Protein AF-G0NWW7-F1 (afdb_monomer_lite)

Structure (mmCIF, N/CA/C/O backbone):
data_AF-G0NWW7-F1
#
_entry.id   AF-G0NWW7-F1
#
loop_
_atom_site.group_PDB
_atom_site.id
_atom_site.type_symbol
_atom_site.label_atom_id
_atom_site.label_alt_id
_atom_site.label_comp_id
_atom_site.label_asym_id
_atom_site.label_entity_id
_atom_site.label_seq_id
_atom_site.pdbx_PDB_ins_code
_atom_site.Cartn_x
_atom_site.Cartn_y
_atom_site.Cartn_z
_atom_site.occupancy
_atom_site.B_iso_or_equiv
_atom_site.auth_seq_id
_atom_site.auth_comp_id
_atom_site.auth_asym_id
_atom_site.auth_atom_id
_atom_site.pdbx_PDB_model_num
ATOM 1 N N . MET A 1 1 ? -29.985 7.792 -22.008 1.00 44.50 1 MET A N 1
ATOM 2 C CA . MET A 1 1 ? -28.631 7.252 -21.756 1.00 44.50 1 MET A CA 1
ATOM 3 C C . MET A 1 1 ? -28.344 7.331 -20.268 1.00 44.50 1 MET A C 1
ATOM 5 O O . MET A 1 1 ? -28.366 8.421 -19.714 1.00 44.50 1 MET A O 1
ATOM 9 N N . THR A 1 2 ? -28.139 6.192 -19.613 1.00 47.69 2 THR A N 1
ATOM 10 C CA . THR A 1 2 ? -27.684 6.121 -18.217 1.00 47.69 2 THR A CA 1
ATOM 11 C C . THR A 1 2 ? -26.211 6.511 -18.148 1.00 47.69 2 THR A C 1
ATOM 13 O O . THR A 1 2 ? -25.372 5.864 -18.770 1.00 47.69 2 THR A O 1
ATOM 16 N N . THR A 1 3 ? -25.891 7.584 -17.429 1.00 68.25 3 THR A N 1
ATOM 17 C CA . THR A 1 3 ? -24.511 8.041 -17.237 1.00 68.25 3 THR A CA 1
ATOM 18 C C . THR A 1 3 ? -23.790 7.115 -16.260 1.00 68.25 3 THR A C 1
ATOM 20 O O . THR A 1 3 ? -24.252 6.878 -15.145 1.00 68.25 3 THR A O 1
ATOM 23 N N . ILE A 1 4 ? -22.650 6.564 -16.679 1.00 71.56 4 ILE A N 1
ATOM 24 C CA . ILE A 1 4 ? -21.822 5.698 -15.833 1.00 71.56 4 ILE A CA 1
ATOM 25 C C . ILE A 1 4 ? -20.936 6.594 -14.954 1.00 71.56 4 ILE A C 1
ATOM 27 O O . ILE A 1 4 ? -20.116 7.347 -15.486 1.00 71.56 4 ILE A O 1
ATOM 31 N N . PRO A 1 5 ? -21.051 6.545 -13.613 1.00 81.44 5 PRO A N 1
ATOM 32 C CA . PRO A 1 5 ? -20.257 7.393 -12.734 1.00 81.44 5 PRO A CA 1
ATOM 33 C C . PRO A 1 5 ? -18.848 6.807 -12.555 1.00 81.44 5 PRO A C 1
ATOM 35 O O . PRO A 1 5 ? -18.533 6.254 -11.503 1.00 81.44 5 PRO A O 1
ATOM 38 N N . LEU A 1 6 ? -17.992 6.945 -13.576 1.00 81.75 6 LEU A N 1
ATOM 39 C CA . LEU A 1 6 ? -16.645 6.352 -13.664 1.00 81.75 6 LEU A CA 1
ATOM 40 C C . LEU A 1 6 ? -15.830 6.471 -12.360 1.00 81.75 6 LEU A C 1
ATOM 42 O O . LEU A 1 6 ? -15.242 5.501 -11.893 1.00 81.75 6 LEU A O 1
ATOM 46 N N . PHE A 1 7 ? -15.856 7.641 -11.717 1.00 84.56 7 PHE A N 1
ATOM 47 C CA . PHE A 1 7 ? -15.082 7.909 -10.498 1.00 84.56 7 PHE A CA 1
ATOM 48 C C . PHE A 1 7 ? -15.663 7.326 -9.204 1.00 84.56 7 PHE A C 1
ATOM 50 O O . PHE A 1 7 ? -15.010 7.422 -8.168 1.00 84.56 7 PHE A O 1
ATOM 57 N N . ARG A 1 8 ? -16.882 6.772 -9.227 1.00 87.31 8 ARG A N 1
ATOM 58 C CA . ARG A 1 8 ? -17.467 6.065 -8.074 1.00 87.31 8 ARG A CA 1
ATOM 59 C C . ARG A 1 8 ? -17.024 4.605 -8.007 1.00 87.31 8 ARG A C 1
ATOM 61 O O . ARG A 1 8 ? -17.198 3.975 -6.970 1.00 87.31 8 ARG A O 1
ATOM 68 N N . PHE A 1 9 ? -16.449 4.070 -9.084 1.00 87.12 9 PHE A N 1
ATOM 69 C CA . PHE A 1 9 ? -15.935 2.708 -9.095 1.00 87.12 9 PHE A CA 1
ATOM 70 C C . PHE A 1 9 ? -14.582 2.599 -8.378 1.00 87.12 9 PHE A C 1
ATOM 72 O O . PHE A 1 9 ? -13.801 3.553 -8.396 1.00 87.12 9 PHE A O 1
ATOM 79 N N . PRO A 1 10 ? -14.252 1.435 -7.793 1.00 89.50 10 PRO A N 1
ATOM 80 C CA . PRO A 1 10 ? -12.910 1.151 -7.290 1.00 89.50 10 PRO A CA 1
ATOM 81 C C . PRO A 1 10 ? -11.830 1.290 -8.375 1.00 89.50 10 PRO A C 1
ATOM 83 O O . PRO A 1 10 ? -12.095 1.070 -9.556 1.00 89.50 10 PRO A O 1
ATOM 86 N N . CYS A 1 11 ? -10.589 1.588 -7.977 1.00 83.00 11 CYS A N 1
ATOM 87 C CA . CYS A 1 11 ? -9.470 1.843 -8.900 1.00 83.00 11 CYS A CA 1
ATOM 88 C C . CYS A 1 11 ? -9.231 0.696 -9.906 1.00 83.00 11 CYS A C 1
ATOM 90 O O . CYS A 1 11 ? -9.012 0.954 -11.083 1.00 83.00 11 CYS A O 1
ATOM 92 N N . LEU A 1 12 ? -9.359 -0.563 -9.469 1.00 82.38 12 LEU A N 1
ATOM 93 C CA . LEU A 1 12 ? -9.206 -1.747 -10.332 1.00 82.38 12 LEU A CA 1
ATOM 94 C C . LEU A 1 12 ? -10.314 -1.871 -11.391 1.00 82.38 12 LEU A C 1
ATOM 96 O O . LEU A 1 12 ? -10.080 -2.348 -12.501 1.00 82.38 12 LEU A O 1
ATOM 100 N N . VAL A 1 13 ? -11.528 -1.426 -11.059 1.00 85.44 13 VAL A N 1
ATOM 101 C CA . VAL A 1 13 ? -12.650 -1.405 -12.005 1.00 85.44 13 VAL A CA 1
ATOM 102 C C . VAL A 1 13 ? -12.444 -0.281 -13.016 1.00 85.44 13 VAL A C 1
ATOM 104 O O . VAL A 1 13 ? -12.637 -0.500 -14.205 1.00 85.44 13 VAL A O 1
ATOM 107 N N . GLN A 1 14 ? -11.972 0.890 -12.571 1.00 86.88 14 GLN A N 1
ATOM 108 C CA . GLN A 1 14 ? -11.574 1.972 -13.477 1.00 86.88 14 GLN A CA 1
ATOM 109 C C . GLN A 1 14 ? -10.468 1.510 -14.439 1.00 86.88 14 GLN A C 1
ATOM 111 O O . GLN A 1 14 ? -10.584 1.739 -15.636 1.00 86.88 14 GLN A O 1
ATOM 116 N N . GLU A 1 15 ? -9.446 0.802 -13.945 1.00 85.50 15 GLU A N 1
ATOM 117 C CA . GLU A 1 15 ? -8.382 0.225 -14.780 1.00 85.50 15 GLU A CA 1
ATOM 118 C C . GLU A 1 15 ? -8.938 -0.713 -15.850 1.00 85.50 15 GLU A C 1
ATOM 120 O O . GLU A 1 15 ? -8.573 -0.620 -17.018 1.00 85.50 15 GLU A O 1
ATOM 125 N N . SER A 1 16 ? -9.829 -1.617 -15.444 1.00 84.25 16 SER A N 1
ATOM 126 C CA . SER A 1 16 ? -10.433 -2.593 -16.349 1.00 84.25 16 SER A CA 1
ATOM 127 C C . SER A 1 16 ? -11.276 -1.902 -17.420 1.00 84.25 16 SER A C 1
ATOM 129 O O . SER A 1 16 ? -11.193 -2.272 -18.584 1.00 84.25 16 SER A O 1
ATOM 131 N N . LEU A 1 17 ? -12.020 -0.852 -17.054 1.00 86.12 17 LEU A N 1
ATOM 132 C CA . LEU A 1 17 ? -12.780 -0.036 -18.002 1.00 86.12 17 LEU A CA 1
ATOM 133 C C . LEU A 1 17 ? -11.863 0.675 -19.000 1.00 86.12 17 LEU A C 1
ATOM 135 O O . LEU A 1 17 ? -12.117 0.623 -20.198 1.00 86.12 17 LEU A O 1
ATOM 139 N N . PHE A 1 18 ? -10.773 1.288 -18.531 1.00 86.56 18 PHE A N 1
ATOM 140 C CA . PHE A 1 18 ? -9.815 1.934 -19.425 1.00 86.56 18 PHE A CA 1
ATOM 141 C C . PHE A 1 18 ? -9.095 0.938 -20.340 1.00 86.56 18 PHE A C 1
ATOM 143 O O . PHE A 1 18 ? -8.803 1.293 -21.470 1.00 86.56 18 PHE A O 1
ATOM 150 N N . LYS A 1 19 ? -8.848 -0.305 -19.907 1.00 83.88 19 LYS A N 1
ATOM 151 C CA . LYS A 1 19 ? -8.253 -1.353 -20.761 1.00 83.88 19 LYS A CA 1
ATOM 152 C C . LYS A 1 19 ? -9.177 -1.851 -21.875 1.00 83.88 19 LYS A C 1
ATOM 154 O O . LYS A 1 19 ? -8.679 -2.425 -22.835 1.00 83.88 19 LYS A O 1
ATOM 159 N N . ILE A 1 20 ? -10.492 -1.682 -21.727 1.00 86.19 20 ILE A N 1
ATOM 160 C CA . ILE A 1 20 ? -11.476 -2.048 -22.759 1.00 86.19 20 ILE A CA 1
ATOM 161 C C . ILE A 1 20 ? -11.565 -0.959 -23.836 1.00 86.19 20 ILE A C 1
ATOM 163 O O . ILE A 1 20 ? -11.879 -1.261 -24.984 1.00 86.19 20 ILE A O 1
ATOM 167 N N . LEU A 1 21 ? -11.303 0.297 -23.470 1.00 85.62 21 LEU A N 1
ATOM 168 C CA . LEU A 1 21 ? -11.336 1.421 -24.400 1.00 85.62 21 LEU A CA 1
ATOM 169 C C . LEU A 1 21 ? -10.145 1.396 -25.353 1.00 85.62 21 LEU A C 1
ATOM 171 O O . LEU A 1 21 ? -9.046 0.958 -25.005 1.00 85.62 21 LEU A O 1
ATOM 175 N N . GLU A 1 22 ? -10.349 1.936 -26.549 1.00 86.50 22 GLU A N 1
ATOM 176 C CA . GLU A 1 22 ? -9.253 2.107 -27.482 1.00 86.50 22 GLU A CA 1
ATOM 177 C C . GLU A 1 22 ? -8.374 3.307 -27.097 1.00 86.50 22 GLU A C 1
ATOM 179 O O . GLU A 1 22 ? -8.821 4.276 -26.483 1.00 86.50 22 GLU A O 1
ATOM 184 N N . TYR A 1 23 ? -7.099 3.282 -27.497 1.00 86.06 23 TYR A N 1
ATOM 185 C CA . TYR A 1 23 ? -6.169 4.390 -27.242 1.00 86.06 23 TYR A CA 1
ATOM 186 C C . TYR A 1 23 ? -6.646 5.769 -27.724 1.00 86.06 23 TYR A C 1
ATOM 188 O O . TYR A 1 23 ? -6.428 6.728 -26.982 1.00 86.06 23 TYR A O 1
ATOM 196 N N . PRO A 1 24 ? -7.298 5.913 -28.898 1.00 85.25 24 PRO A N 1
ATOM 197 C CA . PRO A 1 24 ? -7.858 7.195 -29.314 1.00 85.25 24 PRO A CA 1
ATOM 198 C C . PRO A 1 24 ? -8.917 7.702 -28.329 1.00 85.25 24 PRO A C 1
ATOM 200 O O . PRO A 1 24 ? -8.876 8.869 -27.944 1.00 85.25 24 PRO A O 1
ATOM 203 N N . ASP A 1 25 ? -9.791 6.821 -27.833 1.00 87.19 25 ASP A N 1
ATOM 204 C CA . ASP A 1 25 ? -10.829 7.178 -26.860 1.00 87.19 25 ASP A CA 1
ATOM 205 C C . ASP A 1 25 ? -10.216 7.602 -25.525 1.00 87.19 25 ASP A C 1
ATOM 207 O O . ASP A 1 25 ? -10.616 8.602 -24.935 1.00 87.19 25 ASP A O 1
ATOM 211 N N . ILE A 1 26 ? -9.201 6.873 -25.054 1.00 87.38 26 ILE A N 1
ATOM 212 C CA . ILE A 1 26 ? -8.466 7.207 -23.827 1.00 87.38 26 ILE A CA 1
ATOM 213 C C . ILE A 1 26 ? -7.797 8.578 -23.966 1.00 87.38 26 ILE A C 1
ATOM 215 O O . ILE A 1 26 ? -7.870 9.409 -23.054 1.00 87.38 26 ILE A O 1
ATOM 219 N N . PHE A 1 27 ? -7.166 8.833 -25.114 1.00 87.12 27 PHE A N 1
ATOM 220 C CA . PHE A 1 27 ? -6.520 10.106 -25.399 1.00 87.12 27 PHE A CA 1
ATOM 221 C C . PHE A 1 27 ? -7.548 11.244 -25.453 1.00 87.12 27 PHE A C 1
ATOM 223 O O . PHE A 1 27 ? -7.344 12.274 -24.818 1.00 87.12 27 PHE A O 1
ATOM 230 N N . GLN A 1 28 ? -8.702 11.048 -26.090 1.00 85.31 28 GLN A N 1
ATOM 231 C CA . GLN A 1 28 ? -9.781 12.041 -26.113 1.00 85.31 28 GLN A CA 1
ATOM 232 C C . GLN A 1 28 ? -10.379 12.296 -24.720 1.00 85.31 28 GLN A C 1
ATOM 234 O O . GLN A 1 28 ? -10.513 13.448 -24.305 1.00 85.31 28 GLN A O 1
ATOM 239 N N . LEU A 1 29 ? -10.656 11.239 -23.949 1.00 87.00 29 LEU A N 1
ATOM 240 C CA . LEU A 1 29 ? -11.171 11.332 -22.577 1.00 87.00 29 LEU A CA 1
ATOM 241 C C . LEU A 1 29 ? -10.236 12.105 -21.647 1.00 87.00 29 LEU A C 1
ATOM 243 O O . LEU A 1 29 ? -10.693 12.768 -20.710 1.00 87.00 29 LEU A O 1
ATOM 247 N N . SER A 1 30 ? -8.930 12.042 -21.903 1.00 89.69 30 SER A N 1
ATOM 248 C CA . SER A 1 30 ? -7.938 12.777 -21.122 1.00 89.69 30 SER A CA 1
ATOM 249 C C . SER A 1 30 ? -8.072 14.302 -21.246 1.00 89.69 30 SER A C 1
ATOM 251 O O . SER A 1 30 ? -7.668 15.008 -20.325 1.00 89.69 30 SER A O 1
ATOM 253 N N . PHE A 1 31 ? -8.699 14.820 -22.312 1.00 87.19 31 PHE A N 1
ATOM 254 C CA . PHE A 1 31 ? -8.986 16.252 -22.468 1.00 87.19 31 PHE A CA 1
ATOM 255 C C . PHE A 1 31 ? -10.276 16.698 -21.771 1.00 87.19 31 PHE A C 1
ATOM 257 O O . PHE A 1 31 ? -10.487 17.893 -21.579 1.00 87.19 31 PHE A O 1
ATOM 264 N N . CYS A 1 32 ? -11.149 15.769 -21.372 1.00 85.31 32 CYS A N 1
ATOM 265 C CA . CYS A 1 32 ? -12.456 16.123 -20.817 1.00 85.31 32 CYS A CA 1
ATOM 266 C C . CYS A 1 32 ? -12.383 16.680 -19.384 1.00 85.31 32 CYS A C 1
ATOM 268 O O . CYS A 1 32 ? -13.267 17.428 -18.972 1.00 85.31 32 CYS A O 1
ATOM 270 N N . SER A 1 33 ? -11.385 16.279 -18.586 1.00 87.94 33 SER A N 1
ATOM 271 C CA . SER A 1 33 ? -11.210 16.737 -17.200 1.00 87.94 33 SER A CA 1
ATOM 272 C C . SER A 1 33 ? -9.850 16.327 -16.634 1.00 87.94 33 SER A C 1
ATOM 274 O O . SER A 1 33 ? -9.417 15.188 -16.821 1.00 87.94 33 SER A O 1
ATOM 276 N N . GLU A 1 34 ? -9.254 17.185 -15.801 1.00 85.88 34 GLU A N 1
ATOM 277 C CA . GLU A 1 34 ? -8.062 16.857 -14.999 1.00 85.88 34 GLU A CA 1
ATOM 278 C C . GLU A 1 34 ? -8.253 15.621 -14.109 1.00 85.88 34 GLU A C 1
ATOM 280 O O . GLU A 1 34 ? -7.326 14.834 -13.898 1.00 85.88 34 GLU A O 1
ATOM 285 N N . LYS A 1 35 ? -9.477 15.391 -13.619 1.00 87.50 35 LYS A N 1
ATOM 286 C CA . LYS A 1 35 ? -9.797 14.207 -12.814 1.00 87.50 35 LYS A CA 1
ATOM 287 C C . LYS A 1 35 ? -9.750 12.931 -13.659 1.00 87.50 35 LYS A C 1
ATOM 289 O O . LYS A 1 35 ? -9.258 11.910 -13.178 1.00 87.50 35 LYS A O 1
ATOM 294 N N . THR A 1 36 ? -10.220 12.993 -14.909 1.00 88.12 36 THR A N 1
ATOM 295 C CA . THR A 1 36 ? -10.152 11.880 -15.872 1.00 88.12 36 THR A CA 1
ATOM 296 C C . THR A 1 36 ? -8.707 11.600 -16.256 1.00 88.12 36 THR A C 1
ATOM 298 O O . THR A 1 36 ? -8.253 10.466 -16.131 1.00 88.12 36 THR A O 1
ATOM 301 N N . LYS A 1 37 ? -7.954 12.642 -16.618 1.00 89.19 37 LYS A N 1
ATOM 302 C CA . LYS A 1 37 ? -6.524 12.558 -16.926 1.00 89.19 37 LYS A CA 1
ATOM 303 C C . LYS A 1 37 ? -5.726 11.931 -15.781 1.00 89.19 37 LYS A C 1
ATOM 305 O O . LYS A 1 37 ? -4.985 10.975 -15.988 1.00 89.19 37 LYS A O 1
ATOM 310 N N . SER A 1 38 ? -5.952 12.398 -14.552 1.00 88.19 38 SER A N 1
ATOM 311 C CA . SER A 1 38 ? -5.319 11.853 -13.345 1.00 88.19 38 SER A CA 1
ATOM 312 C C . SER A 1 38 ? -5.691 10.394 -13.082 1.00 88.19 38 SER A C 1
ATOM 314 O O . SER A 1 38 ? -4.880 9.651 -12.532 1.00 88.19 38 SER A O 1
ATOM 316 N N . ALA A 1 39 ? -6.905 9.967 -13.441 1.00 87.56 39 ALA A N 1
ATOM 317 C CA . ALA A 1 39 ? -7.304 8.567 -13.347 1.00 87.56 39 ALA A CA 1
ATOM 318 C C . ALA A 1 39 ? -6.557 7.717 -14.385 1.00 87.56 39 ALA A C 1
ATOM 320 O O . ALA A 1 39 ? -5.919 6.746 -13.998 1.00 87.56 39 ALA A O 1
ATOM 321 N N . ILE A 1 40 ? -6.538 8.131 -15.655 1.00 88.12 40 ILE A N 1
ATOM 322 C CA . ILE A 1 40 ? -5.824 7.448 -16.751 1.00 88.12 40 ILE A CA 1
ATOM 323 C C . ILE A 1 40 ? -4.320 7.329 -16.437 1.00 88.12 40 ILE A C 1
ATOM 325 O O . ILE A 1 40 ? -3.745 6.244 -16.535 1.00 88.12 40 ILE A O 1
ATOM 329 N N . LYS A 1 41 ? -3.697 8.412 -15.954 1.00 87.00 41 LYS A N 1
ATOM 330 C CA . LYS A 1 41 ? -2.272 8.479 -15.578 1.00 87.00 41 LYS A CA 1
ATOM 331 C C . LYS A 1 41 ? -1.884 7.510 -14.457 1.00 87.00 41 LYS A C 1
ATOM 333 O O . LYS A 1 41 ? -0.709 7.180 -14.285 1.00 87.00 41 LYS A O 1
ATOM 338 N N . LYS A 1 42 ? -2.831 7.050 -13.628 1.00 83.31 42 LYS A N 1
ATOM 339 C CA . LYS A 1 42 ? -2.503 6.118 -12.537 1.00 83.31 42 LYS A CA 1
ATOM 340 C C . LYS A 1 42 ? -2.004 4.774 -13.060 1.00 83.31 42 LYS A C 1
ATOM 342 O O . LYS A 1 42 ? -1.210 4.152 -12.348 1.00 83.31 42 LYS A O 1
ATOM 347 N N . PHE A 1 43 ? -2.402 4.383 -14.266 1.00 78.69 43 PHE A N 1
ATOM 348 C CA . PHE A 1 43 ? -2.151 3.069 -14.846 1.00 78.69 43 PHE A CA 1
ATOM 349 C C . PHE A 1 43 ? -0.868 3.030 -15.686 1.00 78.69 43 PHE A C 1
ATOM 351 O O . PHE A 1 43 ? -0.403 4.047 -16.197 1.00 78.69 43 PHE A O 1
ATOM 358 N N . ARG A 1 44 ? -0.259 1.841 -15.795 1.00 72.06 44 ARG A N 1
ATOM 359 C CA . ARG A 1 44 ? 0.924 1.607 -16.640 1.00 72.06 44 ARG A CA 1
ATOM 360 C C . ARG A 1 44 ? 0.490 1.054 -17.994 1.00 72.06 44 ARG A C 1
ATOM 362 O O . ARG A 1 44 ? -0.009 -0.068 -18.063 1.00 72.06 44 ARG A O 1
ATOM 369 N N . TRP A 1 45 ? 0.762 1.794 -19.061 1.00 75.44 45 TRP A N 1
ATOM 370 C CA . TRP A 1 45 ? 0.453 1.402 -20.439 1.00 75.44 45 TRP A CA 1
ATOM 371 C C . TRP A 1 45 ? 1.573 0.539 -21.034 1.00 75.44 45 TRP A C 1
ATOM 373 O O . TRP A 1 45 ? 2.292 0.977 -21.919 1.00 75.44 45 TRP A O 1
ATOM 383 N N . LYS A 1 46 ? 1.760 -0.687 -20.519 1.00 65.44 46 LYS A N 1
ATOM 384 C CA . LYS A 1 46 ? 2.887 -1.588 -20.880 1.00 65.44 46 LYS A CA 1
ATOM 385 C C . LYS A 1 46 ? 3.038 -1.887 -22.382 1.00 65.44 46 LYS A C 1
ATOM 387 O O . LYS A 1 46 ? 4.060 -2.404 -22.804 1.00 65.44 46 LYS A O 1
ATOM 392 N N . THR A 1 47 ? 1.999 -1.616 -23.147 1.00 75.19 47 THR A N 1
ATOM 393 C CA . THR A 1 47 ? 1.873 -1.816 -24.588 1.00 75.19 47 THR A CA 1
ATOM 394 C C . THR A 1 47 ? 2.431 -0.657 -25.410 1.00 75.19 47 THR A C 1
ATOM 396 O O . THR A 1 47 ? 2.725 -0.862 -26.577 1.00 75.19 47 THR A O 1
ATOM 399 N N . VAL A 1 48 ? 2.589 0.545 -24.850 1.00 82.06 48 VAL A N 1
ATOM 400 C CA . VAL A 1 48 ? 3.071 1.716 -25.599 1.00 82.06 48 VAL A CA 1
ATOM 401 C C . VAL A 1 48 ? 4.587 1.825 -25.452 1.00 82.06 48 VAL A C 1
ATOM 403 O O . VAL A 1 48 ? 5.091 1.987 -24.343 1.00 82.06 48 VAL A O 1
ATOM 406 N N . ALA A 1 49 ? 5.302 1.743 -26.573 1.00 80.88 49 ALA A N 1
ATOM 407 C CA . ALA A 1 49 ? 6.759 1.844 -26.649 1.00 80.88 49 ALA A CA 1
ATOM 408 C C . ALA A 1 49 ? 7.235 3.277 -26.944 1.00 80.88 49 ALA A C 1
ATOM 410 O O . ALA A 1 49 ? 8.272 3.703 -26.441 1.00 80.88 49 ALA A O 1
ATOM 411 N N . GLY A 1 50 ? 6.472 4.045 -27.725 1.00 84.88 50 GLY A N 1
ATOM 412 C CA . GLY A 1 50 ? 6.841 5.412 -28.089 1.00 84.88 50 GLY A CA 1
ATOM 413 C C . GLY A 1 50 ? 5.666 6.251 -28.570 1.00 84.88 50 GLY A C 1
ATOM 414 O O . GLY A 1 50 ? 4.562 5.743 -28.770 1.00 84.88 50 GLY A O 1
ATOM 415 N N . ILE A 1 51 ? 5.909 7.547 -28.760 1.00 87.38 51 ILE A N 1
ATOM 416 C CA . ILE A 1 51 ? 4.933 8.490 -29.317 1.00 87.38 51 ILE A CA 1
ATOM 417 C C . ILE A 1 51 ? 5.525 9.118 -30.576 1.00 87.38 51 ILE A C 1
ATOM 419 O O . ILE A 1 51 ? 6.583 9.750 -30.532 1.00 87.38 51 ILE A O 1
ATOM 423 N N . LEU A 1 52 ? 4.826 8.929 -31.691 1.00 86.94 52 LEU A N 1
ATOM 424 C CA . LEU A 1 52 ? 5.124 9.531 -32.980 1.00 86.94 52 LEU A CA 1
ATOM 425 C C . LEU A 1 52 ? 4.385 10.859 -33.103 1.00 86.94 52 LEU A C 1
ATOM 427 O O . LEU A 1 52 ? 3.157 10.904 -33.019 1.00 86.94 52 LEU A O 1
ATOM 431 N N . PHE A 1 53 ? 5.144 11.910 -33.374 1.00 85.19 53 PHE A N 1
ATOM 432 C CA . PHE A 1 53 ? 4.627 13.189 -33.819 1.00 85.19 53 PHE A CA 1
ATOM 433 C C . PHE A 1 53 ? 5.019 13.395 -35.274 1.00 85.19 53 PHE A C 1
ATOM 435 O O . PHE A 1 53 ? 6.201 13.517 -35.593 1.00 85.19 53 PHE A O 1
ATOM 442 N N . HIS A 1 54 ? 4.022 13.423 -36.149 1.00 84.19 54 HIS A N 1
ATOM 443 C CA . HIS A 1 54 ? 4.220 13.603 -37.576 1.00 84.19 54 HIS A CA 1
ATOM 444 C C . HIS A 1 54 ? 3.604 14.921 -38.024 1.00 84.19 54 HIS A C 1
ATOM 446 O O . HIS A 1 54 ? 2.399 15.131 -37.908 1.00 84.19 54 HIS A O 1
ATOM 452 N N . PHE A 1 55 ? 4.455 15.798 -38.537 1.00 77.44 55 PHE A N 1
ATOM 453 C CA . PHE A 1 55 ? 4.125 17.138 -38.974 1.00 77.44 55 PHE A CA 1
ATOM 454 C C . PHE A 1 55 ? 4.427 17.284 -40.455 1.00 77.44 55 PHE A C 1
ATOM 456 O O . PHE A 1 55 ? 5.582 17.303 -40.874 1.00 77.44 55 PHE A O 1
ATOM 463 N N . ARG A 1 56 ? 3.367 17.436 -41.239 1.00 72.44 56 ARG A N 1
ATOM 464 C CA . ARG A 1 56 ? 3.444 17.919 -42.614 1.00 72.44 56 ARG A CA 1
ATOM 465 C C . ARG A 1 56 ? 2.850 19.312 -42.706 1.00 72.44 56 ARG A C 1
ATOM 467 O O . ARG A 1 56 ? 2.146 19.749 -41.796 1.00 72.44 56 ARG A O 1
ATOM 474 N N . GLN A 1 57 ? 3.116 19.997 -43.814 1.00 68.00 57 GLN A N 1
ATOM 475 C CA . GLN A 1 57 ? 2.684 21.383 -44.048 1.00 68.00 57 GLN A CA 1
ATOM 476 C C . GLN A 1 57 ? 1.221 21.677 -43.638 1.00 68.00 57 GLN A C 1
ATOM 478 O O . GLN A 1 57 ? 0.973 22.714 -43.020 1.00 68.00 57 GLN A O 1
ATOM 483 N N . ASP A 1 58 ? 0.293 20.742 -43.886 1.00 69.62 58 ASP A N 1
ATOM 484 C CA . ASP A 1 58 ? -1.146 20.903 -43.609 1.00 69.62 58 ASP A CA 1
ATOM 485 C C . ASP A 1 58 ? -1.742 19.886 -42.614 1.00 69.62 58 ASP A C 1
ATOM 487 O O . ASP A 1 58 ? -2.944 19.929 -42.339 1.00 69.62 58 ASP A O 1
ATOM 491 N N . LEU A 1 59 ? -0.939 18.969 -42.064 1.00 72.25 59 LEU A N 1
ATOM 492 C CA . LEU A 1 59 ? -1.416 17.876 -41.208 1.00 72.25 59 LEU A CA 1
ATOM 493 C C . LEU A 1 59 ? -0.471 17.652 -40.027 1.00 72.25 59 LEU A C 1
ATOM 495 O O . LEU A 1 59 ? 0.729 17.461 -40.213 1.00 72.25 59 LEU A O 1
ATOM 499 N N . ALA A 1 60 ? -1.030 17.598 -38.821 1.00 77.19 60 ALA A N 1
ATOM 500 C CA . ALA A 1 60 ? -0.333 17.131 -37.633 1.00 77.19 60 ALA A CA 1
ATOM 501 C C . ALA A 1 60 ? -1.006 15.874 -37.078 1.00 77.19 60 ALA A C 1
ATOM 503 O O . ALA A 1 60 ? -2.184 15.892 -36.720 1.00 77.19 60 ALA A O 1
ATOM 504 N N . THR A 1 61 ? -0.236 14.799 -36.970 1.00 81.44 61 THR A N 1
ATOM 505 C CA . THR A 1 61 ? -0.698 13.491 -36.509 1.00 81.44 61 THR A CA 1
ATOM 506 C C . THR A 1 61 ? 0.073 13.081 -35.261 1.00 81.44 61 THR A C 1
ATOM 508 O O . THR A 1 61 ? 1.300 13.187 -35.207 1.00 81.44 61 THR A O 1
ATOM 511 N N . ILE A 1 62 ? -0.651 12.571 -34.266 1.00 85.75 62 ILE A N 1
ATOM 512 C CA . ILE A 1 62 ? -0.080 11.905 -33.096 1.00 85.75 62 ILE A CA 1
ATOM 513 C C . ILE A 1 62 ? -0.470 10.441 -33.149 1.00 85.75 62 ILE A C 1
ATOM 515 O O . ILE A 1 62 ? -1.656 10.105 -33.220 1.00 85.75 62 ILE A O 1
ATOM 519 N N . ALA A 1 63 ? 0.529 9.571 -33.062 1.00 86.81 63 ALA A N 1
ATOM 520 C CA . ALA A 1 63 ? 0.327 8.137 -32.985 1.00 86.81 63 ALA A CA 1
ATOM 521 C C . ALA A 1 63 ? 1.115 7.525 -31.825 1.00 86.81 63 ALA A C 1
ATOM 523 O O . ALA A 1 63 ? 2.187 7.997 -31.452 1.00 86.81 63 ALA A O 1
ATOM 524 N N . LEU A 1 64 ? 0.573 6.456 -31.253 1.00 88.25 64 LEU A N 1
ATOM 525 C CA . LEU A 1 64 ? 1.272 5.614 -30.289 1.00 88.25 64 LEU A CA 1
ATOM 526 C C . LEU A 1 64 ? 1.953 4.474 -31.039 1.00 88.25 64 LEU A C 1
ATOM 528 O O . LEU A 1 64 ? 1.316 3.843 -31.880 1.00 88.25 64 LEU A O 1
ATOM 532 N N . ILE A 1 65 ? 3.221 4.221 -30.731 1.00 84.38 65 ILE A N 1
ATOM 533 C CA . ILE A 1 65 ? 4.028 3.138 -31.299 1.00 84.38 65 ILE A CA 1
ATOM 534 C C . ILE A 1 65 ? 4.025 1.965 -30.318 1.00 84.38 65 ILE A C 1
ATOM 536 O O . ILE A 1 65 ? 4.236 2.164 -29.118 1.00 84.38 65 ILE A O 1
ATOM 540 N N . PHE A 1 66 ? 3.826 0.753 -30.829 1.00 83.00 66 PHE A N 1
ATOM 541 C CA . PHE A 1 66 ? 3.794 -0.493 -30.066 1.00 83.00 66 PHE A CA 1
ATOM 542 C C . PHE A 1 66 ? 5.049 -1.349 -30.348 1.00 83.00 66 PHE A C 1
ATOM 544 O O . PHE A 1 66 ? 5.661 -1.207 -31.408 1.00 83.00 66 PHE A O 1
ATOM 551 N N . PRO A 1 67 ? 5.460 -2.248 -29.427 1.00 73.56 67 PRO A N 1
ATOM 552 C CA . PRO A 1 67 ? 6.647 -3.096 -29.597 1.00 73.56 67 PRO A CA 1
ATOM 553 C C . PRO A 1 67 ? 6.634 -3.966 -30.859 1.00 73.56 67 PRO A C 1
ATOM 555 O O . PRO A 1 67 ? 7.678 -4.246 -31.431 1.00 73.56 67 PRO A O 1
ATOM 558 N N . ASN A 1 68 ? 5.451 -4.363 -31.327 1.00 69.00 68 ASN A N 1
ATOM 559 C CA . ASN A 1 68 ? 5.264 -5.177 -32.528 1.00 69.00 68 ASN A CA 1
ATOM 560 C C . ASN A 1 68 ? 5.356 -4.377 -33.840 1.00 69.00 68 ASN A C 1
ATOM 562 O O . ASN A 1 68 ? 4.931 -4.879 -34.874 1.00 69.00 68 ASN A O 1
ATOM 566 N N . LYS A 1 69 ? 5.900 -3.153 -33.805 1.00 65.31 69 LYS A N 1
ATOM 567 C CA . LYS A 1 69 ? 6.056 -2.250 -34.958 1.00 65.31 69 LYS A CA 1
ATOM 568 C C . LYS A 1 69 ? 4.744 -1.647 -35.489 1.00 65.31 69 LYS A C 1
ATOM 570 O O . LYS A 1 69 ? 4.789 -0.867 -36.438 1.00 65.31 69 LYS A O 1
ATOM 575 N N . ASP A 1 70 ? 3.608 -1.908 -34.844 1.00 75.56 70 ASP A N 1
ATOM 576 C CA . ASP A 1 70 ? 2.353 -1.227 -35.162 1.00 75.56 70 ASP A CA 1
ATOM 577 C C . ASP A 1 70 ? 2.341 0.200 -34.605 1.00 75.56 70 ASP A C 1
ATOM 579 O O . ASP A 1 70 ? 2.932 0.502 -33.561 1.00 75.56 70 ASP A O 1
ATOM 583 N N . TYR A 1 71 ? 1.602 1.085 -35.272 1.00 81.69 71 TYR A N 1
ATOM 584 C CA . TYR A 1 71 ? 1.253 2.392 -34.731 1.00 81.69 71 TYR A CA 1
ATOM 585 C C . TYR A 1 71 ? -0.257 2.606 -34.773 1.00 81.69 71 TYR A C 1
ATOM 587 O O . TYR A 1 71 ? -0.940 2.193 -35.709 1.00 81.69 71 TYR A O 1
ATOM 595 N N . LYS A 1 72 ? -0.790 3.281 -33.752 1.00 85.31 72 LYS A N 1
ATOM 596 C CA . LYS A 1 72 ? -2.202 3.671 -33.696 1.00 85.31 72 LYS A CA 1
ATOM 597 C C . LYS A 1 72 ? -2.318 5.178 -33.591 1.00 85.31 72 LYS A C 1
ATOM 599 O O . LYS A 1 72 ? -1.844 5.777 -32.627 1.00 85.31 72 LYS A O 1
ATOM 604 N N . ILE A 1 73 ? -2.957 5.778 -34.586 1.00 85.19 73 ILE A N 1
ATOM 605 C CA . ILE A 1 73 ? -3.247 7.208 -34.621 1.00 85.19 73 ILE A CA 1
ATOM 606 C C . ILE A 1 73 ? -4.262 7.524 -33.522 1.00 85.19 73 ILE A C 1
ATOM 608 O O . ILE A 1 73 ? -5.335 6.928 -33.477 1.00 85.19 73 ILE A O 1
ATOM 612 N N . VAL A 1 74 ? -3.914 8.448 -32.627 1.00 85.75 74 VAL A N 1
ATOM 613 C CA . VAL A 1 74 ? -4.790 8.898 -31.531 1.00 85.75 74 VAL A CA 1
ATOM 614 C C . VAL A 1 74 ? -5.378 10.280 -31.783 1.00 85.75 74 VAL A C 1
ATOM 616 O O . VAL A 1 74 ? -6.395 10.629 -31.186 1.00 85.75 74 VAL A O 1
ATOM 619 N N . MET A 1 75 ? -4.754 11.069 -32.660 1.00 81.75 75 MET A N 1
ATOM 620 C CA . MET A 1 75 ? -5.238 12.390 -33.041 1.00 81.75 75 MET A CA 1
ATOM 621 C C . MET A 1 75 ? -4.679 12.804 -34.402 1.00 81.75 75 MET A C 1
ATOM 623 O O . MET A 1 75 ? -3.479 12.673 -34.642 1.00 81.75 75 MET A O 1
ATOM 627 N N . GLU A 1 76 ? -5.539 13.367 -35.248 1.00 80.44 76 GLU A N 1
ATOM 628 C CA . GLU A 1 76 ? -5.166 14.043 -36.492 1.00 80.44 76 GLU A CA 1
ATOM 629 C C . GLU A 1 76 ? -5.762 15.443 -36.521 1.00 80.44 76 GLU A C 1
ATOM 631 O O . GLU A 1 76 ? -6.922 15.657 -36.169 1.00 80.44 76 GLU A O 1
ATOM 636 N N . LEU A 1 77 ? -4.942 16.403 -36.928 1.00 73.38 77 LEU A N 1
ATOM 637 C CA . LEU A 1 77 ? -5.285 17.812 -37.004 1.00 73.38 77 LEU A CA 1
ATOM 638 C C . LEU A 1 77 ? -4.948 18.302 -38.404 1.00 73.38 77 LEU A C 1
ATOM 640 O O . LEU A 1 77 ? -3.778 18.413 -38.763 1.00 73.38 77 LEU A O 1
ATOM 644 N N . MET A 1 78 ? -5.980 18.599 -39.184 1.00 66.06 78 MET A N 1
ATOM 645 C CA . MET A 1 78 ? -5.837 19.148 -40.527 1.00 66.06 78 MET A CA 1
ATOM 646 C C . MET A 1 78 ? -6.013 20.662 -40.528 1.00 66.06 78 MET A C 1
ATOM 648 O O . MET A 1 78 ? -6.908 21.207 -39.877 1.00 66.06 78 MET A O 1
ATOM 652 N N . LYS A 1 79 ? -5.199 21.347 -41.326 1.00 60.88 79 LYS A N 1
ATOM 653 C CA . LYS A 1 79 ? -5.358 22.768 -41.618 1.00 60.88 79 LYS A CA 1
ATOM 654 C C . LYS A 1 79 ? -6.502 22.939 -42.626 1.00 60.88 79 LYS A C 1
ATOM 656 O O . LYS A 1 79 ? -6.351 22.633 -43.802 1.00 60.88 79 LYS A O 1
ATOM 661 N N . SER A 1 80 ? -7.677 23.382 -42.169 1.00 49.78 80 SER A N 1
ATOM 662 C CA . SER A 1 80 ? -8.822 23.637 -43.060 1.00 49.78 80 SER A CA 1
ATOM 663 C C . SER A 1 80 ? -8.741 25.038 -43.689 1.00 49.78 80 SER A C 1
ATOM 665 O O . SER A 1 80 ? -8.582 26.013 -42.950 1.00 49.78 80 SER A O 1
ATOM 667 N N . PRO A 1 81 ? -8.930 25.184 -45.015 1.00 47.03 81 PRO A N 1
ATOM 668 C CA . PRO A 1 81 ? -9.098 26.484 -45.665 1.00 47.03 81 PRO A CA 1
ATOM 669 C C . PRO A 1 81 ? -10.506 27.087 -45.481 1.00 47.03 81 PRO A C 1
ATOM 671 O O . PRO A 1 81 ? -10.719 28.246 -45.833 1.00 47.03 81 PRO A O 1
ATOM 674 N N . ILE A 1 82 ? -11.472 26.337 -44.929 1.00 44.84 82 ILE A N 1
ATOM 675 C CA . ILE A 1 82 ? -12.867 26.773 -44.736 1.00 44.84 82 ILE A CA 1
ATOM 676 C C . ILE A 1 82 ? -13.199 26.800 -43.231 1.00 44.84 82 ILE A C 1
ATOM 678 O O . ILE A 1 82 ? -12.928 25.809 -42.542 1.00 44.84 82 ILE A O 1
ATOM 682 N N . PRO A 1 83 ? -13.814 27.876 -42.696 1.00 41.12 83 PRO A N 1
ATOM 683 C CA . PRO A 1 83 ? -14.264 27.931 -41.309 1.00 41.12 83 PRO A CA 1
ATOM 684 C C . PRO A 1 83 ? -15.549 27.102 -41.154 1.00 41.12 83 PRO A C 1
ATOM 686 O O . PRO A 1 83 ? -16.652 27.639 -41.140 1.00 41.12 83 PRO A O 1
ATOM 689 N N . ILE A 1 84 ? -15.416 25.779 -41.084 1.00 35.97 84 ILE A N 1
ATOM 690 C CA . ILE A 1 84 ? -16.519 24.866 -40.754 1.00 35.97 84 ILE A CA 1
ATOM 691 C C . ILE A 1 84 ? -16.323 24.367 -39.320 1.00 35.97 84 ILE A C 1
ATOM 693 O O . ILE A 1 84 ? -15.207 24.228 -38.832 1.00 35.97 84 ILE A O 1
ATOM 697 N N . THR A 1 85 ? -17.447 24.140 -38.652 1.00 35.06 85 THR A N 1
ATOM 698 C CA . THR A 1 85 ? -17.745 23.902 -37.232 1.00 35.06 85 THR A CA 1
ATOM 699 C C . THR A 1 85 ? -17.055 22.716 -36.528 1.00 35.06 85 THR A C 1
ATOM 701 O O . THR A 1 85 ? -17.594 22.194 -35.556 1.00 35.06 85 THR A O 1
ATOM 704 N N . PHE A 1 86 ? -15.847 22.320 -36.929 1.00 36.72 86 PHE A N 1
ATOM 705 C CA . PHE A 1 86 ? -14.948 21.502 -36.113 1.00 36.72 86 PHE A CA 1
ATOM 706 C C . PHE A 1 86 ? -13.683 22.312 -35.803 1.00 36.72 86 PHE A C 1
ATOM 708 O O . PHE A 1 86 ? -12.842 22.526 -36.664 1.00 36.72 86 PHE A O 1
ATOM 715 N N . LEU A 1 87 ? -13.620 22.813 -34.562 1.00 38.75 87 LEU A N 1
ATOM 716 C CA . LEU A 1 87 ? -12.476 23.454 -33.891 1.00 38.75 87 LEU A CA 1
ATOM 717 C C . LEU A 1 87 ? -11.521 24.275 -34.799 1.00 38.75 87 LEU A C 1
ATOM 719 O O . LEU A 1 87 ? -10.461 23.791 -35.194 1.00 38.75 87 LEU A O 1
ATOM 723 N N . PRO A 1 88 ? -11.822 25.563 -35.058 1.00 40.88 88 PRO A N 1
ATOM 724 C CA . PRO A 1 88 ? -10.883 26.480 -35.693 1.00 40.88 88 PRO A CA 1
ATOM 725 C C . PRO A 1 88 ? -9.859 26.934 -34.638 1.00 40.88 88 PRO A C 1
ATOM 727 O O . PRO A 1 88 ? -10.114 27.885 -33.904 1.00 40.88 88 PRO A O 1
ATOM 730 N N . ILE A 1 89 ? -8.732 26.230 -34.476 1.00 48.16 89 ILE A N 1
ATOM 731 C CA . ILE A 1 89 ? -7.819 26.508 -33.340 1.00 48.16 89 ILE A CA 1
ATOM 732 C C . ILE A 1 89 ? -6.693 27.492 -33.686 1.00 48.16 89 ILE A C 1
ATOM 734 O O . ILE A 1 89 ? -6.199 28.192 -32.802 1.00 48.16 89 ILE A O 1
ATOM 738 N N . PHE A 1 90 ? -6.274 27.616 -34.943 1.00 45.41 90 PHE A N 1
ATOM 739 C CA . PHE A 1 90 ? -5.025 28.328 -35.216 1.00 45.41 90 PHE A CA 1
ATOM 740 C C . PHE A 1 90 ? -5.235 29.799 -35.588 1.00 45.41 90 PHE A C 1
ATOM 742 O O . PHE A 1 90 ? -5.496 30.151 -36.737 1.00 45.41 90 PHE A O 1
ATOM 749 N N . LYS A 1 91 ? -5.023 30.690 -34.608 1.00 47.34 91 LYS A N 1
ATOM 750 C CA . LYS A 1 91 ? -4.505 32.033 -34.906 1.00 47.34 91 LYS A CA 1
ATOM 751 C C . LYS A 1 91 ? -3.092 31.860 -35.474 1.00 47.34 91 LYS A C 1
ATOM 753 O O . LYS A 1 91 ? -2.299 31.082 -34.950 1.00 47.34 91 LYS A O 1
ATOM 758 N N . LYS A 1 92 ? -2.756 32.594 -36.536 1.00 46.28 92 LYS A N 1
ATOM 759 C CA . LYS A 1 92 ? -1.413 32.580 -37.142 1.00 46.28 92 LYS A CA 1
ATOM 760 C C . LYS A 1 92 ? -0.356 32.821 -36.045 1.00 46.28 92 LYS A C 1
ATOM 762 O O . LYS A 1 92 ? -0.382 33.868 -35.405 1.00 46.28 92 LYS A O 1
ATOM 767 N N . GLY A 1 93 ? 0.519 31.841 -35.803 1.00 53.34 93 GLY A N 1
ATOM 768 C CA . GLY A 1 93 ? 1.564 31.887 -34.766 1.00 53.34 93 GLY A CA 1
ATOM 769 C C . GLY A 1 93 ? 1.298 31.090 -33.475 1.00 53.34 93 GLY A C 1
ATOM 770 O O . GLY A 1 93 ? 2.251 30.848 -32.743 1.00 53.34 93 GLY A O 1
ATOM 771 N N . SER A 1 94 ? 0.072 30.614 -33.204 1.00 58.62 94 SER A N 1
ATOM 772 C CA . SER A 1 94 ? -0.240 29.807 -32.000 1.00 58.62 94 SER A CA 1
ATOM 773 C C . SER A 1 94 ? -0.130 28.287 -32.203 1.00 58.62 94 SER A C 1
ATOM 775 O O . SER A 1 94 ? -0.325 27.523 -31.259 1.00 58.62 94 SER A O 1
ATOM 777 N N . GLU A 1 95 ? 0.180 27.842 -33.425 1.00 65.06 95 GLU A N 1
ATOM 778 C CA . GLU A 1 95 ? 0.370 26.428 -33.794 1.00 65.06 95 GLU A CA 1
ATOM 779 C C . GLU A 1 95 ? 1.454 25.773 -32.930 1.00 65.06 95 GLU A C 1
ATOM 781 O O . GLU A 1 95 ? 1.216 24.753 -32.286 1.00 65.06 95 GLU A O 1
ATOM 786 N N . LEU A 1 96 ? 2.612 26.428 -32.832 1.00 66.88 96 LEU A N 1
ATOM 787 C CA . LEU A 1 96 ? 3.759 25.955 -32.062 1.00 66.88 96 LEU A CA 1
ATOM 788 C C . LEU A 1 96 ? 3.413 25.728 -30.583 1.00 66.88 96 LEU A C 1
ATOM 790 O O . LEU A 1 96 ? 3.692 24.669 -30.028 1.00 66.88 96 LEU A O 1
ATOM 794 N N . GLU A 1 97 ? 2.765 26.709 -29.953 1.00 71.94 97 GLU A N 1
ATOM 795 C CA . GLU A 1 97 ? 2.406 26.648 -28.534 1.00 71.94 97 GLU A CA 1
ATOM 796 C C . GLU A 1 97 ? 1.398 25.530 -28.252 1.00 71.94 97 GLU A C 1
ATOM 798 O O . GLU A 1 97 ? 1.520 24.812 -27.256 1.00 71.94 97 GLU A O 1
ATOM 803 N N . PHE A 1 98 ? 0.421 25.353 -29.142 1.00 73.81 98 PHE A N 1
ATOM 804 C CA . PHE A 1 98 ? -0.547 24.270 -29.043 1.00 73.81 98 PHE A CA 1
ATOM 805 C C . PHE A 1 98 ? 0.138 22.902 -29.120 1.00 73.81 98 PHE A C 1
ATOM 807 O O . PHE A 1 98 ? -0.119 22.048 -28.274 1.00 73.81 98 PHE A O 1
ATOM 814 N N . PHE A 1 99 ? 1.057 22.705 -30.067 1.00 72.56 99 PHE A N 1
ATOM 815 C CA . PHE A 1 99 ? 1.768 21.434 -30.210 1.00 72.56 99 PHE A CA 1
ATOM 816 C C . PHE A 1 99 ? 2.691 21.131 -29.040 1.00 72.56 99 PHE A C 1
ATOM 818 O O . PHE A 1 99 ? 2.688 20.008 -28.545 1.00 72.56 99 PHE A O 1
ATOM 825 N N . VAL A 1 100 ? 3.410 22.131 -28.532 1.00 74.94 100 VAL A N 1
ATOM 826 C CA . VAL A 1 100 ? 4.228 21.970 -27.324 1.00 74.94 100 VAL A CA 1
ATOM 827 C C . VAL A 1 100 ? 3.347 21.586 -26.127 1.00 74.94 100 VAL A C 1
ATOM 829 O O . VAL A 1 100 ? 3.697 20.698 -25.350 1.00 74.94 100 VAL A O 1
ATOM 832 N N . ARG A 1 101 ? 2.162 22.194 -25.975 1.00 79.50 101 ARG A N 1
ATOM 833 C CA . ARG A 1 101 ? 1.205 21.807 -24.921 1.00 79.50 101 ARG A CA 1
ATOM 834 C C . ARG A 1 101 ? 0.657 20.398 -25.120 1.00 79.50 101 ARG A C 1
ATOM 836 O O . ARG A 1 101 ? 0.516 19.666 -24.145 1.00 79.50 101 ARG A O 1
ATOM 843 N N . LEU A 1 102 ? 0.374 20.014 -26.359 1.00 79.12 102 LEU A N 1
ATOM 844 C CA . LEU A 1 102 ? -0.136 18.695 -26.708 1.00 79.12 102 LEU A CA 1
ATOM 845 C C . LEU A 1 102 ? 0.909 17.600 -26.459 1.00 79.12 102 LEU A C 1
ATOM 847 O O . LEU A 1 102 ? 0.587 16.553 -25.900 1.00 79.12 102 LEU A O 1
ATOM 851 N N . GLN A 1 103 ? 2.174 17.874 -26.775 1.00 78.56 103 GLN A N 1
ATOM 852 C CA . GLN A 1 103 ? 3.293 17.006 -26.434 1.00 78.56 103 GLN A CA 1
ATOM 853 C C . GLN A 1 103 ? 3.445 16.868 -24.918 1.00 78.56 103 GLN A C 1
ATOM 855 O O . GLN A 1 103 ? 3.507 15.747 -24.420 1.00 78.56 103 GLN A O 1
ATOM 860 N N . ARG A 1 104 ? 3.439 17.977 -24.164 1.00 82.88 104 ARG A N 1
ATOM 861 C CA . ARG A 1 104 ? 3.474 17.935 -22.690 1.00 82.88 104 ARG A CA 1
ATOM 862 C C . ARG A 1 104 ? 2.302 17.155 -22.110 1.00 82.88 104 ARG A C 1
ATOM 864 O O . ARG A 1 104 ? 2.464 16.444 -21.124 1.00 82.88 104 ARG A O 1
ATOM 871 N N . HIS A 1 105 ? 1.126 17.260 -22.721 1.00 86.50 105 HIS A N 1
ATOM 872 C CA . HIS A 1 105 ? -0.037 16.481 -22.319 1.00 86.50 105 HIS A CA 1
ATOM 873 C C . HIS A 1 105 ? 0.171 14.983 -22.554 1.00 86.50 105 HIS A C 1
ATOM 875 O O . HIS A 1 105 ? -0.116 14.194 -21.658 1.00 86.50 105 HIS A O 1
ATOM 881 N N . ALA A 1 106 ? 0.721 14.590 -23.705 1.00 82.75 106 ALA A N 1
ATOM 882 C CA . ALA A 1 106 ? 1.055 13.198 -23.998 1.00 82.75 106 ALA A CA 1
ATOM 883 C C . ALA A 1 106 ? 2.152 12.653 -23.059 1.00 82.75 106 ALA A C 1
ATOM 885 O O . ALA A 1 106 ? 1.995 11.568 -22.502 1.00 82.75 106 ALA A O 1
ATOM 886 N N . LEU A 1 107 ? 3.206 13.440 -22.813 1.00 80.12 107 LEU A N 1
ATOM 887 C CA . LEU A 1 107 ? 4.254 13.169 -21.820 1.00 80.12 107 LEU A CA 1
ATOM 888 C C . LEU A 1 107 ? 3.662 12.910 -20.434 1.00 80.12 107 LEU A C 1
ATOM 890 O O . LEU A 1 107 ? 4.004 11.935 -19.772 1.00 80.12 107 LEU A O 1
ATOM 894 N N . ASP A 1 108 ? 2.752 13.777 -19.999 1.00 86.38 108 ASP A N 1
ATOM 895 C CA . ASP A 1 108 ? 2.128 13.679 -18.687 1.00 86.38 108 ASP A CA 1
ATOM 896 C C . ASP A 1 108 ? 1.175 12.477 -18.584 1.00 86.38 108 ASP A C 1
ATOM 898 O O . ASP A 1 108 ? 1.155 11.778 -17.568 1.00 86.38 108 ASP A O 1
ATOM 902 N N . LEU A 1 109 ? 0.414 12.196 -19.646 1.00 87.38 109 LEU A N 1
ATOM 903 C CA . LEU A 1 109 ? -0.539 11.087 -19.698 1.00 87.38 109 LEU A CA 1
ATOM 904 C C . LEU A 1 109 ? 0.160 9.724 -19.648 1.00 87.38 109 LEU A C 1
ATOM 906 O O . LEU A 1 109 ? -0.280 8.824 -18.928 1.00 87.38 109 LEU A O 1
ATOM 910 N N . PHE A 1 110 ? 1.268 9.594 -20.378 1.00 83.62 110 PHE A N 1
ATOM 911 C CA . PHE A 1 110 ? 2.065 8.373 -20.473 1.00 83.62 110 PHE A CA 1
ATOM 912 C C . PHE A 1 110 ? 3.313 8.415 -19.578 1.00 83.62 110 PHE A C 1
ATOM 914 O O . PHE A 1 110 ? 4.211 7.598 -19.713 1.00 83.62 110 PHE A O 1
ATOM 921 N N . SER A 1 111 ? 3.376 9.291 -18.572 1.00 82.75 111 SER A N 1
ATOM 922 C CA . SER A 1 111 ? 4.595 9.472 -17.765 1.00 82.75 111 SER A CA 1
ATOM 923 C C . SER A 1 111 ? 5.044 8.222 -16.984 1.00 82.75 111 SER A C 1
ATOM 925 O O . SER A 1 111 ? 6.135 8.195 -16.423 1.00 82.75 111 SER A O 1
ATOM 927 N N . LYS A 1 112 ? 4.177 7.208 -16.853 1.00 82.00 112 LYS A N 1
ATOM 928 C CA . LYS A 1 112 ? 4.457 5.947 -16.146 1.00 82.00 112 LYS A CA 1
ATOM 929 C C . LYS A 1 112 ? 4.888 4.800 -17.064 1.00 82.00 112 LYS A C 1
ATOM 931 O O . LYS A 1 112 ? 5.118 3.699 -16.552 1.00 82.00 112 LYS A O 1
ATOM 936 N N . THR A 1 113 ? 4.944 5.000 -18.382 1.00 80.94 113 THR A N 1
ATOM 937 C CA . THR A 1 113 ? 5.472 3.980 -19.296 1.00 80.94 113 THR A CA 1
ATOM 938 C C . THR A 1 113 ? 6.996 3.962 -19.263 1.00 80.94 113 THR A C 1
ATOM 940 O O . THR A 1 113 ? 7.613 5.005 -19.475 1.00 80.94 113 THR A O 1
ATOM 943 N N . PRO A 1 114 ? 7.616 2.804 -18.976 1.00 69.56 114 PRO A N 1
ATOM 944 C CA . PRO A 1 114 ? 9.067 2.684 -18.971 1.00 69.56 114 PRO A CA 1
ATOM 945 C C . PRO A 1 114 ? 9.615 2.814 -20.396 1.00 69.56 114 PRO A C 1
ATOM 947 O O . PRO A 1 114 ? 8.999 2.316 -21.333 1.00 69.56 114 PRO A O 1
ATOM 950 N N . ASN A 1 115 ? 10.784 3.443 -20.542 1.00 73.69 115 ASN A N 1
ATOM 951 C CA . ASN A 1 115 ? 11.516 3.566 -21.810 1.00 73.69 115 ASN A CA 1
ATOM 952 C C . ASN A 1 115 ? 10.732 4.230 -22.961 1.00 73.69 115 ASN A C 1
ATOM 954 O O . ASN A 1 115 ? 11.052 3.999 -24.127 1.00 73.69 115 ASN A O 1
ATOM 958 N N . LEU A 1 116 ? 9.736 5.065 -22.642 1.00 80.69 116 LEU A N 1
ATOM 959 C CA . LEU A 1 116 ? 8.976 5.815 -23.638 1.00 80.69 116 LEU A CA 1
ATOM 960 C C . LEU A 1 116 ? 9.915 6.727 -24.436 1.00 80.69 116 LEU A C 1
ATOM 962 O O . LEU A 1 116 ? 10.601 7.567 -23.855 1.00 80.69 116 LEU A O 1
ATOM 966 N N . PHE A 1 117 ? 9.927 6.580 -25.759 1.00 82.44 117 PHE A N 1
ATOM 967 C CA . PHE A 1 117 ? 10.698 7.449 -26.647 1.00 82.44 117 PHE A CA 1
ATOM 968 C C . PHE A 1 117 ? 9.790 8.334 -27.504 1.00 82.44 117 PHE A C 1
ATOM 970 O O . PHE A 1 117 ? 8.671 7.957 -27.859 1.00 82.44 117 PHE A O 1
ATOM 977 N N . PHE A 1 118 ? 10.311 9.497 -27.889 1.00 85.31 118 PHE A N 1
ATOM 978 C CA . PHE A 1 118 ? 9.667 10.386 -28.849 1.00 85.31 118 PHE A CA 1
ATOM 979 C C . PHE A 1 118 ? 10.292 10.220 -30.224 1.00 85.31 118 PHE A C 1
ATOM 981 O O . PHE A 1 118 ? 11.519 10.261 -30.366 1.00 85.31 118 PHE A O 1
ATOM 988 N N . TYR A 1 119 ? 9.426 10.033 -31.219 1.00 87.12 119 TYR A N 1
ATOM 989 C CA . TYR A 1 119 ? 9.798 10.011 -32.622 1.00 87.12 119 TYR A CA 1
ATOM 990 C C . TYR A 1 119 ? 9.172 11.204 -33.334 1.00 87.12 119 TYR A C 1
ATOM 992 O O . TYR A 1 119 ? 7.952 11.359 -33.354 1.00 87.12 119 TYR A O 1
ATOM 1000 N N . TYR A 1 120 ? 10.024 12.057 -33.888 1.00 87.69 120 TYR A N 1
ATOM 1001 C CA . TYR A 1 120 ? 9.629 13.275 -34.567 1.00 87.69 120 TYR A CA 1
ATOM 1002 C C . TYR A 1 120 ? 9.794 13.141 -36.078 1.00 87.69 120 TYR A C 1
ATOM 1004 O O . TYR A 1 120 ? 10.851 12.729 -36.549 1.00 87.69 120 TYR A O 1
ATOM 1012 N N . VAL A 1 121 ? 8.771 13.510 -36.842 1.00 87.25 121 VAL A N 1
ATOM 1013 C CA . VAL A 1 121 ? 8.826 13.557 -38.306 1.00 87.25 121 VAL A CA 1
ATOM 1014 C C . VAL A 1 121 ? 8.320 14.920 -38.754 1.00 87.25 121 VAL A C 1
ATOM 1016 O O . VAL A 1 121 ? 7.172 15.250 -38.467 1.00 87.25 121 VAL A O 1
ATOM 1019 N N . THR A 1 122 ? 9.155 15.727 -39.411 1.00 85.62 122 THR A N 1
ATOM 1020 C CA . THR A 1 122 ? 8.786 17.097 -39.820 1.00 85.62 122 THR A CA 1
ATOM 1021 C C . THR A 1 122 ? 9.428 17.514 -41.138 1.00 85.62 122 THR A C 1
ATOM 1023 O O . THR A 1 122 ? 10.606 17.255 -41.364 1.00 85.62 122 THR A O 1
ATOM 1026 N N . ASP A 1 123 ? 8.678 18.232 -41.975 1.00 82.12 123 ASP A N 1
ATOM 1027 C CA . ASP A 1 123 ? 9.212 18.884 -43.183 1.00 82.12 123 ASP A CA 1
ATOM 1028 C C . ASP A 1 123 ? 10.158 20.059 -42.863 1.00 82.12 123 ASP A C 1
ATOM 1030 O O . ASP A 1 123 ? 10.900 20.519 -43.724 1.00 82.12 123 ASP A O 1
ATOM 1034 N N . ASP A 1 124 ? 10.124 20.581 -41.634 1.00 79.50 124 ASP A N 1
ATOM 1035 C CA . ASP A 1 124 ? 10.869 21.777 -41.243 1.00 79.50 124 ASP A CA 1
ATOM 1036 C C . ASP A 1 124 ? 11.569 21.569 -39.897 1.00 79.50 124 ASP A C 1
ATOM 1038 O O . ASP A 1 124 ? 10.928 21.518 -38.844 1.00 79.50 124 ASP A O 1
ATOM 1042 N N . CYS A 1 125 ? 12.898 21.461 -39.946 1.00 76.69 125 CYS A N 1
ATOM 1043 C CA . CYS A 1 125 ? 13.779 21.289 -38.789 1.00 76.69 125 CYS A CA 1
ATOM 1044 C C . CYS A 1 125 ? 13.960 22.562 -37.945 1.00 76.69 125 CYS A C 1
ATOM 1046 O O . CYS A 1 125 ? 14.439 22.480 -36.815 1.00 76.69 125 CYS A O 1
ATOM 1048 N N . THR A 1 126 ? 13.573 23.738 -38.457 1.00 76.06 126 THR A N 1
ATOM 1049 C CA . THR A 1 126 ? 13.667 25.006 -37.709 1.00 76.06 126 THR A CA 1
ATOM 1050 C C . THR A 1 126 ? 12.473 25.227 -36.791 1.00 76.06 126 THR A C 1
ATOM 1052 O O . THR A 1 126 ? 12.561 25.951 -35.791 1.00 76.06 126 THR A O 1
ATOM 1055 N N . LYS A 1 127 ? 11.343 24.599 -37.120 1.00 67.75 127 LYS A N 1
ATOM 1056 C CA . LYS A 1 127 ? 10.145 24.624 -36.294 1.00 67.75 127 LYS A CA 1
ATOM 1057 C C . LYS A 1 127 ? 10.332 23.644 -35.135 1.00 67.75 127 LYS A C 1
ATOM 1059 O O . LYS A 1 127 ? 10.908 22.578 -35.300 1.00 67.75 127 LYS A O 1
ATOM 1064 N N . PHE A 1 128 ? 9.810 24.010 -33.963 1.00 65.38 128 PHE A N 1
ATOM 1065 C CA . PHE A 1 128 ? 9.734 23.124 -32.791 1.00 65.38 128 PHE A CA 1
ATOM 1066 C C . PHE A 1 128 ? 11.031 22.885 -31.997 1.00 65.38 128 PHE A C 1
ATOM 1068 O O . PHE A 1 128 ? 11.177 21.862 -31.344 1.00 65.38 128 PHE A O 1
ATOM 1075 N N . LYS A 1 129 ? 11.901 23.902 -31.893 1.00 65.12 129 LYS A N 1
ATOM 1076 C CA . LYS A 1 129 ? 13.080 23.920 -30.987 1.00 65.12 129 LYS A CA 1
ATOM 1077 C C . LYS A 1 129 ? 12.775 23.689 -29.494 1.00 65.12 129 LYS A C 1
ATOM 1079 O O . LYS A 1 129 ? 13.685 23.504 -28.703 1.00 65.12 129 LYS A O 1
ATOM 1084 N N . GLN A 1 130 ? 11.510 23.798 -29.095 1.00 65.75 130 GLN A N 1
ATOM 1085 C CA . GLN A 1 130 ? 11.047 23.782 -27.699 1.00 65.75 130 GLN A CA 1
ATOM 1086 C C . GLN A 1 130 ? 10.523 22.403 -27.262 1.00 65.75 130 GLN A C 1
ATOM 1088 O O . GLN A 1 130 ? 9.919 22.284 -26.197 1.00 65.75 130 GLN A O 1
ATOM 1093 N N . VAL A 1 131 ? 10.673 21.392 -28.120 1.00 68.00 131 VAL A N 1
ATOM 1094 C CA . VAL A 1 131 ? 10.217 20.018 -27.899 1.00 68.00 131 VAL A CA 1
ATOM 1095 C C . VAL A 1 131 ? 11.282 19.296 -27.079 1.00 68.00 131 VAL A C 1
ATOM 1097 O O . VAL A 1 131 ? 12.402 19.097 -27.524 1.00 68.00 131 VAL A O 1
ATOM 1100 N N . GLU A 1 132 ? 10.949 18.911 -25.853 1.00 67.56 132 GLU A N 1
ATOM 1101 C CA . GLU A 1 132 ? 11.894 18.221 -24.966 1.00 67.56 132 GLU A CA 1
ATOM 1102 C C . GLU A 1 132 ? 11.966 16.715 -25.297 1.00 67.56 132 GLU A C 1
ATOM 1104 O O . GLU A 1 132 ? 10.985 16.123 -25.759 1.00 67.56 132 GLU A O 1
ATOM 1109 N N . SER A 1 133 ? 13.127 16.098 -25.045 1.00 73.25 133 SER A N 1
ATOM 1110 C CA . SER A 1 133 ? 13.351 14.639 -25.060 1.00 73.25 133 SER A CA 1
ATOM 1111 C C . SER A 1 133 ? 13.092 13.897 -26.383 1.00 73.25 133 SER A C 1
ATOM 1113 O O . SER A 1 133 ? 12.547 12.788 -26.407 1.00 73.25 133 SER A O 1
ATOM 1115 N N . VAL A 1 134 ? 13.501 14.478 -27.516 1.00 84.94 134 VAL A N 1
ATOM 1116 C CA . VAL A 1 134 ? 13.457 13.799 -28.824 1.00 84.94 134 VAL A CA 1
ATOM 1117 C C . VAL A 1 134 ? 14.608 12.803 -28.941 1.00 84.94 134 VAL A C 1
ATOM 1119 O O . VAL A 1 134 ? 15.763 13.196 -29.064 1.00 84.94 134 VAL A O 1
ATOM 1122 N N . ARG A 1 135 ? 14.287 11.505 -28.962 1.00 88.19 135 ARG A N 1
ATOM 1123 C CA . ARG A 1 135 ? 15.280 10.430 -29.135 1.00 88.19 135 ARG A CA 1
ATOM 1124 C C . ARG A 1 135 ? 15.456 10.015 -30.597 1.00 88.19 135 ARG A C 1
ATOM 1126 O O . ARG A 1 135 ? 16.530 9.536 -30.965 1.00 88.19 135 ARG A O 1
ATOM 1133 N N . ARG A 1 136 ? 14.414 10.181 -31.423 1.00 88.75 136 ARG A N 1
ATOM 1134 C CA . ARG A 1 136 ? 14.410 9.841 -32.857 1.00 88.75 136 ARG A CA 1
ATOM 1135 C C . ARG A 1 136 ? 13.850 10.989 -33.691 1.00 88.75 136 ARG A C 1
ATOM 1137 O O . ARG A 1 136 ? 12.810 11.542 -33.332 1.00 88.75 136 ARG A O 1
ATOM 1144 N N . ALA A 1 137 ? 14.472 11.285 -34.829 1.00 89.88 137 ALA A N 1
ATOM 1145 C CA . ALA A 1 137 ? 13.999 12.296 -35.772 1.00 89.88 137 ALA A CA 1
ATOM 1146 C C . ALA A 1 137 ? 14.098 11.819 -37.230 1.00 89.88 137 ALA A C 1
ATOM 1148 O O . ALA A 1 137 ? 15.039 11.118 -37.598 1.00 89.88 137 ALA A O 1
ATOM 1149 N N . ARG A 1 138 ? 13.136 12.213 -38.068 1.00 89.50 138 ARG A N 1
ATOM 1150 C CA . ARG A 1 138 ? 13.156 12.016 -39.522 1.00 89.50 138 ARG A CA 1
ATOM 1151 C C . ARG A 1 138 ? 12.741 13.291 -40.244 1.00 89.50 138 ARG A C 1
ATOM 1153 O O . ARG A 1 138 ? 11.721 1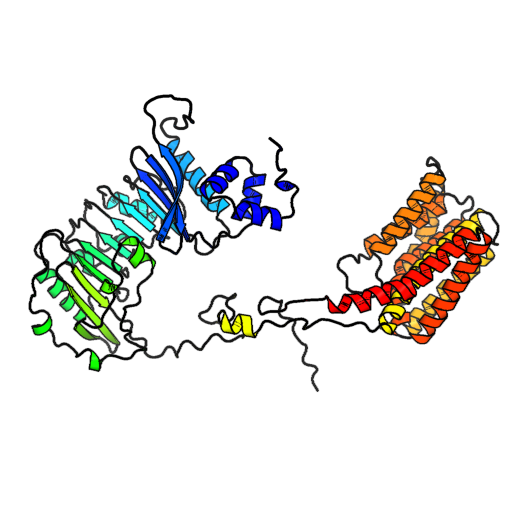3.893 -39.911 1.00 89.50 138 ARG A O 1
ATOM 1160 N N . PHE A 1 139 ? 13.508 13.657 -41.261 1.00 90.62 139 PHE A N 1
ATOM 1161 C CA . PHE A 1 139 ? 13.258 14.832 -42.084 1.00 90.62 139 PHE A CA 1
ATOM 1162 C C . PHE A 1 139 ? 12.978 14.400 -43.535 1.00 90.62 139 PHE A C 1
ATOM 1164 O O . PHE A 1 139 ? 13.918 14.064 -44.258 1.00 90.62 139 PHE A O 1
ATOM 1171 N N . PRO A 1 140 ? 11.696 14.361 -43.957 1.00 87.25 140 PRO A N 1
ATOM 1172 C CA . PRO A 1 140 ? 11.285 14.016 -45.323 1.00 87.25 140 PRO A CA 1
ATOM 1173 C C . PRO A 1 140 ? 11.612 15.069 -46.398 1.00 87.25 140 PRO A C 1
ATOM 1175 O O . PRO A 1 140 ? 11.462 14.783 -47.583 1.00 87.25 140 PRO A O 1
ATOM 1178 N N . SER A 1 141 ? 12.014 16.279 -46.007 1.00 87.06 141 SER A N 1
ATOM 1179 C CA . SER A 1 141 ? 12.286 17.419 -46.898 1.00 87.06 141 SER A CA 1
ATOM 1180 C C . SER A 1 141 ? 13.773 17.797 -46.896 1.00 87.06 141 SER A C 1
ATOM 1182 O O . SER A 1 141 ? 14.525 17.313 -46.052 1.00 87.06 141 SER A O 1
ATOM 1184 N N . ASP A 1 142 ? 14.204 18.659 -47.825 1.00 86.56 142 ASP A N 1
ATOM 1185 C CA . ASP A 1 142 ? 15.589 19.150 -47.884 1.00 86.56 142 ASP A CA 1
ATOM 1186 C C . ASP A 1 142 ? 15.976 19.906 -46.603 1.00 86.56 142 ASP A C 1
ATOM 1188 O O . ASP A 1 142 ? 15.215 20.733 -46.088 1.00 86.56 142 ASP A O 1
ATOM 1192 N N . VAL A 1 143 ? 17.188 19.659 -46.100 1.00 87.81 143 VAL A N 1
ATOM 1193 C CA . VAL A 1 143 ? 17.670 20.242 -44.840 1.00 87.81 143 VAL A CA 1
ATOM 1194 C C . VAL A 1 143 ? 19.015 20.937 -45.039 1.00 87.81 143 VAL A C 1
ATOM 1196 O O . VAL A 1 143 ? 19.904 20.447 -45.733 1.00 87.81 143 VAL A O 1
ATOM 1199 N N . LYS A 1 144 ? 19.186 22.104 -44.410 1.00 88.81 144 LYS A N 1
ATOM 1200 C CA . LYS A 1 144 ? 20.485 22.785 -44.305 1.00 88.81 144 LYS A CA 1
ATOM 1201 C C . LYS A 1 144 ? 21.268 22.255 -43.110 1.00 88.81 144 LYS A C 1
ATOM 1203 O O . LYS A 1 144 ? 20.694 22.131 -42.028 1.00 88.81 144 LYS A O 1
ATOM 1208 N N . VAL A 1 145 ? 22.577 22.047 -43.273 1.00 88.25 145 VAL A N 1
ATOM 1209 C CA . VAL A 1 145 ? 23.470 21.611 -42.178 1.00 88.25 145 VAL A CA 1
ATOM 1210 C C . VAL A 1 145 ? 23.367 22.545 -40.965 1.00 88.25 145 VAL A C 1
ATOM 1212 O O . VAL A 1 145 ? 23.241 22.072 -39.843 1.00 88.25 145 VAL A O 1
ATOM 1215 N N . GLU A 1 146 ? 23.312 23.864 -41.180 1.00 88.38 146 GLU A N 1
ATOM 1216 C CA . GLU A 1 146 ? 23.179 24.867 -40.107 1.00 88.38 146 GLU A CA 1
ATOM 1217 C C . GLU A 1 146 ? 21.927 24.660 -39.239 1.00 88.38 146 GLU A C 1
ATOM 1219 O O . GLU A 1 146 ? 21.983 24.756 -38.013 1.00 88.38 146 GLU A O 1
ATOM 1224 N N . HIS A 1 147 ? 20.789 24.352 -39.868 1.00 89.12 147 HIS A N 1
ATOM 1225 C CA . HIS A 1 147 ? 19.537 24.118 -39.150 1.00 89.12 147 HIS A CA 1
ATOM 1226 C C . HIS A 1 147 ? 19.555 22.777 -38.413 1.00 89.12 147 HIS A C 1
ATOM 1228 O O . HIS A 1 147 ? 18.999 22.666 -37.321 1.00 89.12 147 HIS A O 1
ATOM 1234 N N . LEU A 1 148 ? 20.202 21.766 -38.997 1.00 88.94 148 LEU A N 1
ATOM 1235 C CA . LEU A 1 148 ? 20.350 20.456 -38.378 1.00 88.94 148 LEU A CA 1
ATOM 1236 C C . LEU A 1 148 ? 21.262 20.517 -37.147 1.00 88.94 148 LEU A C 1
ATOM 1238 O O . LEU A 1 148 ? 20.926 19.946 -36.115 1.00 88.94 148 LEU A O 1
ATOM 1242 N N . GLU A 1 149 ? 22.362 21.265 -37.219 1.00 89.44 149 GLU A N 1
ATOM 1243 C CA . GLU A 1 149 ? 23.241 21.541 -36.077 1.00 89.44 149 GLU A CA 1
ATOM 1244 C C . GLU A 1 149 ? 22.496 22.230 -34.938 1.00 89.44 149 GLU A C 1
ATOM 1246 O O . GLU A 1 149 ? 22.584 21.822 -33.778 1.00 89.44 149 GLU A O 1
ATOM 1251 N N . GLU A 1 150 ? 21.710 23.258 -35.263 1.00 88.56 150 GLU A N 1
ATOM 1252 C CA . GLU A 1 150 ? 20.894 23.934 -34.264 1.00 88.56 150 GLU A CA 1
ATOM 1253 C C . GLU A 1 150 ? 19.844 22.988 -33.657 1.00 88.56 150 GLU A C 1
ATOM 1255 O O . GLU A 1 150 ? 19.606 23.018 -32.448 1.00 88.56 150 GLU A O 1
ATOM 1260 N N . PHE A 1 151 ? 19.241 22.115 -34.467 1.00 88.50 151 PHE A N 1
ATOM 1261 C CA . PHE A 1 151 ? 18.305 21.104 -33.987 1.00 88.50 151 PHE A CA 1
ATOM 1262 C C . PHE A 1 151 ? 18.981 20.119 -33.026 1.00 88.50 151 PHE A C 1
ATOM 1264 O O . PHE A 1 151 ? 18.475 19.919 -31.924 1.00 88.50 151 PHE A O 1
ATOM 1271 N N . ILE A 1 152 ? 20.134 19.553 -33.390 1.00 89.25 152 ILE A N 1
ATOM 1272 C CA . ILE A 1 152 ? 20.874 18.592 -32.555 1.00 89.25 152 ILE A CA 1
ATOM 1273 C C . ILE A 1 152 ? 21.313 19.245 -31.243 1.00 89.25 152 ILE A C 1
ATOM 1275 O O . ILE A 1 152 ? 21.129 18.671 -30.171 1.00 89.25 152 ILE A O 1
ATOM 1279 N N . LYS A 1 153 ? 21.804 20.488 -31.296 1.00 88.25 153 LYS A N 1
ATOM 1280 C CA . LYS A 1 153 ? 22.200 21.245 -30.101 1.00 88.25 153 LYS A CA 1
ATOM 1281 C C . LYS A 1 153 ? 21.056 21.404 -29.096 1.00 88.25 153 LYS A C 1
ATOM 1283 O O . LYS A 1 153 ? 21.295 21.376 -27.889 1.00 88.25 153 LYS A O 1
ATOM 1288 N N . ASN A 1 154 ? 19.829 21.568 -29.587 1.00 85.44 154 ASN A N 1
ATOM 1289 C CA . ASN A 1 154 ? 18.637 21.690 -28.750 1.00 85.44 154 ASN A CA 1
ATOM 1290 C C . ASN A 1 154 ? 18.107 20.332 -28.247 1.00 85.44 154 ASN A C 1
ATOM 1292 O O . ASN A 1 154 ? 17.331 20.311 -27.296 1.00 85.44 154 ASN A O 1
ATOM 1296 N N . HIS A 1 155 ? 18.542 19.206 -28.826 1.00 86.62 155 HIS A N 1
ATOM 1297 C CA . HIS A 1 155 ? 18.054 17.861 -28.504 1.00 86.62 155 HIS A CA 1
ATOM 1298 C C . HIS A 1 155 ? 19.214 16.898 -28.205 1.00 86.62 155 HIS A C 1
ATOM 1300 O O . HIS A 1 155 ? 19.517 15.996 -28.982 1.00 86.62 155 HIS A O 1
ATOM 1306 N N . GLN A 1 156 ? 19.840 17.053 -27.036 1.00 84.88 156 GLN A N 1
ATOM 1307 C CA . GLN A 1 156 ? 21.007 16.251 -26.626 1.00 84.88 156 GLN A CA 1
ATOM 1308 C C . GLN A 1 156 ? 20.715 14.748 -26.439 1.00 84.88 156 GLN A C 1
ATOM 1310 O O . GLN A 1 156 ? 21.636 13.940 -26.413 1.00 84.88 156 GLN A O 1
ATOM 1315 N N . GLU A 1 157 ? 19.443 14.360 -26.311 1.00 86.38 157 GLU A N 1
ATOM 1316 C CA . GLU A 1 157 ? 19.013 12.958 -26.193 1.00 86.38 157 GLU A CA 1
ATOM 1317 C C . GLU A 1 157 ? 18.817 12.264 -27.557 1.00 86.38 157 GLU A C 1
ATOM 1319 O O . GLU A 1 157 ? 18.469 11.078 -27.601 1.00 86.38 157 GLU A O 1
ATOM 1324 N N . LEU A 1 158 ? 19.019 12.982 -28.670 1.00 90.00 158 LEU A N 1
ATOM 1325 C CA . LEU A 1 158 ? 18.833 12.458 -30.019 1.00 90.00 158 LEU A CA 1
ATOM 1326 C C . LEU A 1 158 ? 19.868 11.369 -30.318 1.00 90.00 158 LEU A C 1
ATOM 1328 O O . LEU A 1 158 ? 21.069 11.616 -30.344 1.00 90.00 158 LEU A O 1
ATOM 1332 N N . GLN A 1 159 ? 19.386 10.157 -30.583 1.00 90.56 159 GLN A N 1
ATOM 1333 C CA . GLN A 1 159 ? 20.234 9.003 -30.896 1.00 90.56 159 GLN A CA 1
ATOM 1334 C C . GLN A 1 159 ? 20.079 8.544 -32.343 1.00 90.56 159 GLN A C 1
ATOM 1336 O O . GLN A 1 159 ? 21.027 8.009 -32.908 1.00 90.56 159 GLN A O 1
ATOM 1341 N N . TYR A 1 160 ? 18.907 8.751 -32.947 1.00 89.94 160 TYR A N 1
ATOM 1342 C CA . TYR A 1 160 ? 18.625 8.252 -34.288 1.00 89.94 160 TYR A CA 1
ATOM 1343 C C . TYR A 1 160 ? 18.087 9.359 -35.184 1.00 89.94 160 TYR A C 1
ATOM 1345 O O . TYR A 1 160 ? 17.123 10.043 -34.827 1.00 89.94 160 TYR A O 1
ATOM 1353 N N . LEU A 1 161 ? 18.681 9.497 -36.365 1.00 90.88 161 LEU A N 1
ATOM 1354 C CA . LEU A 1 161 ? 18.367 10.559 -37.310 1.00 90.88 161 LEU A CA 1
ATOM 1355 C C . LEU A 1 161 ? 18.256 10.005 -38.734 1.00 90.88 161 LEU A C 1
ATOM 1357 O O . LEU A 1 161 ? 19.188 9.379 -39.232 1.00 90.88 161 LEU A O 1
ATOM 1361 N N . THR A 1 162 ? 17.129 10.269 -39.395 1.00 89.56 162 THR A N 1
ATOM 1362 C CA . THR A 1 162 ? 16.899 9.929 -40.807 1.00 89.56 162 THR A CA 1
ATOM 1363 C C . THR A 1 162 ? 16.723 11.191 -41.646 1.00 89.56 162 THR A C 1
ATOM 1365 O O . THR A 1 162 ? 15.916 12.060 -41.314 1.00 89.56 162 THR A O 1
ATOM 1368 N N . LEU A 1 163 ? 17.448 11.265 -42.756 1.00 90.00 163 LEU A N 1
ATOM 1369 C CA . LEU A 1 163 ? 17.409 12.341 -43.740 1.00 90.00 163 LEU A CA 1
ATOM 1370 C C . LEU A 1 163 ? 16.979 11.745 -45.084 1.00 90.00 163 LEU A C 1
ATOM 1372 O O . LEU A 1 163 ? 17.737 10.996 -45.701 1.00 90.00 163 LEU A O 1
ATOM 1376 N N . ASP A 1 164 ? 15.752 12.039 -45.520 1.00 86.00 164 ASP A N 1
ATOM 1377 C CA . ASP A 1 164 ? 15.187 11.423 -46.731 1.00 86.00 164 ASP A CA 1
ATOM 1378 C C . ASP A 1 164 ? 15.634 12.115 -48.024 1.00 86.00 164 ASP A C 1
ATOM 1380 O O . ASP A 1 164 ? 15.573 11.527 -49.108 1.00 86.00 164 ASP A O 1
ATOM 1384 N N . LYS A 1 165 ? 16.043 13.375 -47.901 1.00 85.56 165 LYS A N 1
ATOM 1385 C CA . LYS A 1 165 ? 16.314 14.296 -49.000 1.00 85.56 165 LYS A CA 1
ATOM 1386 C C . LYS A 1 165 ? 17.665 14.981 -48.845 1.00 85.56 165 LYS A C 1
ATOM 1388 O O . LYS A 1 165 ? 18.447 14.627 -47.960 1.00 85.56 165 LYS A O 1
ATOM 1393 N N . GLN A 1 166 ? 17.965 15.907 -49.751 1.00 81.94 166 GLN A N 1
ATOM 1394 C CA . GLN A 1 166 ? 19.298 16.462 -49.895 1.00 81.94 166 GLN A CA 1
ATOM 1395 C C . GLN A 1 166 ? 19.703 17.283 -48.663 1.00 81.94 166 GLN A C 1
ATOM 1397 O O . GLN A 1 166 ? 18.934 18.090 -48.129 1.00 81.94 166 GLN A O 1
ATOM 1402 N N . VAL A 1 167 ? 20.957 17.107 -48.239 1.00 84.12 167 VAL A N 1
ATOM 1403 C CA . VAL A 1 167 ? 21.572 17.889 -47.163 1.00 84.12 167 VAL A CA 1
ATOM 1404 C C . VAL A 1 167 ? 22.443 18.981 -47.775 1.00 84.12 167 VAL A C 1
ATOM 1406 O O . VAL A 1 167 ? 23.527 18.728 -48.297 1.00 84.12 167 VAL A O 1
ATOM 1409 N N . THR A 1 168 ? 21.959 20.218 -47.728 1.00 82.69 168 THR A N 1
ATOM 1410 C CA . THR A 1 168 ? 22.667 21.382 -48.284 1.00 82.69 168 THR A CA 1
ATOM 1411 C C . THR A 1 168 ? 23.644 21.987 -47.268 1.00 82.69 168 THR A C 1
ATOM 1413 O O . THR A 1 168 ? 23.252 22.372 -46.163 1.00 82.69 168 THR A O 1
ATOM 1416 N N . GLY A 1 169 ? 24.919 22.091 -47.648 1.00 80.31 169 GLY A N 1
ATOM 1417 C CA . GLY A 1 169 ? 26.012 22.583 -46.798 1.00 80.31 169 GLY A CA 1
ATOM 1418 C C . GLY A 1 169 ? 27.098 21.529 -46.563 1.00 80.31 169 GLY A C 1
ATOM 1419 O O . GLY A 1 169 ? 26.916 20.359 -46.889 1.00 80.31 169 GLY A O 1
ATOM 1420 N N . GLU A 1 170 ? 28.235 21.948 -46.009 1.00 81.56 170 GLU A N 1
ATOM 1421 C CA . GLU A 1 170 ? 29.355 21.057 -45.685 1.00 81.56 170 GLU A CA 1
ATOM 1422 C C . GLU A 1 170 ? 29.268 20.583 -44.227 1.00 81.56 170 GLU A C 1
ATOM 1424 O O . GLU A 1 170 ? 29.128 21.394 -43.310 1.00 81.56 170 GLU A O 1
ATOM 1429 N N . ILE A 1 171 ? 29.358 19.267 -44.007 1.00 84.25 171 ILE A N 1
ATOM 1430 C CA . ILE A 1 171 ? 29.457 18.688 -42.662 1.00 84.25 171 ILE A CA 1
ATOM 1431 C C . ILE A 1 171 ? 30.927 18.712 -42.247 1.00 84.25 171 ILE A C 1
ATOM 1433 O O . ILE A 1 171 ? 31.734 17.908 -42.709 1.00 84.25 171 ILE A O 1
ATOM 1437 N N . LEU A 1 172 ? 31.271 19.649 -41.367 1.00 85.75 172 LEU A N 1
ATOM 1438 C CA . LEU A 1 172 ? 32.626 19.775 -40.836 1.00 85.75 172 LEU A CA 1
ATOM 1439 C C . LEU A 1 172 ? 32.979 18.585 -39.924 1.00 85.75 172 LEU A C 1
ATOM 1441 O O . LEU A 1 172 ? 32.097 18.042 -39.258 1.00 85.75 172 LEU A O 1
ATOM 1445 N N . PRO A 1 173 ? 34.266 18.224 -39.773 1.00 84.38 173 PRO A N 1
ATOM 1446 C CA . PRO A 1 173 ? 34.694 17.182 -38.834 1.00 84.38 173 PRO A CA 1
ATOM 1447 C C . PRO A 1 173 ? 34.208 17.405 -37.394 1.00 84.38 173 PRO A C 1
ATOM 1449 O O . PRO A 1 173 ? 33.848 16.459 -36.695 1.00 84.38 173 PRO A O 1
ATOM 1452 N N . THR A 1 174 ? 34.129 18.664 -36.958 1.00 85.44 174 THR A N 1
ATOM 1453 C CA . THR A 1 174 ? 33.675 19.076 -35.618 1.00 85.44 174 THR A CA 1
ATOM 1454 C C . THR A 1 174 ? 32.151 19.128 -35.460 1.00 85.44 174 THR A C 1
ATOM 1456 O O . THR A 1 174 ? 31.668 19.579 -34.427 1.00 85.44 174 THR A O 1
ATOM 1459 N N . SER A 1 175 ? 31.394 18.729 -36.484 1.00 88.38 175 SER A N 1
ATOM 1460 C CA . SER A 1 175 ? 29.930 18.691 -36.478 1.00 88.38 175 SER A CA 1
ATOM 1461 C C . SER A 1 175 ? 29.391 17.719 -35.426 1.00 88.38 175 SER A C 1
ATOM 1463 O O . SER A 1 175 ? 29.940 16.625 -35.265 1.00 88.38 175 SER A O 1
ATOM 1465 N N . ASN A 1 176 ? 28.283 18.088 -34.769 1.00 89.12 176 ASN A N 1
ATOM 1466 C CA . ASN A 1 176 ? 27.573 17.203 -33.836 1.00 89.12 176 ASN A CA 1
ATOM 1467 C C . ASN A 1 176 ? 26.796 16.100 -34.575 1.00 89.12 176 ASN A C 1
ATOM 1469 O O . ASN A 1 176 ? 26.427 15.093 -33.977 1.00 89.12 176 ASN A O 1
ATOM 1473 N N . ILE A 1 177 ? 26.557 16.260 -35.884 1.00 89.50 177 ILE A N 1
ATOM 1474 C CA . ILE A 1 177 ? 25.940 15.230 -36.737 1.00 89.50 177 ILE A CA 1
ATOM 1475 C C . ILE A 1 177 ? 26.792 13.956 -36.721 1.00 89.50 177 ILE A C 1
ATOM 1477 O O . ILE A 1 177 ? 26.254 12.849 -36.719 1.00 89.50 177 ILE A O 1
ATOM 1481 N N . ASN A 1 178 ? 28.117 14.113 -36.640 1.00 89.12 178 ASN A N 1
ATOM 1482 C CA . ASN A 1 178 ? 29.061 13.000 -36.594 1.00 89.12 178 ASN A CA 1
ATOM 1483 C C . ASN A 1 178 ? 28.972 12.191 -35.289 1.00 89.12 178 ASN A C 1
ATOM 1485 O O . ASN A 1 178 ? 29.448 11.062 -35.264 1.00 89.12 178 ASN A O 1
ATOM 1489 N N . ASP A 1 179 ? 28.372 12.734 -34.227 1.00 91.38 179 ASP A N 1
ATOM 1490 C CA . ASP A 1 179 ? 28.235 12.078 -32.918 1.00 91.38 179 ASP A CA 1
ATOM 1491 C C . ASP A 1 179 ? 26.907 11.319 -32.750 1.00 91.38 179 ASP A C 1
ATOM 1493 O O . ASP A 1 179 ? 26.697 10.642 -31.742 1.00 91.38 179 ASP A O 1
ATOM 1497 N N . ILE A 1 180 ? 25.994 11.411 -33.722 1.00 91.69 180 ILE A N 1
ATOM 1498 C CA . ILE A 1 180 ? 24.703 10.718 -33.666 1.00 91.69 180 ILE A CA 1
ATOM 1499 C C . ILE A 1 180 ? 24.923 9.201 -33.704 1.00 91.69 180 ILE A C 1
ATOM 1501 O O . ILE A 1 180 ? 25.562 8.683 -34.619 1.00 91.69 180 ILE A O 1
ATOM 1505 N N . LYS A 1 181 ? 24.338 8.476 -32.737 1.00 91.12 181 LYS A N 1
ATOM 1506 C CA . LYS A 1 181 ? 24.482 7.013 -32.604 1.00 91.12 181 LYS A CA 1
ATOM 1507 C C . LYS A 1 181 ? 24.135 6.281 -33.903 1.00 91.12 181 LYS A C 1
ATOM 1509 O O . LYS A 1 181 ? 24.890 5.409 -34.322 1.00 91.12 181 LYS A O 1
ATOM 1514 N N . SER A 1 182 ? 23.003 6.618 -34.526 1.00 90.69 182 SER A N 1
ATOM 1515 C CA . SER A 1 182 ? 22.566 6.030 -35.793 1.00 90.69 182 SER A CA 1
ATOM 1516 C C . SER A 1 182 ? 22.085 7.089 -36.783 1.00 90.69 182 SER A C 1
ATOM 1518 O O . SER A 1 182 ? 21.105 7.793 -36.523 1.00 90.69 182 SER A O 1
ATOM 1520 N N . LEU A 1 183 ? 22.763 7.185 -37.925 1.00 90.25 183 LEU A N 1
ATOM 1521 C CA . LEU A 1 183 ? 22.480 8.171 -38.964 1.00 90.25 183 LEU A CA 1
ATOM 1522 C C . LEU A 1 183 ? 22.129 7.498 -40.291 1.00 90.25 183 LEU A C 1
ATOM 1524 O O . LEU A 1 183 ? 22.847 6.623 -40.766 1.00 90.25 183 LEU A O 1
ATOM 1528 N N . TRP A 1 184 ? 21.051 7.955 -40.919 1.00 86.88 184 TRP A N 1
ATOM 1529 C CA . TRP A 1 184 ? 20.590 7.437 -42.201 1.00 86.88 184 TRP A CA 1
ATOM 1530 C C . TRP A 1 184 ? 20.362 8.562 -43.201 1.00 86.88 184 TRP A C 1
ATOM 1532 O O . TRP A 1 184 ? 19.622 9.503 -42.914 1.00 86.88 184 TRP A O 1
ATOM 1542 N N . ILE A 1 185 ? 20.961 8.447 -44.386 1.00 87.19 185 ILE A N 1
ATOM 1543 C CA . ILE A 1 185 ? 20.914 9.465 -45.439 1.00 87.19 185 ILE A CA 1
ATOM 1544 C C . ILE A 1 185 ? 20.493 8.810 -46.761 1.00 87.19 185 ILE A C 1
ATOM 1546 O O . ILE A 1 185 ? 21.266 8.065 -47.364 1.00 87.19 185 ILE A O 1
ATOM 1550 N N . LEU A 1 186 ? 19.268 9.096 -47.222 1.00 79.25 186 LEU A N 1
ATOM 1551 C CA . LEU A 1 186 ? 18.714 8.555 -48.476 1.00 79.25 186 LEU A CA 1
ATOM 1552 C C . LEU A 1 186 ? 19.205 9.288 -49.739 1.00 79.25 186 LEU A C 1
ATOM 1554 O O . LEU A 1 186 ? 19.134 8.733 -50.837 1.00 79.25 186 LEU A O 1
ATOM 1558 N N . GLU A 1 187 ? 19.631 10.544 -49.619 1.00 76.00 187 GLU A N 1
ATOM 1559 C CA . GLU A 1 187 ? 20.159 11.354 -50.728 1.00 76.00 187 GLU A CA 1
ATOM 1560 C C . GLU A 1 187 ? 21.423 12.104 -50.268 1.00 76.00 187 GLU A C 1
ATOM 1562 O O . GLU A 1 187 ? 21.386 13.309 -50.006 1.00 76.00 187 GLU A O 1
ATOM 1567 N N . PRO A 1 188 ? 22.559 11.400 -50.109 1.00 67.25 188 PRO A N 1
ATOM 1568 C CA . PRO A 1 188 ? 23.815 12.007 -49.717 1.00 67.25 188 PRO A CA 1
ATOM 1569 C C . PRO A 1 188 ? 24.348 12.861 -50.870 1.00 67.25 188 PRO A C 1
ATOM 1571 O O . PRO A 1 188 ? 24.821 12.354 -51.881 1.00 67.25 188 PRO A O 1
ATOM 1574 N N . SER A 1 189 ? 24.334 14.179 -50.692 1.00 67.50 189 SER A N 1
ATOM 1575 C CA . SER A 1 189 ? 25.121 15.125 -51.498 1.00 67.50 189 SER A CA 1
ATOM 1576 C C . SER A 1 189 ? 26.523 15.359 -50.922 1.00 67.50 189 SER A C 1
ATOM 1578 O O . SER A 1 189 ? 27.144 16.388 -51.177 1.00 67.50 189 SER A O 1
ATOM 1580 N N . LEU A 1 190 ? 26.993 14.433 -50.086 1.00 70.69 190 LEU A N 1
ATOM 1581 C CA . LEU A 1 190 ? 28.194 14.551 -49.264 1.00 70.69 190 LEU A CA 1
ATOM 1582 C C . LEU A 1 190 ? 29.348 13.761 -49.888 1.00 70.69 190 LEU A C 1
ATOM 1584 O O . LEU A 1 190 ? 29.131 12.742 -50.541 1.00 70.69 190 LEU A O 1
ATOM 1588 N N . ASN A 1 191 ? 30.583 14.195 -49.636 1.00 77.38 191 ASN A N 1
ATOM 1589 C CA . ASN A 1 191 ? 31.766 13.401 -49.961 1.00 77.38 191 ASN A CA 1
ATOM 1590 C C . ASN A 1 191 ? 31.832 12.189 -49.012 1.00 77.38 191 ASN A C 1
ATOM 1592 O O . ASN A 1 191 ? 32.118 12.353 -47.825 1.00 77.38 191 ASN A O 1
ATOM 1596 N N . PHE A 1 192 ? 31.534 10.999 -49.544 1.00 76.81 192 PHE A N 1
ATOM 1597 C CA . PHE A 1 192 ? 31.403 9.745 -48.794 1.00 76.81 192 PHE A CA 1
ATOM 1598 C C . PHE A 1 192 ? 32.622 9.451 -47.911 1.00 76.81 192 PHE A C 1
ATOM 1600 O O . PHE A 1 192 ? 32.475 9.271 -46.702 1.00 76.81 192 PHE A O 1
ATOM 1607 N N . ASP A 1 193 ? 33.823 9.457 -48.497 1.00 80.25 193 ASP A N 1
ATOM 1608 C CA . ASP A 1 193 ? 35.051 9.071 -47.795 1.00 80.25 193 ASP A CA 1
ATOM 1609 C C . ASP A 1 193 ? 35.364 10.040 -46.656 1.00 80.25 193 ASP A C 1
ATOM 1611 O O . ASP A 1 193 ? 35.670 9.639 -45.533 1.00 80.25 193 ASP A O 1
ATOM 1615 N N . THR A 1 194 ? 35.240 11.338 -46.945 1.00 83.75 194 THR A N 1
ATOM 1616 C CA . THR A 1 194 ? 35.537 12.400 -45.978 1.00 83.75 194 THR A CA 1
ATOM 1617 C C . THR A 1 194 ? 34.541 12.380 -44.827 1.00 83.75 194 THR A C 1
ATOM 1619 O O . THR A 1 194 ? 34.925 12.557 -43.672 1.00 83.75 194 THR A O 1
ATOM 1622 N N . PHE A 1 195 ? 33.262 12.150 -45.120 1.00 86.50 195 PHE A N 1
ATOM 1623 C CA . PHE A 1 195 ? 32.230 12.071 -44.097 1.00 86.50 195 PHE A CA 1
ATOM 1624 C C . PHE A 1 195 ? 32.444 10.859 -43.183 1.00 86.50 195 PHE A C 1
ATOM 1626 O O . PHE A 1 195 ? 32.523 11.013 -41.964 1.00 86.50 195 PHE A O 1
ATOM 1633 N N . LEU A 1 196 ? 32.601 9.666 -43.764 1.00 87.38 196 LEU A N 1
ATOM 1634 C CA . LEU A 1 196 ? 32.704 8.426 -42.998 1.00 87.38 196 LEU A CA 1
ATOM 1635 C C . LEU A 1 196 ? 33.951 8.402 -42.101 1.00 87.38 196 LEU A C 1
ATOM 1637 O O . LEU A 1 196 ? 33.878 7.918 -40.975 1.00 87.38 196 LEU A O 1
ATOM 1641 N N . LEU A 1 197 ? 35.074 8.976 -42.553 1.00 88.69 197 LEU A N 1
ATOM 1642 C CA . LEU A 1 197 ? 36.296 9.108 -41.743 1.00 88.69 197 LEU A CA 1
ATOM 1643 C C . LEU A 1 197 ? 36.097 9.969 -40.488 1.00 88.69 197 LEU A C 1
ATOM 1645 O O . LEU A 1 197 ? 36.763 9.749 -39.481 1.00 88.69 197 LEU A O 1
ATOM 1649 N N . ASN A 1 198 ? 35.187 10.942 -40.539 1.00 90.19 198 ASN A N 1
ATOM 1650 C CA . ASN A 1 198 ? 34.922 11.856 -39.430 1.00 90.19 198 ASN A CA 1
ATOM 1651 C C . ASN A 1 198 ? 33.736 11.427 -38.550 1.00 90.19 198 ASN A C 1
ATOM 1653 O O . ASN A 1 198 ? 33.500 12.050 -37.511 1.00 90.19 198 ASN A O 1
ATOM 1657 N N . PHE A 1 199 ? 33.001 10.382 -38.939 1.00 91.44 199 PHE A N 1
ATOM 1658 C CA . PHE A 1 199 ? 31.856 9.865 -38.197 1.00 91.44 199 PHE A CA 1
ATOM 1659 C C . PHE A 1 199 ? 32.299 9.158 -36.904 1.00 91.44 199 PHE A C 1
ATOM 1661 O O . PHE A 1 199 ? 33.173 8.290 -36.905 1.00 91.44 199 PHE A O 1
ATOM 1668 N N . ARG A 1 200 ? 31.690 9.539 -35.778 1.00 92.44 200 ARG A N 1
ATOM 1669 C CA . ARG A 1 200 ? 32.017 9.069 -34.419 1.00 92.44 200 ARG A CA 1
ATOM 1670 C C . ARG A 1 200 ? 30.915 8.222 -33.775 1.00 92.44 200 ARG A C 1
ATOM 1672 O O . ARG A 1 200 ? 31.161 7.654 -32.707 1.00 92.44 200 ARG A O 1
ATOM 1679 N N . GLY A 1 201 ? 29.748 8.126 -34.416 1.00 89.50 201 GLY A N 1
ATOM 1680 C CA . GLY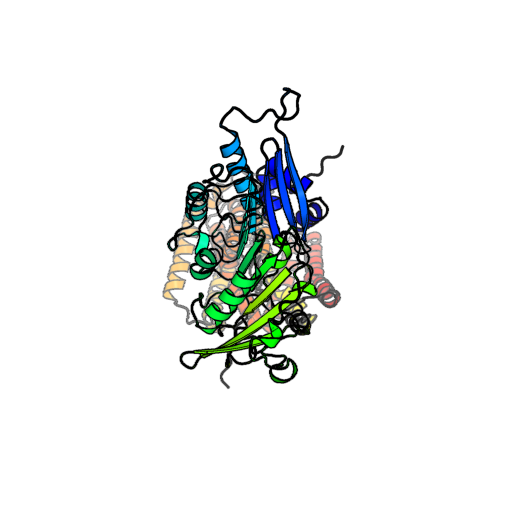 A 1 201 ? 28.628 7.279 -34.006 1.00 89.50 201 GLY A CA 1
ATOM 1681 C C . GLY A 1 201 ? 28.854 5.781 -34.243 1.00 89.50 201 GLY A C 1
ATOM 1682 O O . GLY A 1 201 ? 29.958 5.336 -34.554 1.00 89.50 201 GLY A O 1
ATOM 1683 N N . GLU A 1 202 ? 27.787 4.995 -34.084 1.00 90.69 202 GLU A N 1
ATOM 1684 C CA . GLU A 1 202 ? 27.843 3.529 -34.167 1.00 90.69 202 GLU A CA 1
ATOM 1685 C C . GLU A 1 202 ? 27.395 3.006 -35.530 1.00 90.69 202 GLU A C 1
ATOM 1687 O O . GLU A 1 202 ? 28.054 2.157 -36.125 1.00 90.69 202 GLU A O 1
ATOM 1692 N N . ASN A 1 203 ? 26.270 3.511 -36.033 1.00 89.56 203 ASN A N 1
ATOM 1693 C CA . ASN A 1 203 ? 25.602 2.948 -37.198 1.00 89.56 203 ASN A CA 1
ATOM 1694 C C . ASN A 1 203 ? 25.366 4.027 -38.246 1.00 89.56 203 ASN A C 1
ATOM 1696 O O . ASN A 1 203 ? 24.792 5.076 -37.948 1.00 89.56 203 ASN A O 1
ATOM 1700 N N . VAL A 1 204 ? 25.747 3.755 -39.485 1.00 89.50 204 VAL A N 1
ATOM 1701 C CA . VAL A 1 204 ? 25.539 4.685 -40.590 1.00 89.50 204 VAL A CA 1
ATOM 1702 C C . VAL A 1 204 ? 24.991 3.955 -41.799 1.00 89.50 204 VAL A C 1
ATOM 1704 O O . VAL A 1 204 ? 25.404 2.841 -42.116 1.00 89.50 204 VAL A O 1
ATOM 1707 N N . ALA A 1 205 ? 24.047 4.593 -42.475 1.00 86.75 205 ALA A N 1
ATOM 1708 C CA . ALA A 1 205 ? 23.457 4.057 -43.679 1.00 86.75 205 ALA A CA 1
ATOM 1709 C C . ALA A 1 205 ? 23.315 5.126 -44.754 1.00 86.75 205 ALA A C 1
ATOM 1711 O O . ALA A 1 205 ? 22.747 6.195 -44.518 1.00 86.75 205 ALA A O 1
ATOM 1712 N N . LEU A 1 206 ? 23.853 4.833 -45.931 1.00 85.56 206 LEU A N 1
ATOM 1713 C CA . LEU A 1 206 ? 24.065 5.806 -46.993 1.00 85.56 206 LEU A CA 1
ATOM 1714 C C . LEU A 1 206 ? 23.537 5.252 -48.316 1.00 85.56 206 LEU A C 1
ATOM 1716 O O . LEU A 1 206 ? 23.882 4.147 -48.723 1.00 85.56 206 LEU A O 1
ATOM 1720 N N . PHE A 1 207 ? 22.715 6.037 -49.007 1.00 79.50 207 PHE A N 1
ATOM 1721 C CA . PHE A 1 207 ? 22.172 5.676 -50.319 1.00 79.50 207 PHE A CA 1
ATOM 1722 C C . PHE A 1 207 ? 22.965 6.386 -51.398 1.00 79.50 207 PHE A C 1
ATOM 1724 O O . PHE A 1 207 ? 22.662 7.521 -51.749 1.00 79.50 207 PHE A O 1
ATOM 1731 N N . THR A 1 208 ? 24.026 5.769 -51.891 1.00 68.38 208 THR A N 1
ATOM 1732 C CA . THR A 1 208 ? 24.973 6.478 -52.749 1.00 68.38 208 THR A CA 1
ATOM 1733 C C . THR A 1 208 ? 24.477 6.534 -54.201 1.00 68.38 208 THR A C 1
ATOM 1735 O O . THR A 1 208 ? 23.987 5.536 -54.742 1.00 68.38 208 THR A O 1
ATOM 1738 N N . PRO A 1 209 ? 24.594 7.690 -54.878 1.00 60.50 209 PRO A N 1
ATOM 1739 C CA . PRO A 1 209 ? 24.559 7.730 -56.332 1.00 60.50 209 PRO A CA 1
ATOM 1740 C C . PRO A 1 209 ? 25.900 7.224 -56.901 1.00 60.50 209 PRO A C 1
ATOM 1742 O O . PRO A 1 209 ? 26.951 7.499 -56.337 1.00 60.50 209 PRO A O 1
ATOM 1745 N N . VAL A 1 210 ? 25.812 6.451 -57.990 1.00 59.28 210 VAL A N 1
ATOM 1746 C CA . VAL A 1 210 ? 26.847 5.935 -58.922 1.00 59.28 210 VAL A CA 1
ATOM 1747 C C . VAL A 1 210 ? 28.333 6.101 -58.521 1.00 59.28 210 VAL A C 1
ATOM 1749 O O . VAL A 1 210 ? 28.826 7.216 -58.407 1.00 59.28 210 VAL A O 1
ATOM 1752 N N . GLY A 1 211 ? 29.087 4.990 -58.479 1.00 63.88 211 GLY A N 1
ATOM 1753 C CA . GLY A 1 211 ? 30.556 4.991 -58.305 1.00 63.88 211 GLY A CA 1
ATOM 1754 C C . GLY A 1 211 ? 31.051 4.492 -56.942 1.00 63.88 211 GLY A C 1
ATOM 1755 O O . GLY A 1 211 ? 32.035 4.997 -56.420 1.00 63.88 211 GLY A O 1
ATOM 1756 N N . TYR A 1 212 ? 30.359 3.521 -56.341 1.00 69.75 212 TYR A N 1
ATOM 1757 C CA . TYR A 1 212 ? 30.597 3.049 -54.968 1.00 69.75 212 TYR A CA 1
ATOM 1758 C C . TYR A 1 212 ? 31.774 2.075 -54.798 1.00 69.75 212 TYR A C 1
ATOM 1760 O O . TYR A 1 212 ? 32.214 1.879 -53.671 1.00 69.75 212 TYR A O 1
ATOM 1768 N N . GLU A 1 213 ? 32.310 1.493 -55.872 1.00 72.81 213 GLU A N 1
ATOM 1769 C CA . GLU A 1 213 ? 33.418 0.519 -55.829 1.00 72.81 213 GLU A CA 1
ATOM 1770 C C . GLU A 1 213 ? 34.643 1.054 -55.088 1.00 72.81 213 GLU A C 1
ATOM 1772 O O . GLU A 1 213 ? 35.035 0.525 -54.049 1.00 72.81 213 GLU A O 1
ATOM 1777 N N . SER A 1 214 ? 35.191 2.173 -55.569 1.00 75.56 214 SER A N 1
ATOM 1778 C CA . SER A 1 214 ? 36.365 2.808 -54.970 1.00 75.56 214 SER A CA 1
ATOM 1779 C C . SER A 1 214 ? 36.113 3.266 -53.535 1.00 75.56 214 SER A C 1
ATOM 1781 O O . SER A 1 214 ? 37.035 3.288 -52.728 1.00 75.56 214 SER A O 1
ATOM 1783 N N . HIS A 1 215 ? 34.867 3.612 -53.204 1.00 79.50 215 HIS A N 1
ATOM 1784 C CA . HIS A 1 215 ? 34.473 4.044 -51.866 1.00 79.50 215 HIS A CA 1
ATOM 1785 C C . HIS A 1 215 ? 34.400 2.877 -50.873 1.00 79.50 215 HIS A C 1
ATOM 1787 O O . HIS A 1 215 ? 34.861 3.013 -49.742 1.00 79.50 215 HIS A O 1
ATOM 1793 N N . ILE A 1 216 ? 33.869 1.722 -51.285 1.00 82.94 216 ILE A N 1
ATOM 1794 C CA . ILE A 1 216 ? 33.821 0.509 -50.454 1.00 82.94 216 ILE A CA 1
ATOM 1795 C C . ILE A 1 216 ? 35.233 -0.039 -50.237 1.00 82.94 216 ILE A C 1
ATOM 1797 O O . ILE A 1 216 ? 35.595 -0.365 -49.107 1.00 82.94 216 ILE A O 1
ATOM 1801 N N . GLU A 1 217 ? 36.052 -0.091 -51.288 1.00 82.38 217 GLU A N 1
ATOM 1802 C CA . GLU A 1 217 ? 37.447 -0.530 -51.178 1.00 82.38 217 GLU A CA 1
ATOM 1803 C C . GLU A 1 217 ? 38.249 0.370 -50.234 1.00 82.38 217 GLU A C 1
ATOM 1805 O O . GLU A 1 217 ? 38.843 -0.112 -49.268 1.00 82.38 217 GLU A O 1
ATOM 1810 N N . ASN A 1 218 ? 38.201 1.686 -50.460 1.00 84.75 218 ASN A N 1
ATOM 1811 C CA . ASN A 1 218 ? 38.855 2.668 -49.601 1.00 84.75 218 ASN A CA 1
ATOM 1812 C C . ASN A 1 218 ? 38.325 2.589 -48.162 1.00 84.75 218 ASN A C 1
ATOM 1814 O O . ASN A 1 218 ? 39.083 2.768 -47.209 1.00 84.75 218 ASN A O 1
ATOM 1818 N N . MET A 1 219 ? 37.039 2.280 -47.970 1.00 88.44 219 MET A N 1
ATOM 1819 C CA . MET A 1 219 ? 36.484 2.054 -46.641 1.00 88.44 219 MET A CA 1
ATOM 1820 C C . MET A 1 219 ? 37.124 0.843 -45.960 1.00 88.44 219 MET A C 1
ATOM 1822 O O . MET A 1 219 ? 37.617 0.965 -44.840 1.00 88.44 219 MET A O 1
ATOM 1826 N N . ILE A 1 220 ? 37.162 -0.316 -46.613 1.00 86.69 220 ILE A N 1
ATOM 1827 C CA . ILE A 1 220 ? 37.755 -1.524 -46.024 1.00 86.69 220 ILE A CA 1
ATOM 1828 C C . ILE A 1 220 ? 39.238 -1.286 -45.698 1.00 86.69 220 ILE A C 1
ATOM 1830 O O . ILE A 1 220 ? 39.680 -1.583 -44.586 1.00 86.69 220 ILE A O 1
ATOM 1834 N N . GLU A 1 221 ? 39.991 -0.655 -46.603 1.00 86.94 221 GLU A N 1
ATOM 1835 C CA . GLU A 1 221 ? 41.397 -0.298 -46.380 1.00 86.94 221 GLU A CA 1
ATOM 1836 C C . GLU A 1 221 ? 41.581 0.674 -45.203 1.00 86.94 221 GLU A C 1
ATOM 1838 O O . GLU A 1 221 ? 42.457 0.483 -44.355 1.00 86.94 221 GLU A O 1
ATOM 1843 N N . ASN A 1 222 ? 40.757 1.718 -45.098 1.00 87.75 222 ASN A N 1
ATOM 1844 C CA . ASN A 1 222 ? 40.825 2.662 -43.981 1.00 87.75 222 ASN A CA 1
ATOM 1845 C C . ASN A 1 222 ? 40.432 2.009 -42.649 1.00 87.75 222 ASN A C 1
ATOM 1847 O O . ASN A 1 222 ? 41.017 2.340 -41.612 1.00 87.75 222 ASN A O 1
ATOM 1851 N N . TRP A 1 223 ? 39.496 1.054 -42.664 1.00 89.06 223 TRP A N 1
ATOM 1852 C CA . TRP A 1 223 ? 39.134 0.284 -41.478 1.00 89.06 223 TRP A CA 1
ATOM 1853 C C . TRP A 1 223 ? 40.278 -0.621 -41.026 1.00 89.06 223 TRP A C 1
ATOM 1855 O O . TRP A 1 223 ? 40.631 -0.578 -39.844 1.00 89.06 223 TRP A O 1
ATOM 1865 N N . LEU A 1 224 ? 40.905 -1.359 -41.950 1.00 85.62 224 LEU A N 1
ATOM 1866 C CA . LEU A 1 224 ? 42.089 -2.186 -41.684 1.00 85.62 224 LEU A CA 1
ATOM 1867 C C . LEU A 1 224 ? 43.248 -1.355 -41.118 1.00 85.62 224 LEU A C 1
ATOM 1869 O O . LEU A 1 224 ? 43.943 -1.808 -40.217 1.00 85.62 224 LEU A O 1
ATOM 1873 N N . ASN A 1 225 ? 43.393 -0.107 -41.562 1.00 85.69 225 ASN A N 1
ATOM 1874 C CA . ASN A 1 225 ? 44.399 0.831 -41.060 1.00 85.69 225 ASN A CA 1
ATOM 1875 C C . ASN A 1 225 ? 44.009 1.552 -39.753 1.00 85.69 225 ASN A C 1
ATOM 1877 O O . ASN A 1 225 ? 44.729 2.448 -39.317 1.00 85.69 225 ASN A O 1
ATOM 1881 N N . GLY A 1 226 ? 42.872 1.220 -39.133 1.00 84.25 226 GLY A N 1
ATOM 1882 C CA . GLY A 1 226 ? 42.480 1.804 -37.847 1.00 84.25 226 GLY A CA 1
ATOM 1883 C C . GLY A 1 226 ? 42.022 3.264 -37.906 1.00 84.25 226 GLY A C 1
ATOM 1884 O O . GLY A 1 226 ? 42.059 3.941 -36.885 1.00 84.25 226 GLY A O 1
ATOM 1885 N N . ARG A 1 227 ? 41.605 3.772 -39.075 1.00 86.75 227 ARG A N 1
ATOM 1886 C CA . ARG A 1 227 ? 41.298 5.205 -39.260 1.00 86.75 227 ARG A CA 1
ATOM 1887 C C . ARG A 1 227 ? 39.882 5.625 -38.854 1.00 86.75 227 ARG A C 1
ATOM 1889 O O . ARG A 1 227 ? 39.620 6.820 -38.779 1.00 86.75 227 ARG A O 1
ATOM 1896 N N . TYR A 1 228 ? 38.981 4.675 -38.609 1.00 88.00 228 TYR A N 1
ATOM 1897 C CA . TYR A 1 228 ? 37.616 4.951 -38.146 1.00 88.00 228 TYR A CA 1
ATOM 1898 C C . TYR A 1 228 ? 37.494 4.929 -36.622 1.00 88.00 228 TYR A C 1
ATOM 1900 O O . TYR A 1 228 ? 38.308 4.321 -35.927 1.00 88.00 228 TYR A O 1
ATOM 1908 N N . SER A 1 229 ? 36.424 5.547 -36.115 1.00 84.06 229 SER A N 1
ATOM 1909 C CA . SER A 1 229 ? 36.043 5.514 -34.699 1.00 84.06 229 SER A CA 1
ATOM 1910 C C . SER A 1 229 ? 35.934 4.081 -34.151 1.00 84.06 229 SER A C 1
ATOM 1912 O O . SER A 1 229 ? 35.380 3.199 -34.808 1.00 84.06 229 SER A O 1
ATOM 1914 N N . GLU A 1 230 ? 36.384 3.857 -32.908 1.00 84.38 230 GLU A N 1
ATOM 1915 C CA . GLU A 1 230 ? 36.211 2.575 -32.193 1.00 84.38 230 GLU A CA 1
ATOM 1916 C C . GLU A 1 230 ? 34.724 2.233 -31.940 1.00 84.38 230 GLU A C 1
ATOM 1918 O O . GLU A 1 230 ? 34.374 1.069 -31.705 1.00 84.38 230 GLU A O 1
ATOM 1923 N N . ASN A 1 231 ? 33.843 3.239 -32.012 1.00 87.88 231 ASN A N 1
ATOM 1924 C CA . ASN A 1 231 ? 32.400 3.076 -31.843 1.00 87.88 231 ASN A CA 1
ATOM 1925 C C . ASN A 1 231 ? 31.707 2.498 -33.076 1.00 87.88 231 ASN A C 1
ATOM 1927 O O . ASN A 1 231 ? 30.589 2.019 -32.933 1.00 87.88 231 ASN A O 1
ATOM 1931 N N . LEU A 1 232 ? 32.328 2.532 -34.261 1.00 89.31 232 LEU A N 1
ATOM 1932 C CA . LEU A 1 232 ? 31.693 2.078 -35.496 1.00 89.31 232 LEU A CA 1
ATOM 1933 C C . LEU A 1 232 ? 31.294 0.594 -35.378 1.00 89.31 232 LEU A C 1
ATOM 1935 O O . LEU A 1 232 ? 32.089 -0.247 -34.948 1.00 89.31 232 LEU A O 1
ATOM 1939 N N . ARG A 1 233 ? 30.044 0.288 -35.732 1.00 88.88 233 ARG A N 1
ATOM 1940 C CA . ARG A 1 233 ? 29.423 -1.041 -35.649 1.00 88.88 233 ARG A CA 1
ATOM 1941 C C . ARG A 1 233 ? 28.854 -1.490 -36.981 1.00 88.88 233 ARG A C 1
ATOM 1943 O O . ARG A 1 233 ? 29.175 -2.590 -37.409 1.00 88.88 233 ARG A O 1
ATOM 1950 N N . VAL A 1 234 ? 28.034 -0.663 -37.630 1.00 88.81 234 VAL A N 1
ATOM 1951 C CA . VAL A 1 234 ? 27.372 -1.035 -38.888 1.00 88.81 234 VAL A CA 1
ATOM 1952 C C . VAL A 1 234 ? 27.517 0.069 -39.925 1.00 88.81 234 VAL A C 1
ATOM 1954 O O . VAL A 1 234 ? 27.185 1.225 -39.659 1.00 88.81 234 VAL A O 1
ATOM 1957 N N . VAL A 1 235 ? 27.962 -0.305 -41.123 1.00 89.69 235 VAL A N 1
ATOM 1958 C CA . VAL A 1 235 ? 27.910 0.542 -42.318 1.00 89.69 235 VAL A CA 1
ATOM 1959 C C . VAL A 1 235 ? 27.030 -0.149 -43.349 1.00 89.69 235 VAL A C 1
ATOM 1961 O O . VAL A 1 235 ? 27.337 -1.253 -43.791 1.00 89.69 235 VAL A O 1
ATOM 1964 N N . PHE A 1 236 ? 25.932 0.497 -43.723 1.00 86.81 236 PHE A N 1
ATOM 1965 C CA . PHE A 1 236 ? 25.013 0.018 -44.750 1.00 86.81 236 PHE A CA 1
ATOM 1966 C C . PHE A 1 236 ? 25.057 0.953 -45.957 1.00 86.81 236 PHE A C 1
ATOM 1968 O O . PHE A 1 236 ? 24.925 2.169 -45.821 1.00 86.81 236 PHE A O 1
ATOM 1975 N N . ILE A 1 237 ? 25.248 0.403 -47.147 1.00 85.31 237 ILE A N 1
ATOM 1976 C CA . ILE A 1 237 ? 25.346 1.170 -48.385 1.00 85.31 237 ILE A CA 1
ATOM 1977 C C . ILE A 1 237 ? 24.352 0.580 -49.369 1.00 85.31 237 ILE A C 1
ATOM 1979 O O . ILE A 1 237 ? 24.448 -0.591 -49.705 1.00 85.31 237 ILE A O 1
ATOM 1983 N N . ALA A 1 238 ? 23.413 1.383 -49.853 1.00 79.81 238 ALA A N 1
ATOM 1984 C CA . ALA A 1 238 ? 22.441 0.956 -50.856 1.00 79.81 238 ALA A CA 1
ATOM 1985 C C . ALA A 1 238 ? 22.533 1.823 -52.112 1.00 79.81 238 ALA A C 1
ATOM 1987 O O . ALA A 1 238 ? 22.927 2.988 -52.053 1.00 79.81 238 ALA A O 1
ATOM 1988 N N . SER A 1 239 ? 22.144 1.254 -53.251 1.00 74.31 239 SER A N 1
ATOM 1989 C CA . SER A 1 239 ? 22.120 1.941 -54.544 1.00 74.31 239 SER A CA 1
ATOM 1990 C C . SER A 1 239 ? 20.682 2.101 -55.022 1.00 74.31 239 SER A C 1
ATOM 1992 O O . SER A 1 239 ? 19.867 1.195 -54.876 1.00 74.31 239 SER A O 1
ATOM 1994 N N . LYS A 1 240 ? 20.358 3.266 -55.598 1.00 64.81 240 LYS A N 1
ATOM 1995 C CA . LYS A 1 240 ? 19.018 3.553 -56.141 1.00 64.81 240 LYS A CA 1
ATOM 1996 C C . LYS A 1 240 ? 18.815 3.089 -57.585 1.00 64.81 240 LYS A C 1
ATOM 1998 O O . LYS A 1 240 ? 17.671 3.009 -58.018 1.00 64.81 240 LYS A O 1
ATOM 2003 N N . GLU A 1 241 ? 19.886 2.847 -58.344 1.00 59.44 241 GLU A N 1
ATOM 2004 C CA . GLU A 1 241 ? 19.801 2.816 -59.815 1.00 59.44 241 GLU A CA 1
ATOM 2005 C C . GLU A 1 241 ? 20.380 1.564 -60.489 1.00 59.44 241 GLU A C 1
ATOM 2007 O O . GLU A 1 241 ? 20.149 1.387 -61.685 1.00 59.44 241 GLU A O 1
ATOM 2012 N N . ARG A 1 242 ? 21.117 0.690 -59.787 1.00 58.47 242 ARG A N 1
ATOM 2013 C CA . ARG A 1 242 ? 21.675 -0.540 -60.380 1.00 58.47 242 ARG A CA 1
ATOM 2014 C C . ARG A 1 242 ? 21.773 -1.682 -59.381 1.00 58.47 242 ARG A C 1
ATOM 2016 O O . ARG A 1 242 ? 21.958 -1.437 -58.190 1.00 58.47 242 ARG A O 1
ATOM 2023 N N . ASP A 1 243 ? 21.755 -2.896 -59.924 1.00 59.91 243 ASP A N 1
ATOM 2024 C CA . ASP A 1 243 ? 22.293 -4.063 -59.240 1.00 59.91 243 ASP A CA 1
ATOM 2025 C C . ASP A 1 243 ? 23.763 -3.786 -58.917 1.00 59.91 243 ASP A C 1
ATOM 2027 O O . ASP A 1 243 ? 24.506 -3.358 -59.805 1.00 59.91 243 ASP A O 1
ATOM 2031 N N . PHE A 1 244 ? 24.177 -3.962 -57.666 1.00 60.72 244 PHE A N 1
ATOM 2032 C CA . PHE A 1 244 ? 25.581 -3.984 -57.299 1.00 60.72 244 PHE A CA 1
ATOM 2033 C C . PHE A 1 244 ? 26.233 -5.117 -58.119 1.00 60.72 244 PHE A C 1
ATOM 2035 O O . PHE A 1 244 ? 25.726 -6.229 -58.057 1.00 60.72 244 PHE A O 1
ATOM 2042 N N . PRO A 1 245 ? 27.280 -4.887 -58.930 1.00 58.84 245 PRO A N 1
ATOM 2043 C CA . PRO A 1 245 ? 28.078 -5.930 -59.585 1.00 58.84 245 PRO A CA 1
ATOM 2044 C C . PRO A 1 245 ? 29.045 -6.628 -58.621 1.00 58.84 245 PRO A C 1
ATOM 2046 O O . PRO A 1 245 ? 29.548 -6.001 -57.695 1.00 58.84 245 PRO A O 1
ATOM 2049 N N . ASP A 1 246 ? 29.348 -7.905 -58.858 1.00 58.75 246 ASP A N 1
ATOM 2050 C CA . ASP A 1 246 ? 30.410 -8.608 -58.129 1.00 58.75 246 ASP A CA 1
ATOM 2051 C C . ASP A 1 246 ? 31.774 -8.033 -58.545 1.00 58.75 246 ASP A C 1
ATOM 2053 O O . ASP A 1 246 ? 32.144 -8.065 -59.721 1.00 58.75 246 ASP A O 1
ATOM 2057 N N . PHE A 1 247 ? 32.501 -7.461 -57.585 1.00 64.31 247 PHE A N 1
ATOM 2058 C CA . PHE A 1 247 ? 33.768 -6.760 -57.821 1.00 64.31 247 PHE A CA 1
ATOM 2059 C C . PHE A 1 247 ? 35.007 -7.574 -57.463 1.00 64.31 247 PHE A C 1
ATOM 2061 O O . PHE A 1 247 ? 36.106 -7.021 -57.448 1.00 64.31 247 PHE A O 1
ATOM 2068 N N . GLY A 1 248 ? 34.862 -8.857 -57.116 1.00 64.25 248 GLY A N 1
ATOM 2069 C CA . GLY A 1 248 ? 36.007 -9.653 -56.669 1.00 64.25 248 GLY A CA 1
ATOM 2070 C C . GLY A 1 248 ? 36.646 -9.096 -55.391 1.00 64.25 248 GLY A C 1
ATOM 2071 O O . GLY A 1 248 ? 37.833 -9.296 -55.147 1.00 64.25 248 GLY A O 1
ATOM 2072 N N . LEU A 1 249 ? 35.870 -8.399 -54.545 1.00 67.38 249 LEU A N 1
ATOM 2073 C CA . LEU A 1 249 ? 36.316 -7.966 -53.212 1.00 67.38 249 LEU A CA 1
ATOM 2074 C C . LEU A 1 249 ? 36.831 -9.163 -52.402 1.00 67.38 249 LEU A C 1
ATOM 2076 O O . LEU A 1 249 ? 37.809 -9.027 -51.671 1.00 67.38 249 LEU A O 1
ATOM 2080 N N . VAL A 1 250 ? 36.195 -10.326 -52.594 1.00 62.28 250 VAL A N 1
ATOM 2081 C CA . VAL A 1 250 ? 36.562 -11.624 -52.006 1.00 62.28 250 VAL A CA 1
ATOM 2082 C C . VAL A 1 250 ? 37.919 -12.145 -52.512 1.00 62.28 250 VAL A C 1
ATOM 2084 O O . VAL A 1 250 ? 38.606 -12.867 -51.802 1.00 62.28 250 VAL A O 1
ATOM 2087 N N . ASP A 1 251 ? 38.362 -11.737 -53.699 1.00 64.69 251 ASP A N 1
ATOM 2088 C CA . ASP A 1 251 ? 39.670 -12.130 -54.236 1.00 64.69 251 ASP A CA 1
ATOM 2089 C C . ASP A 1 251 ? 40.788 -11.147 -53.836 1.00 64.69 251 ASP A C 1
ATOM 2091 O O . ASP A 1 251 ? 41.972 -11.477 -53.912 1.00 64.69 251 ASP A O 1
ATOM 2095 N N . LYS A 1 252 ? 40.428 -9.921 -53.422 1.00 70.12 252 LYS A N 1
ATOM 2096 C CA . LYS A 1 252 ? 41.374 -8.818 -53.172 1.00 70.12 252 LYS A CA 1
ATOM 2097 C C . LYS A 1 252 ? 41.940 -8.784 -51.749 1.00 70.12 252 LYS A C 1
ATOM 2099 O O . LYS A 1 252 ? 43.075 -8.344 -51.565 1.00 70.12 252 LYS A O 1
ATOM 2104 N N . PHE A 1 253 ? 41.175 -9.206 -50.745 1.00 69.62 253 PHE A N 1
ATOM 2105 C CA . PHE A 1 253 ? 41.625 -9.241 -49.348 1.00 69.62 253 PHE A CA 1
ATOM 2106 C C . PHE A 1 253 ? 41.890 -10.688 -48.891 1.00 69.62 253 PHE A C 1
ATOM 2108 O O . PHE A 1 253 ? 41.329 -11.631 -49.434 1.00 69.62 253 PHE A O 1
ATOM 2115 N N . GLU A 1 254 ? 42.766 -10.895 -47.904 1.00 62.31 254 GLU A N 1
ATOM 2116 C CA . GLU A 1 254 ? 42.957 -12.225 -47.306 1.00 62.31 254 GLU A CA 1
ATOM 2117 C C . GLU A 1 254 ? 41.796 -12.525 -46.349 1.00 62.31 254 GLU A C 1
ATOM 2119 O O . GLU A 1 254 ? 41.709 -11.958 -45.255 1.00 62.31 254 GLU A O 1
ATOM 2124 N N . PHE A 1 255 ? 40.882 -13.398 -46.773 1.00 66.88 255 PHE A N 1
ATOM 2125 C CA . PHE A 1 255 ? 39.711 -13.775 -45.985 1.00 66.88 255 PHE A CA 1
ATOM 2126 C C . PHE A 1 255 ? 39.977 -14.979 -45.101 1.00 66.88 255 PHE A C 1
ATOM 2128 O O . PHE A 1 255 ? 40.720 -15.897 -45.444 1.00 66.88 255 PHE A O 1
ATOM 2135 N N . MET A 1 256 ? 39.294 -14.995 -43.965 1.00 58.47 256 MET A N 1
ATOM 2136 C CA . MET A 1 256 ? 39.191 -16.183 -43.134 1.00 58.47 256 MET A CA 1
ATOM 2137 C C . MET A 1 256 ? 37.921 -16.951 -43.513 1.00 58.47 256 MET A C 1
ATOM 2139 O O . MET A 1 256 ? 36.858 -16.354 -43.694 1.00 58.47 256 MET A O 1
ATOM 2143 N N . GLU A 1 257 ? 38.014 -18.278 -43.607 1.00 58.88 257 GLU A N 1
ATOM 2144 C CA . GLU A 1 257 ? 36.843 -19.131 -43.827 1.00 58.88 257 GLU A CA 1
ATOM 2145 C C . GLU A 1 257 ? 35.887 -19.041 -42.634 1.00 58.88 257 GLU A C 1
ATOM 2147 O O . GLU A 1 257 ? 36.329 -19.083 -41.485 1.00 58.88 257 GLU A O 1
ATOM 2152 N N . TYR A 1 258 ? 34.578 -18.986 -42.896 1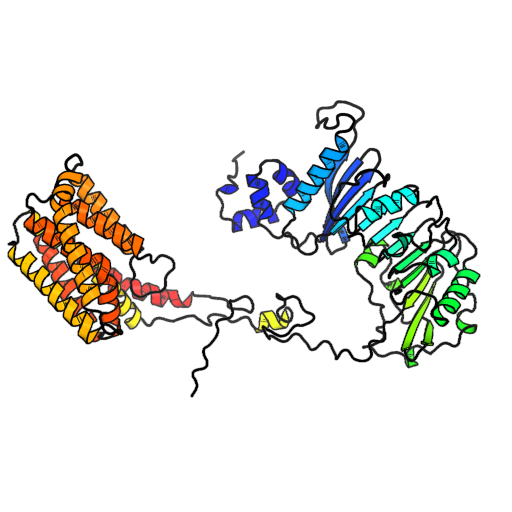.00 55.69 258 TYR A N 1
ATOM 2153 C CA . TYR A 1 258 ? 33.536 -18.885 -41.865 1.00 55.69 258 TYR A CA 1
ATOM 2154 C C . TYR A 1 258 ? 33.740 -19.880 -40.708 1.00 55.69 258 TYR A C 1
ATOM 2156 O O . TYR A 1 258 ? 33.780 -19.496 -39.540 1.00 55.69 258 TYR A O 1
ATOM 2164 N N . PHE A 1 259 ? 33.992 -21.153 -41.037 1.00 54.62 259 PHE A N 1
ATOM 2165 C CA . PHE A 1 259 ? 34.210 -22.229 -40.064 1.00 54.62 259 PHE A CA 1
ATOM 2166 C C . PHE A 1 259 ? 35.434 -22.028 -39.155 1.00 54.62 259 PHE A C 1
ATOM 2168 O O . PHE A 1 259 ? 35.513 -22.652 -38.102 1.00 54.62 259 PHE A O 1
ATOM 2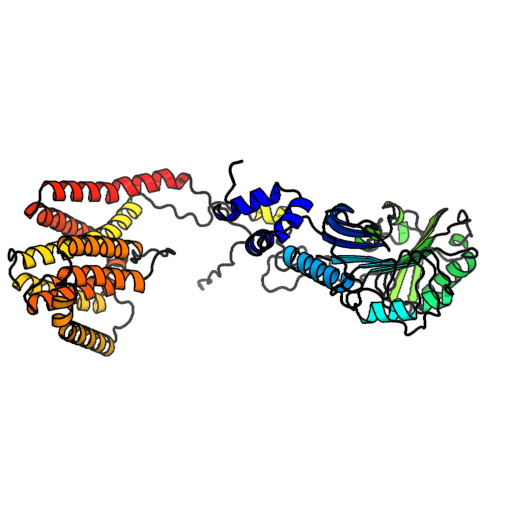175 N N . SER A 1 260 ? 36.394 -21.182 -39.544 1.00 58.38 260 SER A N 1
ATOM 2176 C CA . SER A 1 260 ? 37.640 -20.957 -38.797 1.00 58.38 260 SER A CA 1
ATOM 2177 C C . SER A 1 260 ? 37.529 -19.897 -37.694 1.00 58.38 260 SER A C 1
ATOM 2179 O O . SER A 1 260 ? 38.420 -19.796 -36.851 1.00 58.38 260 SER A O 1
ATOM 2181 N N . ILE A 1 261 ? 36.443 -19.118 -37.686 1.00 60.28 261 ILE A N 1
ATOM 2182 C CA . ILE A 1 261 ? 36.216 -18.002 -36.751 1.00 60.28 261 ILE A CA 1
ATOM 2183 C C . ILE A 1 261 ? 34.967 -18.235 -35.898 1.00 60.28 261 ILE A C 1
ATOM 2185 O O . ILE A 1 261 ? 34.773 -17.542 -34.905 1.00 60.28 261 ILE A O 1
ATOM 2189 N N . TRP A 1 262 ? 34.121 -19.193 -36.285 1.00 56.88 262 TRP A N 1
ATOM 2190 C CA . TRP A 1 262 ? 32.818 -19.383 -35.671 1.00 56.88 262 TRP A CA 1
ATOM 2191 C C . TRP A 1 262 ? 32.926 -19.962 -34.256 1.00 56.88 262 TRP A C 1
ATOM 2193 O O . TRP A 1 262 ? 33.127 -21.160 -34.058 1.00 56.88 262 TRP A O 1
ATOM 2203 N N . ASP A 1 263 ? 32.771 -19.075 -33.281 1.00 62.28 263 ASP A N 1
ATOM 2204 C CA . ASP A 1 263 ? 32.426 -19.378 -31.896 1.00 62.28 263 ASP A CA 1
ATOM 2205 C C . ASP A 1 263 ? 31.000 -18.848 -31.668 1.00 62.28 263 ASP A C 1
ATOM 2207 O O . ASP A 1 263 ? 30.755 -17.659 -31.900 1.00 62.28 263 ASP A O 1
ATOM 2211 N N . GLU A 1 264 ? 30.049 -19.712 -31.278 1.00 58.44 264 GLU A N 1
ATOM 2212 C CA . GLU A 1 264 ? 28.647 -19.317 -31.032 1.00 58.44 264 GLU A CA 1
ATOM 2213 C C . GLU A 1 264 ? 28.545 -18.192 -29.986 1.00 58.44 264 GLU A C 1
ATOM 2215 O O . GLU A 1 264 ? 27.598 -17.404 -30.037 1.00 58.44 264 GLU A O 1
ATOM 2220 N N . ASP A 1 265 ? 29.538 -18.079 -29.093 1.00 55.47 265 ASP A N 1
ATOM 2221 C CA . ASP A 1 265 ? 29.600 -17.050 -28.057 1.00 55.47 265 ASP A CA 1
ATOM 2222 C C . ASP A 1 265 ? 30.260 -15.731 -28.532 1.00 55.47 265 ASP A C 1
ATOM 2224 O O . ASP A 1 265 ? 29.962 -14.674 -27.970 1.00 55.47 265 ASP A O 1
ATOM 2228 N N . GLU A 1 266 ? 31.125 -15.742 -29.560 1.00 57.97 266 GLU A N 1
ATOM 2229 C CA . GLU A 1 266 ? 31.829 -14.532 -30.051 1.00 57.97 266 GLU A CA 1
ATOM 2230 C C . GLU A 1 266 ? 31.310 -14.000 -31.403 1.00 57.97 266 GLU A C 1
ATOM 2232 O O . GLU A 1 266 ? 31.408 -12.801 -31.673 1.00 57.97 266 GLU A O 1
ATOM 2237 N N . THR A 1 267 ? 30.748 -14.862 -32.256 1.00 66.00 267 THR A N 1
ATOM 2238 C CA . THR A 1 267 ? 30.313 -14.540 -33.632 1.00 66.00 267 THR A CA 1
ATOM 2239 C C . THR A 1 267 ? 29.010 -15.264 -33.994 1.00 66.00 267 THR A C 1
ATOM 2241 O O . THR A 1 267 ? 29.003 -16.176 -34.826 1.00 66.00 267 THR A O 1
ATOM 2244 N N . PRO A 1 268 ? 27.874 -14.899 -33.372 1.00 71.62 268 PRO A N 1
ATOM 2245 C CA . PRO A 1 268 ? 26.588 -15.516 -33.676 1.00 71.62 268 PRO A CA 1
ATOM 2246 C C . PRO A 1 268 ? 26.242 -15.426 -35.174 1.00 71.62 268 PRO A C 1
ATOM 2248 O O . PRO A 1 268 ? 26.664 -14.499 -35.865 1.00 71.62 268 PRO A O 1
ATOM 2251 N N . PRO A 1 269 ? 25.433 -16.362 -35.705 1.00 73.25 269 PRO A N 1
ATOM 2252 C CA . PRO A 1 269 ? 25.080 -16.387 -37.126 1.00 73.25 269 PRO A CA 1
ATOM 2253 C C . PRO A 1 269 ? 24.253 -15.169 -37.560 1.00 73.25 269 PRO A C 1
ATOM 2255 O O . PRO A 1 269 ? 24.204 -14.860 -38.744 1.00 73.25 269 PRO A O 1
ATOM 2258 N N . ILE A 1 270 ? 23.609 -14.487 -36.611 1.00 80.00 270 ILE A N 1
ATOM 2259 C CA . ILE A 1 270 ? 22.853 -13.255 -36.828 1.00 80.00 270 ILE A CA 1
ATOM 2260 C C . ILE A 1 270 ? 23.568 -12.146 -36.062 1.00 80.00 270 ILE A C 1
ATOM 2262 O O . ILE A 1 270 ? 23.775 -12.273 -34.853 1.00 80.00 270 ILE A O 1
ATOM 2266 N N . TYR A 1 271 ? 23.920 -11.058 -36.744 1.00 80.25 271 TYR A N 1
ATOM 2267 C CA . TYR A 1 271 ? 24.520 -9.897 -36.098 1.00 80.25 271 TYR A CA 1
ATOM 2268 C C . TYR A 1 271 ? 23.489 -9.192 -35.206 1.00 80.25 271 TYR A C 1
ATOM 2270 O O . TYR A 1 271 ? 22.452 -8.720 -35.682 1.00 80.25 271 TYR A O 1
ATOM 2278 N N . GLU A 1 272 ? 23.768 -9.103 -33.902 1.00 74.00 272 GLU A N 1
ATOM 2279 C CA . GLU A 1 272 ? 22.877 -8.441 -32.950 1.00 74.00 272 GLU A CA 1
ATOM 2280 C C . GLU A 1 272 ? 22.893 -6.925 -33.186 1.00 74.00 272 GLU A C 1
ATOM 2282 O O . GLU A 1 272 ? 23.869 -6.225 -32.910 1.00 74.00 272 GLU A O 1
ATOM 2287 N N . CYS A 1 273 ? 21.791 -6.410 -33.725 1.00 69.44 273 CYS A N 1
ATOM 2288 C CA . CYS A 1 273 ? 21.599 -4.990 -33.967 1.00 69.44 273 CYS A CA 1
ATOM 2289 C C . CYS A 1 273 ? 20.425 -4.459 -33.143 1.00 69.44 273 CYS A C 1
ATOM 2291 O O . CYS A 1 273 ? 19.458 -5.169 -32.875 1.00 69.44 273 CYS A O 1
ATOM 2293 N N . ASP A 1 274 ? 20.504 -3.186 -32.765 1.00 70.44 274 ASP A N 1
ATOM 2294 C CA . ASP A 1 274 ? 19.465 -2.488 -32.014 1.00 70.44 274 ASP A CA 1
ATOM 2295 C C . ASP A 1 274 ? 18.107 -2.594 -32.741 1.00 70.44 274 ASP A C 1
ATOM 2297 O O . ASP A 1 274 ? 17.996 -2.225 -33.912 1.00 70.44 274 ASP A O 1
ATOM 2301 N N . GLU A 1 275 ? 17.049 -3.064 -32.068 1.00 66.06 275 GLU A N 1
ATOM 2302 C CA . GLU A 1 275 ? 15.701 -3.200 -32.656 1.00 66.06 275 GLU A CA 1
ATOM 2303 C C . GLU A 1 275 ? 15.202 -1.885 -33.284 1.00 66.06 275 GLU A C 1
ATOM 2305 O O . GLU A 1 275 ? 14.410 -1.878 -34.231 1.00 66.06 275 GLU A O 1
ATOM 2310 N N . VAL A 1 276 ? 15.694 -0.750 -32.776 1.00 66.75 276 VAL A N 1
ATOM 2311 C CA . VAL A 1 276 ? 15.409 0.578 -33.321 1.00 66.75 276 VAL A CA 1
ATOM 2312 C C . VAL A 1 276 ? 15.941 0.748 -34.740 1.00 66.75 276 VAL A C 1
ATOM 2314 O O . VAL A 1 276 ? 15.238 1.313 -35.576 1.00 66.75 276 VAL A O 1
ATOM 2317 N N . MET A 1 277 ? 17.140 0.238 -35.016 1.00 65.56 277 MET A N 1
ATOM 2318 C CA . MET A 1 277 ? 17.752 0.245 -36.342 1.00 65.56 277 MET A CA 1
ATOM 2319 C C . MET A 1 277 ? 16.906 -0.597 -37.306 1.00 65.56 277 MET A C 1
ATOM 2321 O O . MET A 1 277 ? 16.488 -0.107 -38.349 1.00 65.56 277 MET A O 1
ATOM 2325 N N . GLN A 1 278 ? 16.506 -1.808 -36.917 1.00 64.62 278 GLN A N 1
ATOM 2326 C CA . GLN A 1 278 ? 15.627 -2.638 -37.753 1.00 64.62 278 GLN A CA 1
ATOM 2327 C C . GLN A 1 278 ? 14.283 -1.954 -38.075 1.00 64.62 278 GLN A C 1
ATOM 2329 O O . GLN A 1 278 ? 13.786 -2.033 -39.197 1.00 64.62 278 GLN A O 1
ATOM 2334 N N . PHE A 1 279 ? 13.680 -1.271 -37.094 1.00 60.62 279 PHE A N 1
ATOM 2335 C CA . PHE A 1 279 ? 12.399 -0.576 -37.264 1.00 60.62 279 PHE A CA 1
ATOM 2336 C C . PHE A 1 279 ? 12.505 0.688 -38.123 1.00 60.62 279 PHE A C 1
ATOM 2338 O O . PHE A 1 279 ? 11.664 0.919 -38.988 1.00 60.62 279 PHE A O 1
ATOM 2345 N N . GLN A 1 280 ? 13.520 1.520 -37.887 1.00 58.91 280 GLN A N 1
ATOM 2346 C CA . GLN A 1 280 ? 13.666 2.810 -38.563 1.00 58.91 280 GLN A CA 1
ATOM 2347 C C . GLN A 1 280 ? 13.933 2.660 -40.065 1.00 58.91 280 GLN A C 1
ATOM 2349 O O . GLN A 1 280 ? 13.653 3.583 -40.831 1.00 58.91 280 GLN A O 1
ATOM 2354 N N . PHE A 1 281 ? 14.431 1.494 -40.478 1.00 56.56 281 PHE A N 1
ATOM 2355 C CA . PHE A 1 281 ? 14.963 1.270 -41.817 1.00 56.56 281 PHE A CA 1
ATOM 2356 C C . PHE A 1 281 ? 14.179 0.247 -42.643 1.00 56.56 281 PHE A C 1
ATOM 2358 O O . PHE A 1 281 ? 14.505 0.059 -43.808 1.00 56.56 281 PHE A O 1
ATOM 2365 N N . SER A 1 282 ? 13.132 -0.376 -42.075 1.00 59.72 282 SER A N 1
ATOM 2366 C CA . SER A 1 282 ? 12.344 -1.440 -42.736 1.00 59.72 282 SER A CA 1
ATOM 2367 C C . SER A 1 282 ? 13.219 -2.527 -43.376 1.00 59.72 282 SER A C 1
ATOM 2369 O O . SER A 1 282 ? 12.835 -3.113 -44.383 1.00 59.72 282 SER A O 1
ATOM 2371 N N . LEU A 1 283 ? 14.405 -2.761 -42.807 1.00 68.19 283 LEU A N 1
ATOM 2372 C CA . LEU A 1 283 ? 15.328 -3.781 -43.283 1.00 68.19 283 LEU A CA 1
ATOM 2373 C C . LEU A 1 283 ? 14.751 -5.144 -42.919 1.00 68.19 283 LEU A C 1
ATOM 2375 O O . LEU A 1 283 ? 14.297 -5.354 -41.786 1.00 68.19 283 LEU A O 1
ATOM 2379 N N . GLU A 1 284 ? 14.749 -6.048 -43.889 1.00 68.06 284 GLU A N 1
ATOM 2380 C CA . GLU A 1 284 ? 14.341 -7.422 -43.660 1.00 68.06 284 GLU A CA 1
ATOM 2381 C C . GLU A 1 284 ? 15.329 -8.102 -42.680 1.00 68.06 284 GLU A C 1
ATOM 2383 O O . GLU A 1 284 ? 16.500 -7.714 -42.590 1.00 68.06 284 GLU A O 1
ATOM 2388 N N . PRO A 1 285 ? 14.867 -9.049 -41.839 1.00 69.38 285 PRO A N 1
ATOM 2389 C CA . PRO A 1 285 ? 15.728 -9.693 -40.842 1.00 69.38 285 PRO A CA 1
ATOM 2390 C C . PRO A 1 285 ? 16.929 -10.439 -41.441 1.00 69.38 285 PRO A C 1
ATOM 2392 O O . PRO A 1 285 ? 17.945 -10.604 -40.769 1.00 69.38 285 PRO A O 1
ATOM 2395 N N . ASP A 1 286 ? 16.806 -10.875 -42.692 1.00 74.62 286 ASP A N 1
ATOM 2396 C CA . ASP A 1 286 ? 17.835 -11.546 -43.487 1.00 74.62 286 ASP A CA 1
ATOM 2397 C C . ASP A 1 286 ? 19.067 -10.668 -43.739 1.00 74.62 286 ASP A C 1
ATOM 2399 O O . ASP A 1 286 ? 20.171 -11.196 -43.867 1.00 74.62 286 ASP A O 1
ATOM 2403 N N . VAL A 1 287 ? 18.918 -9.337 -43.735 1.00 76.62 287 VAL A N 1
ATOM 2404 C CA . VAL A 1 287 ? 20.023 -8.384 -43.891 1.00 76.62 287 VAL A CA 1
ATOM 2405 C C . VAL A 1 287 ? 21.091 -8.632 -42.827 1.00 76.62 287 VAL A C 1
ATOM 2407 O O . VAL A 1 287 ? 22.270 -8.511 -43.139 1.00 76.62 287 VAL A O 1
ATOM 2410 N N . PHE A 1 288 ? 20.703 -9.054 -41.620 1.00 78.88 288 PHE A N 1
ATOM 2411 C CA . PHE A 1 288 ? 21.598 -9.300 -40.483 1.00 78.88 288 PHE A CA 1
ATOM 2412 C C . PHE A 1 288 ? 22.133 -10.737 -40.391 1.00 78.88 288 PHE A C 1
ATOM 2414 O O . PHE A 1 288 ? 22.874 -11.035 -39.454 1.00 78.88 288 PHE A O 1
ATOM 2421 N N . ASP A 1 289 ? 21.773 -11.627 -41.320 1.00 80.94 289 ASP A N 1
ATOM 2422 C CA . ASP A 1 289 ? 22.354 -12.970 -41.396 1.00 80.94 289 ASP A CA 1
ATOM 2423 C C . ASP A 1 289 ? 23.792 -12.887 -41.936 1.00 80.94 289 ASP A C 1
ATOM 2425 O O . ASP A 1 289 ? 24.050 -12.337 -43.009 1.00 80.94 289 ASP A O 1
ATOM 2429 N N . CYS A 1 290 ? 24.743 -13.407 -41.161 1.00 80.00 290 CYS A N 1
ATOM 2430 C CA . CYS A 1 290 ? 26.171 -13.377 -41.464 1.00 80.00 290 CYS A CA 1
ATOM 2431 C C . CYS A 1 290 ? 26.729 -14.738 -41.903 1.00 80.00 290 CYS A C 1
ATOM 2433 O O . CYS A 1 290 ? 27.944 -14.865 -42.045 1.00 80.00 290 CYS A O 1
ATOM 2435 N N . ARG A 1 291 ? 25.889 -15.759 -42.128 1.00 77.88 291 ARG A N 1
ATOM 2436 C CA . ARG A 1 291 ? 26.341 -17.103 -42.550 1.00 77.88 291 ARG A CA 1
ATOM 2437 C C . ARG A 1 291 ? 27.051 -17.116 -43.900 1.00 77.88 291 ARG A C 1
ATOM 2439 O O . ARG A 1 291 ? 27.935 -17.937 -44.114 1.00 77.88 291 ARG A O 1
ATOM 2446 N N . GLU A 1 292 ? 26.672 -16.204 -44.787 1.00 75.56 292 GLU A N 1
ATOM 2447 C CA . GLU A 1 292 ? 27.258 -16.045 -46.124 1.00 75.56 292 GLU A CA 1
ATOM 2448 C C . GLU A 1 292 ? 28.170 -14.807 -46.214 1.00 75.56 292 GLU A C 1
ATOM 2450 O O . GLU A 1 292 ? 28.559 -14.386 -47.300 1.00 75.56 292 GLU A O 1
ATOM 2455 N N . ALA A 1 293 ? 28.518 -14.195 -45.074 1.00 79.69 293 ALA A N 1
ATOM 2456 C CA . ALA A 1 293 ? 29.389 -13.025 -45.040 1.00 79.69 293 ALA A CA 1
ATOM 2457 C C . ALA A 1 293 ? 30.876 -13.413 -45.135 1.00 79.69 293 ALA A C 1
ATOM 2459 O O . ALA A 1 293 ? 31.309 -14.448 -44.628 1.00 79.69 293 ALA A O 1
ATOM 2460 N N . ALA A 1 294 ? 31.678 -12.535 -45.733 1.00 81.56 294 ALA A N 1
ATOM 2461 C CA . ALA A 1 294 ? 33.132 -12.634 -45.744 1.00 81.56 294 ALA A CA 1
ATOM 2462 C C . ALA A 1 294 ? 33.719 -11.968 -44.489 1.00 81.56 294 ALA A C 1
ATOM 2464 O O . ALA A 1 294 ? 33.236 -10.916 -44.068 1.00 81.56 294 ALA A O 1
ATOM 2465 N N . PHE A 1 295 ? 34.766 -12.553 -43.896 1.00 82.62 295 PHE A N 1
ATOM 2466 C CA . PHE A 1 295 ? 35.347 -12.090 -42.630 1.00 82.62 295 PHE A CA 1
ATOM 2467 C C . PHE A 1 295 ? 36.784 -11.599 -42.795 1.00 82.62 295 PHE A C 1
ATOM 2469 O O . PHE A 1 295 ? 37.622 -12.275 -43.394 1.00 82.62 295 PHE A O 1
ATOM 2476 N N . ILE A 1 296 ? 37.079 -10.450 -42.185 1.00 84.44 296 ILE A N 1
ATOM 2477 C CA . ILE A 1 296 ? 38.403 -9.819 -42.167 1.00 84.44 296 ILE A CA 1
ATOM 2478 C C . ILE A 1 296 ? 38.822 -9.490 -40.732 1.00 84.44 296 ILE A C 1
ATOM 2480 O O . ILE A 1 296 ? 38.003 -9.110 -39.891 1.00 84.44 296 ILE A O 1
ATOM 2484 N N . ARG A 1 297 ? 40.118 -9.625 -40.436 1.00 81.31 297 ARG A N 1
ATOM 2485 C CA . ARG A 1 297 ? 40.691 -9.318 -39.120 1.00 81.31 297 ARG A CA 1
ATOM 2486 C C . ARG A 1 297 ? 41.689 -8.186 -39.235 1.00 81.31 297 ARG A C 1
ATOM 2488 O O . ARG A 1 297 ? 42.512 -8.142 -40.141 1.00 81.31 297 ARG A O 1
ATOM 2495 N N . ARG A 1 298 ? 41.626 -7.298 -38.255 1.00 80.69 298 ARG A N 1
ATOM 2496 C CA . ARG A 1 298 ? 42.576 -6.219 -38.047 1.00 80.69 298 ARG A CA 1
ATOM 2497 C C . ARG A 1 298 ? 43.350 -6.471 -36.763 1.00 80.69 298 ARG A C 1
ATOM 2499 O O . ARG A 1 298 ? 42.739 -6.597 -35.702 1.00 80.69 298 ARG A O 1
ATOM 2506 N N . GLU A 1 299 ? 44.674 -6.480 -36.850 1.00 74.31 299 GLU A N 1
ATOM 2507 C CA . GLU A 1 299 ? 45.570 -6.510 -35.693 1.00 74.31 299 GLU A CA 1
ATOM 2508 C C . GLU A 1 299 ? 46.342 -5.190 -35.617 1.00 74.31 299 GLU A C 1
ATOM 2510 O O . GLU A 1 299 ? 47.203 -4.908 -36.444 1.00 74.31 299 GLU A O 1
ATOM 2515 N N . LEU A 1 300 ? 45.997 -4.355 -34.636 1.00 72.50 300 LEU A N 1
ATOM 2516 C CA . LEU A 1 300 ? 46.603 -3.040 -34.414 1.00 72.50 300 LEU A CA 1
ATOM 2517 C C . LEU A 1 300 ? 46.827 -2.853 -32.911 1.00 72.50 300 LEU A C 1
ATOM 2519 O O . LEU A 1 300 ? 45.919 -3.087 -32.115 1.00 72.50 300 LEU A O 1
ATOM 2523 N N . ASP A 1 301 ? 48.046 -2.479 -32.518 1.00 58.66 301 ASP A N 1
ATOM 2524 C CA . ASP A 1 301 ? 48.430 -2.178 -31.128 1.00 58.66 301 ASP A CA 1
ATOM 2525 C C . ASP A 1 301 ? 48.037 -3.258 -30.095 1.00 58.66 301 ASP A C 1
ATOM 2527 O O . ASP A 1 301 ? 47.634 -2.967 -28.968 1.00 58.66 301 ASP A O 1
ATOM 2531 N N . GLY A 1 302 ? 48.120 -4.538 -30.480 1.00 60.06 302 GLY A N 1
ATOM 2532 C CA . GLY A 1 302 ? 47.775 -5.675 -29.614 1.00 60.06 302 GLY A CA 1
ATOM 2533 C C . GLY A 1 302 ? 46.270 -5.909 -29.407 1.00 60.06 302 GLY A C 1
ATOM 2534 O O . GLY A 1 302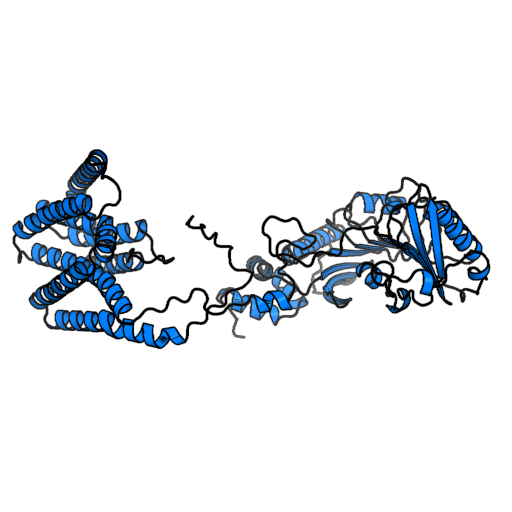 ? 45.902 -6.807 -28.646 1.00 60.06 302 GLY A O 1
ATOM 2535 N N . LYS A 1 303 ? 45.398 -5.149 -30.086 1.00 65.44 303 LYS A N 1
ATOM 2536 C CA . LYS A 1 303 ? 43.950 -5.391 -30.159 1.00 65.44 303 LYS A CA 1
ATOM 2537 C C . LYS A 1 303 ? 43.605 -6.076 -31.489 1.00 65.44 303 LYS A C 1
ATOM 2539 O O . LYS A 1 303 ? 43.903 -5.549 -32.560 1.00 65.44 303 LYS A O 1
ATOM 2544 N N . SER A 1 304 ? 42.940 -7.229 -31.418 1.00 70.44 304 SER A N 1
ATOM 2545 C CA . SER A 1 304 ? 42.324 -7.887 -32.575 1.00 70.44 304 SER A CA 1
ATOM 2546 C C . SER A 1 304 ? 40.878 -7.409 -32.726 1.00 70.44 304 SER A C 1
ATOM 2548 O O . SER A 1 304 ? 40.084 -7.575 -31.799 1.00 70.44 304 SER A O 1
ATOM 2550 N N . ALA A 1 305 ? 40.531 -6.829 -33.873 1.00 78.25 305 ALA A N 1
ATOM 2551 C CA . ALA A 1 305 ? 39.155 -6.497 -34.238 1.00 78.25 305 ALA A CA 1
ATOM 2552 C C . ALA A 1 305 ? 38.722 -7.356 -35.428 1.00 78.25 305 ALA A C 1
ATOM 2554 O O . ALA A 1 305 ? 39.487 -7.541 -36.376 1.00 78.25 305 ALA A O 1
ATOM 2555 N N . LEU A 1 306 ? 37.502 -7.879 -35.370 1.00 85.50 306 LEU A N 1
ATOM 2556 C CA . LEU A 1 306 ? 36.914 -8.692 -36.425 1.00 85.50 306 LEU A CA 1
ATOM 2557 C C . LEU A 1 306 ? 35.821 -7.879 -37.117 1.00 85.50 306 LEU A C 1
ATOM 2559 O O . LEU A 1 306 ? 35.031 -7.209 -36.456 1.00 85.50 306 LEU A O 1
ATOM 2563 N N . ALA A 1 307 ? 35.764 -7.945 -38.440 1.00 87.06 307 ALA A N 1
ATOM 2564 C CA . ALA A 1 307 ? 34.642 -7.433 -39.207 1.00 87.06 307 ALA A CA 1
ATOM 2565 C C . ALA A 1 307 ? 34.144 -8.492 -40.183 1.00 87.06 307 ALA A C 1
ATOM 2567 O O . ALA A 1 307 ? 34.917 -9.328 -40.653 1.00 87.06 307 ALA A O 1
ATOM 2568 N N . SER A 1 308 ? 32.855 -8.439 -40.489 1.00 87.00 308 SER A N 1
ATOM 2569 C CA . SER A 1 308 ? 32.264 -9.213 -41.571 1.00 87.00 308 SER A CA 1
ATOM 2570 C C . SER A 1 308 ? 31.534 -8.297 -42.524 1.00 87.00 308 SER A C 1
ATOM 2572 O O . SER A 1 308 ? 30.986 -7.276 -42.117 1.00 87.00 308 SER A O 1
ATOM 2574 N N . PHE A 1 309 ? 31.483 -8.661 -43.792 1.00 86.19 309 PHE A N 1
ATOM 2575 C CA . PHE A 1 309 ? 30.696 -7.919 -44.756 1.00 86.19 309 PHE A CA 1
ATOM 2576 C C . PHE A 1 309 ? 30.040 -8.834 -45.765 1.00 86.19 309 PHE A C 1
ATOM 2578 O O . PHE A 1 309 ? 30.488 -9.951 -46.015 1.00 86.19 309 PHE A O 1
ATOM 2585 N N . ARG A 1 310 ? 28.962 -8.328 -46.346 1.00 82.12 310 ARG A N 1
ATOM 2586 C CA . ARG A 1 310 ? 28.224 -9.001 -47.398 1.00 82.12 310 ARG A CA 1
ATOM 2587 C C . ARG A 1 310 ? 27.845 -7.991 -48.459 1.00 82.12 310 ARG A C 1
ATOM 2589 O O . ARG A 1 310 ? 27.544 -6.833 -48.167 1.00 82.12 310 ARG A O 1
ATOM 2596 N N . TYR A 1 311 ? 27.873 -8.463 -49.686 1.00 76.94 311 TYR A N 1
ATOM 2597 C CA . TYR A 1 311 ? 27.393 -7.747 -50.843 1.00 76.94 311 TYR A CA 1
ATOM 2598 C C . TYR A 1 311 ? 26.197 -8.531 -51.391 1.00 76.94 311 TYR A C 1
ATOM 2600 O O . TYR A 1 311 ? 26.228 -9.756 -51.453 1.00 76.94 311 TYR A O 1
ATOM 2608 N N . GLU A 1 312 ? 25.145 -7.806 -51.734 1.00 75.56 312 GLU A N 1
ATOM 2609 C CA . GLU A 1 312 ? 23.909 -8.304 -52.324 1.00 75.56 312 GLU A CA 1
ATOM 2610 C C . GLU A 1 312 ? 23.565 -7.403 -53.515 1.00 75.56 312 GLU A C 1
ATOM 2612 O O . GLU A 1 312 ? 24.030 -6.258 -53.566 1.00 75.56 312 GLU A O 1
ATOM 2617 N N . PRO A 1 313 ? 22.704 -7.837 -54.452 1.00 72.94 313 PRO A N 1
ATOM 2618 C CA . PRO A 1 313 ? 22.375 -7.051 -55.638 1.00 72.94 313 PRO A CA 1
ATOM 2619 C C . PRO A 1 313 ? 21.895 -5.625 -55.353 1.00 72.94 313 PRO A C 1
ATOM 2621 O O . PRO A 1 313 ? 22.008 -4.772 -56.216 1.00 72.94 313 PRO A O 1
ATOM 2624 N N . HIS A 1 314 ? 21.377 -5.302 -54.167 1.00 74.81 314 HIS A N 1
ATOM 2625 C CA . HIS A 1 314 ? 20.844 -3.962 -53.881 1.00 74.81 314 HIS A CA 1
ATOM 2626 C C . HIS A 1 314 ? 21.482 -3.261 -52.682 1.00 74.81 314 HIS A C 1
ATOM 2628 O O . HIS A 1 314 ? 21.114 -2.119 -52.381 1.00 74.81 314 HIS A O 1
ATOM 2634 N N . TYR A 1 315 ? 22.444 -3.897 -52.012 1.00 81.12 315 TYR A N 1
ATOM 2635 C CA . TYR A 1 315 ? 23.148 -3.283 -50.896 1.00 81.12 315 TYR A CA 1
ATOM 2636 C C . TYR A 1 315 ? 24.487 -3.954 -50.591 1.00 81.12 315 TYR A C 1
ATOM 2638 O O . TYR A 1 315 ? 24.730 -5.121 -50.878 1.00 81.12 315 TYR A O 1
ATOM 2646 N N . PHE A 1 316 ? 25.334 -3.203 -49.910 1.00 85.06 316 PHE A N 1
ATOM 2647 C CA . PHE A 1 316 ? 26.518 -3.677 -49.225 1.00 85.06 316 PHE A CA 1
ATOM 2648 C C . PHE A 1 316 ? 26.354 -3.405 -47.730 1.00 85.06 316 PHE A C 1
ATOM 2650 O O . PHE A 1 316 ? 25.903 -2.329 -47.328 1.00 85.06 316 PHE A O 1
ATOM 2657 N N . VAL A 1 317 ? 26.733 -4.367 -46.896 1.00 86.75 317 VAL A N 1
ATOM 2658 C CA . VAL A 1 317 ? 26.690 -4.215 -45.444 1.00 86.75 317 VAL A CA 1
ATOM 2659 C C . VAL A 1 317 ? 27.992 -4.671 -44.807 1.00 86.75 317 VAL A C 1
ATOM 2661 O O . VAL A 1 317 ? 28.541 -5.709 -45.166 1.00 86.75 317 VAL A O 1
ATOM 2664 N N . PHE A 1 318 ? 28.481 -3.881 -43.856 1.00 88.75 318 PHE A N 1
ATOM 2665 C CA . PHE A 1 318 ? 29.715 -4.109 -43.119 1.00 88.75 318 PHE A CA 1
ATOM 2666 C C . PHE A 1 318 ? 29.442 -4.045 -41.617 1.00 88.75 318 PHE A C 1
ATOM 2668 O O . PHE A 1 318 ? 28.879 -3.068 -41.119 1.00 88.75 318 PHE A O 1
ATOM 2675 N N . TYR A 1 319 ? 29.871 -5.079 -40.906 1.00 88.56 319 TYR A N 1
ATOM 2676 C CA . TYR A 1 319 ? 29.658 -5.314 -39.486 1.00 88.56 319 TYR A CA 1
ATOM 2677 C C . TYR A 1 319 ? 30.992 -5.351 -38.754 1.00 88.56 319 TYR A C 1
ATOM 2679 O O . TYR A 1 319 ? 31.907 -6.057 -39.168 1.00 88.56 319 TYR A O 1
ATOM 2687 N N . VAL A 1 320 ? 31.095 -4.638 -37.638 1.00 88.25 320 VAL A N 1
ATOM 2688 C CA . VAL A 1 320 ? 32.268 -4.656 -36.760 1.00 88.25 320 VAL A CA 1
ATOM 2689 C C . VAL A 1 320 ? 31.919 -5.415 -35.488 1.00 88.25 320 VAL A C 1
ATOM 2691 O O . VAL A 1 320 ? 31.153 -4.937 -34.653 1.00 88.25 320 VAL A O 1
ATOM 2694 N N . TRP A 1 321 ? 32.523 -6.587 -35.321 1.00 82.81 321 TRP A N 1
ATOM 2695 C CA . TRP A 1 321 ? 32.333 -7.441 -34.157 1.00 82.81 321 TRP A CA 1
ATOM 2696 C C . TRP A 1 321 ? 33.178 -6.944 -32.988 1.00 82.81 321 TRP A C 1
ATOM 2698 O O . TRP A 1 321 ? 34.371 -6.648 -33.113 1.00 82.81 321 TRP A O 1
ATOM 2708 N N . VAL A 1 322 ? 32.563 -6.887 -31.812 1.00 69.75 322 VAL A N 1
ATOM 2709 C CA . VAL A 1 322 ? 33.275 -6.601 -30.568 1.00 69.75 322 VAL A CA 1
ATOM 2710 C C . VAL A 1 322 ? 33.801 -7.927 -30.023 1.00 69.75 322 VAL A C 1
ATOM 2712 O O . VAL A 1 322 ? 33.056 -8.655 -29.379 1.00 69.75 322 VAL A O 1
ATOM 2715 N N . CYS A 1 323 ? 35.078 -8.249 -30.260 1.00 52.41 323 CYS A N 1
ATOM 2716 C CA . CYS A 1 323 ? 35.725 -9.390 -29.600 1.00 52.41 323 CYS A CA 1
ATOM 2717 C C . CYS A 1 323 ? 35.814 -9.123 -28.090 1.00 52.41 323 CYS A C 1
ATOM 2719 O O . CYS A 1 323 ? 36.716 -8.429 -27.607 1.00 52.41 323 CYS A O 1
ATOM 2721 N N . VAL A 1 324 ? 34.872 -9.669 -27.326 1.00 44.16 324 VAL A N 1
ATOM 2722 C CA . VAL A 1 324 ? 34.886 -9.617 -25.866 1.00 44.16 324 VAL A CA 1
ATOM 2723 C C . VAL A 1 324 ? 35.849 -10.691 -25.363 1.00 44.16 324 VAL A C 1
ATOM 2725 O O . VAL A 1 324 ? 35.438 -11.777 -24.971 1.00 44.16 324 VAL A O 1
ATOM 2728 N N . ARG A 1 325 ? 37.154 -10.392 -25.299 1.00 34.88 325 ARG A N 1
ATOM 2729 C CA . ARG A 1 325 ? 38.045 -11.183 -24.435 1.00 34.88 325 ARG A CA 1
ATOM 2730 C C . ARG A 1 325 ? 37.546 -11.054 -22.994 1.00 34.88 325 ARG A C 1
ATOM 2732 O O . ARG A 1 325 ? 37.774 -10.036 -22.349 1.00 34.88 325 ARG A O 1
ATOM 2739 N N . GLN A 1 326 ? 36.854 -12.093 -22.526 1.00 33.25 326 GLN A N 1
ATOM 2740 C CA . GLN A 1 326 ? 36.450 -12.349 -21.143 1.00 33.25 326 GLN A CA 1
ATOM 2741 C C . GLN A 1 326 ? 35.973 -11.114 -20.355 1.00 33.25 326 GLN A C 1
ATOM 2743 O O . GLN A 1 326 ? 36.617 -10.658 -19.412 1.00 33.25 326 GLN A O 1
ATOM 2748 N N . MET A 1 327 ? 34.739 -10.682 -20.608 1.00 30.12 327 MET A N 1
ATOM 2749 C CA . MET A 1 327 ? 33.830 -10.579 -19.471 1.00 30.12 327 MET A CA 1
ATOM 2750 C C . MET A 1 327 ? 33.137 -11.926 -19.401 1.00 30.12 327 MET A C 1
ATOM 2752 O O . MET A 1 327 ? 32.390 -12.281 -20.301 1.00 30.12 327 MET A O 1
ATOM 2756 N N . THR A 1 328 ? 33.501 -12.699 -18.378 1.00 31.53 328 THR A N 1
ATOM 2757 C CA . THR A 1 328 ? 32.839 -13.927 -17.925 1.00 31.53 328 THR A CA 1
ATOM 2758 C C . THR A 1 328 ? 31.408 -14.035 -18.445 1.00 31.53 328 THR A C 1
ATOM 2760 O O . THR A 1 328 ? 30.661 -13.072 -18.248 1.00 31.53 328 THR A O 1
ATOM 2763 N N . SER A 1 329 ? 31.052 -15.191 -19.030 1.00 34.25 329 SER A N 1
ATOM 2764 C CA . SER A 1 329 ? 29.676 -15.671 -19.266 1.00 34.25 329 SER A CA 1
ATOM 2765 C C . SER A 1 329 ? 28.674 -14.877 -18.432 1.00 34.25 329 SER A C 1
ATOM 2767 O O . SER A 1 329 ? 28.944 -14.784 -17.224 1.00 34.25 329 SER A O 1
ATOM 2769 N N . PRO A 1 330 ? 27.567 -14.326 -18.971 1.00 45.53 330 PRO A N 1
ATOM 2770 C CA . PRO A 1 330 ? 26.625 -13.575 -18.155 1.00 45.53 330 PRO A CA 1
ATOM 2771 C C . PRO A 1 330 ? 26.223 -14.495 -17.014 1.00 45.53 330 PRO A C 1
ATOM 2773 O O . PRO A 1 330 ? 25.498 -15.467 -17.210 1.00 45.53 330 PRO A O 1
ATOM 2776 N N . THR A 1 331 ? 26.810 -14.273 -15.835 1.00 57.09 331 THR A N 1
ATOM 2777 C CA . THR A 1 331 ? 26.584 -15.151 -14.700 1.00 57.09 331 THR A CA 1
ATOM 2778 C C . THR A 1 331 ? 25.094 -15.045 -14.483 1.00 57.09 331 THR A C 1
ATOM 2780 O O . THR A 1 331 ? 24.616 -13.935 -14.227 1.00 57.09 331 THR A O 1
ATOM 2783 N N . GLY A 1 332 ? 24.373 -16.145 -14.730 1.00 68.19 332 GLY A N 1
ATOM 2784 C CA . GLY A 1 332 ? 22.918 -16.146 -14.719 1.00 68.19 332 GLY A CA 1
ATOM 2785 C C . GLY A 1 332 ? 22.446 -15.424 -13.470 1.00 68.19 332 GLY A C 1
ATOM 2786 O O . GLY A 1 332 ? 23.070 -15.573 -12.416 1.00 68.19 332 GLY A O 1
ATOM 2787 N N . TRP A 1 333 ? 21.426 -14.578 -13.614 1.00 77.56 333 TRP A N 1
ATOM 2788 C CA . TRP A 1 333 ? 20.978 -13.695 -12.541 1.00 77.56 333 TRP A CA 1
ATOM 2789 C C . TRP A 1 333 ? 20.953 -14.409 -11.189 1.00 77.56 333 TRP A C 1
ATOM 2791 O O . TRP A 1 333 ? 20.396 -15.499 -11.044 1.00 77.56 333 TRP A O 1
ATOM 2801 N N . GLN A 1 334 ? 21.584 -13.787 -10.199 1.00 74.75 334 GLN A N 1
ATOM 2802 C CA . GLN A 1 334 ? 21.694 -14.311 -8.850 1.00 74.75 334 GLN A CA 1
ATOM 2803 C C . GLN A 1 334 ? 20.847 -13.458 -7.912 1.00 74.75 334 GLN A C 1
ATOM 2805 O O . GLN A 1 334 ? 20.929 -12.229 -7.910 1.00 74.75 334 GLN A O 1
ATOM 2810 N N . LYS A 1 335 ? 20.066 -14.106 -7.048 1.00 75.50 335 LYS A N 1
ATOM 2811 C CA . LYS A 1 335 ? 19.223 -13.426 -6.060 1.00 75.50 335 LYS A CA 1
ATOM 2812 C C . LYS A 1 335 ? 20.053 -12.903 -4.879 1.00 75.50 335 LYS A C 1
ATOM 2814 O O . LYS A 1 335 ? 20.043 -13.480 -3.795 1.00 75.50 335 LYS A O 1
ATOM 2819 N N . ILE A 1 336 ? 20.807 -11.825 -5.099 1.00 77.88 336 ILE A N 1
ATOM 2820 C CA . ILE A 1 336 ? 21.705 -11.205 -4.114 1.00 77.88 336 ILE A CA 1
ATOM 2821 C C . ILE A 1 336 ? 21.422 -9.700 -4.061 1.00 77.88 336 ILE A C 1
ATOM 2823 O O . ILE A 1 336 ? 21.664 -8.992 -5.032 1.00 77.88 336 ILE A O 1
ATOM 2827 N N . LEU A 1 337 ? 20.949 -9.211 -2.909 1.00 67.94 337 LEU A N 1
ATOM 2828 C CA . LEU A 1 337 ? 20.451 -7.836 -2.732 1.00 67.94 337 LEU A CA 1
ATOM 2829 C C . LEU A 1 337 ? 21.504 -6.740 -2.990 1.00 67.94 337 LEU A C 1
ATOM 2831 O O . LEU A 1 337 ? 21.152 -5.647 -3.411 1.00 67.94 337 LEU A O 1
ATOM 2835 N N . TYR A 1 338 ? 22.786 -7.020 -2.741 1.00 73.88 338 TYR A N 1
ATOM 2836 C CA . TYR A 1 338 ? 23.865 -6.020 -2.797 1.00 73.88 338 TYR A CA 1
ATOM 2837 C C . TYR A 1 338 ? 24.920 -6.299 -3.876 1.00 73.88 338 TYR A C 1
ATOM 2839 O O . TYR A 1 338 ? 25.995 -5.702 -3.859 1.00 73.88 338 TYR A O 1
ATOM 2847 N N . LYS A 1 339 ? 24.644 -7.214 -4.813 1.00 77.81 339 LYS A N 1
ATOM 2848 C CA . LYS A 1 339 ? 25.543 -7.482 -5.940 1.00 77.81 339 LYS A CA 1
ATOM 2849 C C . LYS A 1 339 ? 25.058 -6.695 -7.151 1.00 77.81 339 LYS A C 1
ATOM 2851 O O . LYS A 1 339 ? 23.962 -6.946 -7.643 1.00 77.81 339 LYS A O 1
ATOM 2856 N N . LYS A 1 340 ? 25.888 -5.777 -7.651 1.00 74.31 340 LYS A N 1
ATOM 2857 C CA . LYS A 1 340 ? 25.636 -5.097 -8.926 1.00 74.31 340 LYS A CA 1
ATOM 2858 C C . LYS A 1 340 ? 25.702 -6.137 -10.049 1.00 74.31 340 LYS A C 1
ATOM 2860 O O . LYS A 1 340 ? 26.701 -6.843 -10.171 1.00 74.31 340 LYS A O 1
ATOM 2865 N N . GLN A 1 341 ? 24.626 -6.270 -10.813 1.00 77.75 341 GLN A N 1
ATOM 2866 C CA . GLN A 1 341 ? 24.463 -7.273 -11.867 1.00 77.75 341 GLN A CA 1
ATOM 2867 C C . GLN A 1 341 ? 23.936 -6.594 -13.140 1.00 77.75 341 GLN A C 1
ATOM 2869 O O . GLN A 1 341 ? 23.323 -5.532 -13.031 1.00 77.75 341 GLN A O 1
ATOM 2874 N N . PRO A 1 342 ? 24.140 -7.173 -14.337 1.00 80.44 342 PRO A N 1
ATOM 2875 C CA . PRO A 1 342 ? 23.673 -6.607 -15.607 1.00 80.44 342 PRO A CA 1
ATOM 2876 C C . PRO A 1 342 ? 22.159 -6.812 -15.819 1.00 80.44 342 PRO A C 1
ATOM 2878 O O . PRO A 1 342 ? 21.699 -7.024 -16.934 1.00 80.44 342 PRO A O 1
ATOM 2881 N N . PHE A 1 343 ? 21.374 -6.787 -14.742 1.00 77.50 343 PHE A N 1
ATOM 2882 C CA . PHE A 1 343 ? 19.928 -6.960 -14.765 1.00 77.50 343 PHE A CA 1
ATOM 2883 C C . PHE A 1 343 ? 19.275 -5.804 -13.998 1.00 77.50 343 PHE A C 1
ATOM 2885 O O . PHE A 1 343 ? 19.836 -5.375 -12.988 1.00 77.50 343 PHE A O 1
ATOM 2892 N N . PRO A 1 344 ? 18.105 -5.304 -14.435 1.00 77.69 344 PRO A N 1
ATOM 2893 C CA . PRO A 1 344 ? 17.351 -4.297 -13.691 1.00 77.69 344 PRO A CA 1
ATOM 2894 C C . PRO A 1 344 ? 17.094 -4.716 -12.238 1.00 77.69 344 PRO A C 1
ATOM 2896 O O . PRO A 1 344 ? 16.888 -5.897 -11.965 1.00 77.69 344 PRO A O 1
ATOM 2899 N N . ASP A 1 345 ? 17.008 -3.755 -11.315 1.00 73.19 345 ASP A N 1
ATOM 2900 C CA . ASP A 1 345 ? 16.800 -4.032 -9.880 1.00 73.19 345 ASP A CA 1
ATOM 2901 C C . ASP A 1 345 ? 15.515 -4.830 -9.582 1.00 73.19 345 ASP A C 1
ATOM 2903 O O . ASP A 1 345 ? 15.407 -5.503 -8.560 1.00 73.19 345 ASP A O 1
ATOM 2907 N N . ASN A 1 346 ? 14.526 -4.770 -10.476 1.00 72.50 346 ASN A N 1
ATOM 2908 C CA . ASN A 1 346 ? 13.265 -5.505 -10.381 1.00 72.50 346 ASN A CA 1
ATOM 2909 C C . ASN A 1 346 ? 13.247 -6.825 -11.175 1.00 72.50 346 ASN A C 1
ATOM 2911 O O . ASN A 1 346 ? 12.191 -7.453 -11.276 1.00 72.50 346 ASN A O 1
ATOM 2915 N N . TYR A 1 347 ? 14.367 -7.232 -11.770 1.00 78.06 347 TYR A N 1
ATOM 2916 C CA . TYR A 1 347 ? 14.479 -8.498 -12.482 1.00 78.06 347 TYR A CA 1
ATOM 2917 C C . TYR A 1 347 ? 14.592 -9.662 -11.493 1.00 78.06 347 TYR A C 1
ATOM 2919 O O . TYR A 1 347 ? 15.384 -9.627 -10.554 1.00 78.06 347 TYR A O 1
ATOM 2927 N N . SER A 1 348 ? 13.796 -10.708 -11.717 1.00 75.12 348 SER A N 1
ATOM 2928 C CA . SER A 1 348 ? 13.657 -11.865 -10.824 1.00 75.12 348 SER A CA 1
ATOM 2929 C C . SER A 1 348 ? 14.069 -13.185 -11.489 1.00 75.12 348 SER A C 1
ATOM 2931 O O . SER A 1 348 ? 13.429 -14.213 -11.268 1.00 75.12 348 SER A O 1
ATOM 2933 N N . GLY A 1 349 ? 15.083 -13.156 -12.360 1.00 74.62 349 GLY A N 1
ATOM 2934 C CA . GLY A 1 349 ? 15.611 -14.359 -13.017 1.00 74.62 349 GLY A CA 1
ATOM 2935 C C . GLY A 1 349 ? 14.746 -14.931 -14.149 1.00 74.62 349 GLY A C 1
ATOM 2936 O O . GLY A 1 349 ? 14.925 -16.092 -14.506 1.00 74.62 349 GLY A O 1
ATOM 2937 N N . GLY A 1 350 ? 13.817 -14.140 -14.700 1.00 81.62 350 GLY A N 1
ATOM 2938 C CA . GLY A 1 350 ? 12.896 -14.547 -15.772 1.00 81.62 350 GLY A CA 1
ATOM 2939 C C . GLY A 1 350 ? 11.656 -15.311 -15.284 1.00 81.62 350 GLY A C 1
ATOM 2940 O O . GLY A 1 350 ? 11.499 -15.576 -14.090 1.00 81.62 350 GLY A O 1
ATOM 2941 N N . ASP A 1 351 ? 10.764 -15.676 -16.210 1.00 78.38 351 ASP A N 1
ATOM 2942 C CA . ASP A 1 351 ? 9.453 -16.270 -15.892 1.00 78.38 351 ASP A CA 1
ATOM 2943 C C . ASP A 1 351 ? 9.564 -17.633 -15.199 1.00 78.38 351 ASP A C 1
ATOM 2945 O O . ASP A 1 351 ? 8.859 -17.903 -14.226 1.00 78.38 351 ASP A O 1
ATOM 2949 N N . ALA A 1 352 ? 10.489 -18.487 -15.647 1.00 75.62 352 ALA A N 1
ATOM 2950 C CA . ALA A 1 352 ? 10.687 -19.812 -15.062 1.00 75.62 352 ALA A CA 1
ATOM 2951 C C . ALA A 1 352 ? 11.142 -19.733 -13.592 1.00 75.62 352 ALA A C 1
ATOM 2953 O O . ALA A 1 352 ? 10.606 -20.444 -12.739 1.00 75.62 352 ALA A O 1
ATOM 2954 N N . GLN A 1 353 ? 12.089 -18.842 -13.275 1.00 74.75 353 GLN A N 1
ATOM 2955 C CA . GLN A 1 353 ? 12.568 -18.640 -11.905 1.00 74.75 353 GLN A CA 1
ATOM 2956 C C . GLN A 1 353 ? 11.512 -17.932 -11.044 1.00 74.75 353 GLN A C 1
ATOM 2958 O O . GLN A 1 353 ? 11.282 -18.332 -9.903 1.00 74.75 353 GLN A O 1
ATOM 2963 N N . PHE A 1 354 ? 10.814 -16.940 -11.600 1.00 81.19 354 PHE A N 1
ATOM 2964 C CA . PHE A 1 354 ? 9.721 -16.238 -10.931 1.00 81.19 354 PHE A CA 1
ATOM 2965 C C . PHE A 1 354 ? 8.599 -17.192 -10.506 1.00 81.19 354 PHE A C 1
ATOM 2967 O O . PHE A 1 354 ? 8.193 -17.197 -9.344 1.00 81.19 354 PHE A O 1
ATOM 2974 N N . LEU A 1 355 ? 8.126 -18.037 -11.430 1.00 82.31 355 LEU A N 1
ATOM 2975 C CA . LEU A 1 355 ? 7.070 -19.013 -11.161 1.00 82.31 355 LEU A CA 1
ATOM 2976 C C . LEU A 1 355 ? 7.537 -20.107 -10.196 1.00 82.31 355 LEU A C 1
ATOM 2978 O O . LEU A 1 355 ? 6.759 -20.545 -9.352 1.00 82.31 355 LEU A O 1
ATOM 2982 N N . LYS A 1 356 ? 8.810 -20.513 -10.270 1.00 80.12 356 LYS A N 1
ATOM 2983 C CA . LYS A 1 356 ? 9.416 -21.461 -9.322 1.00 80.12 356 LYS A CA 1
ATOM 2984 C C . LYS A 1 356 ? 9.461 -20.912 -7.893 1.00 80.12 356 LYS A C 1
ATOM 2986 O O . LYS A 1 356 ? 9.378 -21.680 -6.937 1.00 80.12 356 LYS A O 1
ATOM 2991 N N . GLU A 1 357 ? 9.590 -19.598 -7.737 1.00 76.19 357 GLU A N 1
ATOM 2992 C CA . GLU A 1 357 ? 9.603 -18.923 -6.437 1.00 76.19 357 GLU A CA 1
ATOM 2993 C C . GLU A 1 357 ? 8.208 -18.562 -5.911 1.00 76.19 357 GLU A C 1
ATOM 2995 O O . GLU A 1 357 ? 8.097 -18.102 -4.769 1.00 76.19 357 GLU A O 1
ATOM 3000 N N . LEU A 1 358 ? 7.144 -18.809 -6.686 1.00 80.94 358 LEU A N 1
ATOM 3001 C CA . LEU A 1 358 ? 5.778 -18.689 -6.194 1.00 80.94 358 LEU A CA 1
ATOM 3002 C C . LEU A 1 358 ? 5.541 -19.701 -5.085 1.00 80.94 358 LEU A C 1
ATOM 3004 O O . LEU A 1 358 ? 5.608 -20.915 -5.273 1.00 80.94 358 LEU A O 1
ATOM 3008 N N . LYS A 1 359 ? 5.177 -19.187 -3.920 1.00 78.50 359 LYS A N 1
ATOM 3009 C CA . LYS A 1 359 ? 4.805 -20.010 -2.784 1.00 78.50 359 LYS A CA 1
ATOM 3010 C C . LYS A 1 359 ? 3.400 -19.643 -2.364 1.00 78.50 359 LYS A C 1
ATOM 3012 O O . LYS A 1 359 ? 3.087 -18.482 -2.126 1.00 78.50 359 LYS A O 1
ATOM 3017 N N . LYS A 1 360 ? 2.533 -20.637 -2.238 1.00 77.00 360 LYS A N 1
ATOM 3018 C CA . LYS A 1 360 ? 1.214 -20.425 -1.646 1.00 77.00 360 LYS A CA 1
ATOM 3019 C C . LYS A 1 360 ? 1.305 -20.644 -0.146 1.00 77.00 360 LYS A C 1
ATOM 3021 O O . LYS A 1 360 ? 1.980 -21.562 0.306 1.00 77.00 360 LYS A O 1
ATOM 3026 N N . ASN A 1 361 ? 0.609 -19.808 0.609 1.00 72.94 361 ASN A N 1
ATOM 3027 C CA . ASN A 1 361 ? 0.341 -20.009 2.026 1.00 72.94 361 ASN A CA 1
ATOM 3028 C C . ASN A 1 361 ? 1.579 -20.064 2.952 1.00 72.94 361 ASN A C 1
ATOM 3030 O O . ASN A 1 361 ? 1.492 -20.624 4.039 1.00 72.94 361 ASN A O 1
ATOM 3034 N N . VAL A 1 362 ? 2.708 -19.444 2.571 1.00 65.75 362 VAL A N 1
ATOM 3035 C CA . VAL A 1 362 ? 3.973 -19.438 3.353 1.00 65.75 362 VAL A CA 1
ATOM 3036 C C . VAL A 1 362 ? 3.784 -18.946 4.786 1.00 65.75 362 VAL A C 1
ATOM 3038 O O . VAL A 1 362 ? 4.381 -19.493 5.707 1.00 65.75 362 VAL A O 1
ATOM 3041 N N . SER A 1 363 ? 2.933 -17.935 4.967 1.00 65.31 363 SER A N 1
ATOM 3042 C CA . SER A 1 363 ? 2.668 -17.299 6.262 1.00 65.31 363 SER A CA 1
ATOM 3043 C C . SER A 1 363 ? 1.234 -17.536 6.744 1.00 65.31 363 SER A C 1
ATOM 3045 O O . SER A 1 363 ? 0.682 -16.727 7.497 1.00 65.31 363 SER A O 1
ATOM 3047 N N . VAL A 1 364 ? 0.573 -18.603 6.279 1.00 65.62 364 VAL A N 1
ATOM 3048 C CA . VAL A 1 364 ? -0.778 -18.925 6.751 1.00 65.62 364 VAL A CA 1
ATOM 3049 C C . VAL A 1 364 ? -0.684 -19.523 8.147 1.00 65.62 364 VAL A C 1
ATOM 3051 O O . VAL A 1 364 ? -0.393 -20.697 8.339 1.00 65.62 364 VAL A O 1
ATOM 3054 N N . VAL A 1 365 ? -0.954 -18.678 9.138 1.00 70.00 365 VAL A N 1
ATOM 3055 C CA . VAL A 1 365 ? -1.208 -19.116 10.508 1.00 70.00 365 VAL A CA 1
ATOM 3056 C C . VAL A 1 365 ? -2.591 -19.759 10.543 1.00 70.00 365 VAL A C 1
ATOM 3058 O O . VAL A 1 365 ? -3.601 -19.086 10.318 1.00 70.00 365 VAL A O 1
ATOM 3061 N N . HIS A 1 366 ? -2.621 -21.063 10.797 1.00 78.69 366 HIS A N 1
ATOM 3062 C CA . HIS A 1 366 ? -3.841 -21.772 11.152 1.00 78.69 366 HIS A CA 1
ATOM 3063 C C . HIS A 1 366 ? -4.073 -21.618 12.649 1.00 78.69 366 HIS A C 1
ATOM 3065 O O . HIS A 1 366 ? -3.176 -21.879 13.449 1.00 78.69 366 HIS A O 1
ATOM 3071 N N . TYR A 1 367 ? -5.273 -21.184 13.015 1.00 83.25 367 TYR A N 1
ATOM 3072 C CA . TYR A 1 367 ? -5.676 -21.124 14.412 1.00 83.25 367 TYR A CA 1
ATOM 3073 C C . TYR A 1 367 ? -6.504 -22.357 14.710 1.00 83.25 367 TYR A C 1
ATOM 3075 O O . TYR A 1 367 ? -7.533 -22.584 14.070 1.00 83.25 367 TYR A O 1
ATOM 3083 N N . ASP A 1 368 ? -6.070 -23.138 15.690 1.00 90.69 368 ASP A N 1
ATOM 3084 C CA . ASP A 1 368 ? -6.903 -24.174 16.266 1.00 90.69 368 ASP A CA 1
ATOM 3085 C C . ASP A 1 368 ? -8.105 -23.541 16.979 1.00 90.69 368 ASP A C 1
ATOM 3087 O O . ASP A 1 368 ? -8.064 -22.404 17.460 1.00 90.69 368 ASP A O 1
ATOM 3091 N N . TYR A 1 369 ? -9.195 -24.302 17.061 1.00 93.62 369 TYR A N 1
ATOM 3092 C CA . TYR A 1 369 ? -10.431 -23.825 17.673 1.00 93.62 369 TYR A CA 1
ATOM 3093 C C . TYR A 1 369 ? -10.213 -23.334 19.111 1.00 93.62 369 TYR A C 1
ATOM 3095 O O . TYR A 1 369 ? -10.775 -22.314 19.496 1.00 93.62 369 TYR A O 1
ATOM 3103 N N . ARG A 1 370 ? -9.354 -24.000 19.899 1.00 93.81 370 ARG A N 1
ATOM 3104 C CA . ARG A 1 370 ? -9.111 -23.616 21.298 1.00 93.81 370 ARG A CA 1
ATOM 3105 C C . ARG A 1 370 ? -8.379 -22.282 21.398 1.00 93.81 370 ARG A C 1
ATOM 3107 O O . ARG A 1 370 ? -8.806 -21.436 22.179 1.00 93.81 370 ARG A O 1
ATOM 3114 N N . SER A 1 371 ? -7.339 -22.058 20.595 1.00 91.50 371 SER A N 1
ATOM 3115 C CA . SER A 1 371 ? -6.665 -20.753 20.567 1.00 91.50 371 SER A CA 1
ATOM 3116 C C . SER A 1 371 ? -7.573 -19.638 20.049 1.00 91.50 371 SER A C 1
ATOM 3118 O O . SER A 1 371 ? -7.511 -18.522 20.558 1.00 91.50 371 SER A O 1
ATOM 3120 N N . ALA A 1 372 ? -8.454 -19.925 19.085 1.00 92.69 372 ALA A N 1
ATOM 3121 C CA . ALA A 1 372 ? -9.437 -18.951 18.610 1.00 92.69 372 ALA A CA 1
ATOM 3122 C C . ALA A 1 372 ? -10.458 -18.582 19.706 1.00 92.69 372 ALA A C 1
ATOM 3124 O O . ALA A 1 372 ? -10.706 -17.399 19.932 1.00 92.69 372 ALA A O 1
ATOM 3125 N N . VAL A 1 373 ? -10.976 -19.571 20.444 1.00 95.81 373 VAL A N 1
ATOM 3126 C CA . VAL A 1 373 ? -11.833 -19.354 21.625 1.00 95.81 373 VAL A CA 1
ATOM 3127 C C . VAL A 1 373 ? -11.097 -18.523 22.682 1.00 95.81 373 VAL A C 1
ATOM 3129 O O . VAL A 1 373 ? -11.656 -17.561 23.201 1.00 95.81 373 VAL A O 1
ATOM 3132 N N . PHE A 1 374 ? -9.828 -18.832 22.965 1.00 94.75 374 PHE A N 1
ATOM 3133 C CA . PHE A 1 374 ? -9.006 -18.066 23.908 1.00 94.75 374 PHE A CA 1
ATOM 3134 C C . PHE A 1 374 ? -8.805 -16.606 23.463 1.00 94.75 374 PHE A C 1
ATOM 3136 O O . PHE A 1 374 ? -8.899 -15.689 24.279 1.00 94.75 374 PHE A O 1
ATOM 3143 N N . GLY A 1 375 ? -8.613 -16.362 22.163 1.00 92.50 375 GLY A N 1
ATOM 3144 C CA . GLY A 1 375 ? -8.591 -15.011 21.596 1.00 92.50 375 GLY A CA 1
ATOM 3145 C C . GLY A 1 375 ? -9.921 -14.268 21.779 1.00 92.50 375 GLY A C 1
ATOM 3146 O O . GLY A 1 375 ? -9.930 -13.098 22.163 1.00 92.50 375 GLY A O 1
ATOM 3147 N N . CYS A 1 376 ? -11.051 -14.956 21.587 1.00 95.06 376 CYS A N 1
ATOM 3148 C CA . CYS A 1 376 ? -12.379 -14.401 21.851 1.00 95.06 376 CYS A CA 1
ATOM 3149 C C . CYS A 1 376 ? -12.603 -14.076 23.334 1.00 95.06 376 CYS A C 1
ATOM 3151 O O . CYS A 1 376 ? -13.242 -13.067 23.621 1.00 95.06 376 CYS A O 1
ATOM 3153 N N . MET A 1 377 ? -12.035 -14.847 24.271 1.00 96.25 377 MET A N 1
ATOM 3154 C CA . MET A 1 377 ? -12.059 -14.501 25.702 1.00 96.25 377 MET A CA 1
ATOM 3155 C C . MET A 1 377 ? -11.352 -13.168 25.968 1.00 96.25 377 MET A C 1
ATOM 3157 O O . MET A 1 377 ? -11.868 -12.350 26.724 1.00 96.25 377 MET A O 1
ATOM 3161 N N . ASN A 1 378 ? -10.207 -12.907 25.325 1.00 94.31 378 ASN A N 1
ATOM 3162 C CA . ASN A 1 378 ? -9.494 -11.632 25.474 1.00 94.31 378 ASN A CA 1
ATOM 3163 C C . ASN A 1 378 ? -10.347 -10.448 24.977 1.00 94.31 378 ASN A C 1
ATOM 3165 O O . ASN A 1 378 ? -10.448 -9.418 25.644 1.00 94.31 378 ASN A O 1
ATOM 3169 N N . PHE A 1 379 ? -11.012 -10.615 23.829 1.00 94.50 379 PHE A N 1
ATOM 3170 C CA . PHE A 1 379 ? -11.945 -9.624 23.286 1.00 94.50 379 PHE A CA 1
ATOM 3171 C C . PHE A 1 379 ? -13.151 -9.389 24.209 1.00 94.50 379 PHE A C 1
ATOM 3173 O O . PHE A 1 379 ? -13.421 -8.248 24.589 1.00 94.50 379 PHE A O 1
ATOM 3180 N N . LEU A 1 380 ? -13.846 -10.460 24.607 1.00 96.31 380 LEU A N 1
ATOM 3181 C CA . LEU A 1 380 ? -15.030 -10.381 25.464 1.00 96.31 380 LEU A CA 1
ATOM 3182 C C . LEU A 1 380 ? -14.699 -9.830 26.853 1.00 96.31 380 LEU A C 1
ATOM 3184 O O . LEU A 1 380 ? -15.484 -9.061 27.384 1.00 96.31 380 LEU A O 1
ATOM 3188 N N . THR A 1 381 ? -13.505 -10.096 27.391 1.00 96.25 381 THR A N 1
ATOM 3189 C CA . THR A 1 381 ? -13.051 -9.479 28.650 1.00 96.25 381 THR A CA 1
ATOM 3190 C C . THR A 1 381 ? -13.070 -7.951 28.566 1.00 96.25 381 THR A C 1
ATOM 3192 O O . THR A 1 381 ? -13.482 -7.285 29.511 1.00 96.25 381 THR A O 1
ATOM 3195 N N . HIS A 1 382 ? -12.649 -7.359 27.441 1.00 95.06 382 HIS A N 1
ATOM 3196 C CA . HIS A 1 382 ? -12.742 -5.906 27.270 1.00 95.06 382 HIS A CA 1
ATOM 3197 C C . HIS A 1 382 ? -14.187 -5.424 27.226 1.00 95.06 382 HIS A C 1
ATOM 3199 O O . HIS A 1 382 ? -14.527 -4.428 27.862 1.00 95.06 382 HIS A O 1
ATOM 3205 N N . LEU A 1 383 ? -15.014 -6.145 26.473 1.00 95.75 383 LEU A N 1
ATOM 3206 C CA . LEU A 1 383 ? -16.416 -5.826 26.301 1.00 95.75 383 LEU A CA 1
ATOM 3207 C C . LEU A 1 383 ? -17.160 -5.893 27.646 1.00 95.75 383 LEU A C 1
ATOM 3209 O O . LEU A 1 383 ? -17.894 -4.969 27.976 1.00 95.75 383 LEU A O 1
ATOM 3213 N N . ASP A 1 384 ? -16.891 -6.909 28.464 1.00 96.75 384 ASP A N 1
ATOM 3214 C CA . ASP A 1 384 ? -17.410 -7.022 29.825 1.00 96.75 384 ASP A CA 1
ATOM 3215 C C . ASP A 1 384 ? -16.918 -5.896 30.734 1.00 96.75 384 ASP A C 1
ATOM 3217 O O . ASP A 1 384 ? -17.711 -5.350 31.493 1.00 96.75 384 ASP A O 1
ATOM 3221 N N . MET A 1 385 ? -15.642 -5.497 30.659 1.00 95.19 385 MET A N 1
ATOM 3222 C CA . MET A 1 385 ? -15.151 -4.358 31.446 1.00 95.19 385 MET A CA 1
ATOM 3223 C C . MET A 1 385 ? -15.864 -3.048 31.073 1.00 95.19 385 MET A C 1
ATOM 3225 O O . MET A 1 385 ? -16.199 -2.266 31.962 1.00 95.19 385 MET A O 1
ATOM 3229 N N . LEU A 1 386 ? -16.133 -2.816 29.782 1.00 95.75 386 LEU A N 1
ATOM 3230 C CA . LEU A 1 386 ? -16.927 -1.669 29.331 1.00 95.75 386 LEU A CA 1
ATOM 3231 C C . LEU A 1 386 ? -18.366 -1.767 29.834 1.00 95.75 386 LEU A C 1
ATOM 3233 O O . LEU A 1 386 ? -18.876 -0.818 30.419 1.00 95.75 386 LEU A O 1
ATOM 3237 N N . THR A 1 387 ? -19.013 -2.918 29.682 1.00 95.44 387 THR A N 1
ATOM 3238 C CA . THR A 1 387 ? -20.381 -3.113 30.173 1.00 95.44 387 THR A CA 1
ATOM 3239 C C . THR A 1 387 ? -20.466 -2.931 31.686 1.00 95.44 387 THR A C 1
ATOM 3241 O O . THR A 1 387 ? -21.375 -2.264 32.175 1.00 95.44 387 THR A O 1
ATOM 3244 N N . MET A 1 388 ? -19.482 -3.425 32.440 1.00 95.62 388 MET A N 1
ATOM 3245 C CA . MET A 1 388 ? -19.401 -3.219 33.884 1.00 95.62 388 MET A CA 1
ATOM 3246 C C . MET A 1 388 ? -19.202 -1.751 34.259 1.00 95.62 388 MET A C 1
ATOM 3248 O O . MET A 1 388 ? -19.745 -1.318 35.273 1.00 95.62 388 MET A O 1
ATOM 3252 N N . TYR A 1 389 ? -18.500 -0.962 33.441 1.00 96.75 389 TYR A N 1
ATOM 3253 C CA . TYR A 1 389 ? -18.435 0.488 33.624 1.00 96.75 389 TYR A CA 1
ATOM 3254 C C . TYR A 1 389 ? -19.822 1.139 33.490 1.00 96.75 389 TYR A C 1
ATOM 3256 O O . TYR A 1 389 ? -20.207 1.933 34.348 1.00 96.75 389 TYR A O 1
ATOM 3264 N N . PHE A 1 390 ? -20.609 0.759 32.477 1.00 95.94 390 PHE A N 1
ATOM 3265 C CA . PHE A 1 390 ? -21.986 1.246 32.303 1.00 95.94 390 PHE A CA 1
ATOM 3266 C C . PHE A 1 390 ? -22.906 0.795 33.448 1.00 95.94 390 PHE A C 1
ATOM 3268 O O . PHE A 1 390 ? -23.665 1.604 33.976 1.00 95.94 390 PHE A O 1
ATOM 3275 N N . VAL A 1 391 ? -22.809 -0.466 33.879 1.00 95.56 391 VAL A N 1
ATOM 3276 C CA . VAL A 1 391 ? -23.540 -1.006 35.041 1.00 95.56 391 VAL A CA 1
ATOM 3277 C C . VAL A 1 391 ? -23.214 -0.217 36.306 1.00 95.56 391 VAL A C 1
ATOM 3279 O O . VAL A 1 391 ? -24.114 0.125 37.073 1.00 95.56 391 VAL A O 1
ATOM 3282 N N . LEU A 1 392 ? -21.934 0.071 36.535 1.00 95.31 392 LEU A N 1
ATOM 3283 C CA . LEU A 1 392 ? -21.472 0.803 37.707 1.00 95.31 392 LEU A CA 1
ATOM 3284 C C . LEU A 1 392 ? -21.946 2.261 37.663 1.00 95.31 392 LEU A C 1
ATOM 3286 O O . LEU A 1 392 ? -22.446 2.759 38.666 1.00 95.31 392 LEU A O 1
ATOM 3290 N N . PHE A 1 393 ? -21.896 2.910 36.498 1.00 96.19 393 PHE A N 1
ATOM 3291 C CA . PHE A 1 393 ? -22.493 4.229 36.291 1.00 96.19 393 PHE A CA 1
ATOM 3292 C C . PHE A 1 393 ? -24.004 4.234 36.584 1.00 96.19 393 PHE A C 1
ATOM 3294 O O . PHE A 1 393 ? -24.456 5.039 37.394 1.00 96.19 393 PHE A O 1
ATOM 3301 N N . LEU A 1 394 ? -24.780 3.323 35.984 1.00 95.12 394 LEU A N 1
ATOM 3302 C CA . LEU A 1 394 ? -26.240 3.284 36.134 1.00 95.12 394 LEU A CA 1
ATOM 3303 C C . LEU A 1 394 ? -26.665 3.001 37.579 1.00 95.12 394 LEU A C 1
ATOM 3305 O O . LEU A 1 394 ? -27.579 3.645 38.088 1.00 95.12 394 LEU A O 1
ATOM 3309 N N . ASN A 1 395 ? -25.992 2.074 38.268 1.00 94.94 395 ASN A N 1
ATOM 3310 C CA . ASN A 1 395 ? -26.304 1.781 39.668 1.00 94.94 395 ASN A CA 1
ATOM 3311 C C . ASN A 1 395 ? -25.986 2.948 40.607 1.00 94.94 395 ASN A C 1
ATOM 3313 O O . ASN A 1 395 ? -26.686 3.123 41.602 1.00 94.94 395 ASN A O 1
ATOM 3317 N N . ILE A 1 396 ? -24.951 3.738 40.314 1.00 95.50 396 ILE A N 1
ATOM 3318 C CA . ILE A 1 396 ? -24.636 4.945 41.084 1.00 95.50 396 ILE A CA 1
ATOM 3319 C C . ILE A 1 396 ? -25.625 6.067 40.758 1.00 95.50 396 ILE A C 1
ATOM 3321 O O . ILE A 1 396 ? -26.116 6.714 41.678 1.00 95.50 396 ILE A O 1
ATOM 3325 N N . LEU A 1 397 ? -25.970 6.257 39.480 1.00 94.75 397 LEU A N 1
ATOM 3326 C CA . LEU A 1 397 ? -26.945 7.256 39.038 1.00 94.75 397 LEU A CA 1
ATOM 3327 C C . LEU A 1 397 ? -28.320 7.039 39.688 1.00 94.75 397 LEU A C 1
ATOM 3329 O O . LEU A 1 397 ? -28.942 7.991 40.146 1.00 94.75 397 LEU A O 1
ATOM 3333 N N . HIS A 1 398 ? -28.778 5.787 39.756 1.00 93.31 398 HIS A N 1
ATOM 3334 C CA . HIS A 1 398 ? -30.053 5.422 40.379 1.00 93.31 398 HIS A CA 1
ATOM 3335 C C . HIS A 1 398 ? -29.956 5.171 41.893 1.00 93.31 398 HIS A C 1
ATOM 3337 O O . HIS A 1 398 ? -30.931 4.731 42.494 1.00 93.31 398 HIS A O 1
ATOM 3343 N N . ALA A 1 399 ? -28.799 5.433 42.514 1.00 91.94 399 ALA A N 1
ATOM 3344 C CA . ALA A 1 399 ? -28.537 5.205 43.938 1.00 91.94 399 ALA A CA 1
ATOM 3345 C C . ALA A 1 399 ? -28.799 3.761 44.431 1.00 91.94 399 ALA A C 1
ATOM 3347 O O . ALA A 1 399 ? -28.984 3.529 45.626 1.00 91.94 399 ALA A O 1
ATOM 3348 N N . ASN A 1 400 ? -28.759 2.773 43.531 1.00 92.62 400 ASN A N 1
ATOM 3349 C CA . ASN A 1 400 ? -28.886 1.352 43.865 1.00 92.62 400 ASN A CA 1
ATOM 3350 C C . ASN A 1 400 ? -27.655 0.840 44.621 1.00 92.62 400 ASN A C 1
ATOM 3352 O O . ASN A 1 400 ? -27.764 -0.024 45.492 1.00 92.62 400 ASN A O 1
ATOM 3356 N N . TRP A 1 401 ? -26.466 1.339 44.268 1.00 93.75 401 TRP A N 1
ATOM 3357 C CA . TRP A 1 401 ? -25.205 0.962 44.907 1.00 93.75 401 TRP A CA 1
ATOM 3358 C C . TRP A 1 401 ? -24.646 2.115 45.731 1.00 93.75 401 TRP A C 1
ATOM 3360 O O . TRP A 1 401 ? -24.643 3.269 45.310 1.00 93.75 401 TRP A O 1
ATOM 3370 N N . SER A 1 402 ? -24.122 1.788 46.913 1.00 93.44 402 SER A N 1
ATOM 3371 C CA . SER A 1 402 ? -23.453 2.781 47.753 1.00 93.44 402 SER A CA 1
ATOM 3372 C C . SER A 1 402 ? -22.139 3.255 47.123 1.00 93.44 402 SER A C 1
ATOM 3374 O O . SER A 1 402 ? -21.432 2.488 46.464 1.00 93.44 402 SER A O 1
ATOM 3376 N N . ILE A 1 403 ? -21.745 4.495 47.424 1.00 91.94 403 ILE A N 1
ATOM 3377 C CA . ILE A 1 403 ? -20.452 5.058 47.005 1.00 91.94 403 ILE A CA 1
ATOM 3378 C C . ILE A 1 403 ? -19.246 4.231 47.490 1.00 91.94 403 ILE A C 1
ATOM 3380 O O . ILE A 1 403 ? -18.178 4.283 46.885 1.00 91.94 403 ILE A O 1
ATOM 3384 N N . ASN A 1 404 ? -19.418 3.408 48.532 1.00 94.62 404 ASN A N 1
ATOM 3385 C CA . ASN A 1 404 ? -18.382 2.494 49.017 1.00 94.62 404 ASN A CA 1
ATOM 3386 C C . ASN A 1 404 ? -17.920 1.512 47.938 1.00 94.62 404 ASN A C 1
ATOM 3388 O O . ASN A 1 404 ? -16.739 1.180 47.902 1.00 94.62 404 ASN A O 1
ATOM 3392 N N . VAL A 1 405 ? -18.802 1.124 47.010 1.00 94.75 405 VAL A N 1
ATOM 3393 C CA . VAL A 1 405 ? -18.433 0.285 45.862 1.00 94.75 405 VAL A CA 1
ATOM 3394 C C . VAL A 1 405 ? -17.400 0.994 44.982 1.00 94.75 405 VAL A C 1
ATOM 3396 O O . VAL A 1 405 ? -16.425 0.372 44.569 1.00 94.75 405 VAL A O 1
ATOM 3399 N N . LEU A 1 406 ? -17.547 2.306 44.752 1.00 94.56 406 LEU A N 1
ATOM 3400 C CA . LEU A 1 406 ? -16.566 3.090 43.992 1.00 94.56 406 LEU A CA 1
ATOM 3401 C C . LEU A 1 406 ? -15.221 3.166 44.711 1.00 94.56 406 LEU A C 1
ATOM 3403 O O . LEU A 1 406 ? -14.184 3.042 44.063 1.00 94.56 406 LEU A O 1
ATOM 3407 N N . TYR A 1 407 ? -15.223 3.319 46.038 1.00 93.62 407 TYR A N 1
ATOM 3408 C CA . TYR A 1 407 ? -13.987 3.272 46.819 1.00 93.62 407 TYR A CA 1
ATOM 3409 C C . TYR A 1 407 ? -13.314 1.899 46.732 1.00 93.62 407 TYR A C 1
ATOM 3411 O O . TYR A 1 407 ? -12.100 1.844 46.560 1.00 93.62 407 TYR A O 1
ATOM 3419 N N . THR A 1 408 ? -14.076 0.802 46.774 1.00 94.50 408 THR A N 1
ATOM 3420 C CA . THR A 1 408 ? -13.545 -0.558 46.588 1.00 94.50 408 THR A CA 1
ATOM 3421 C C . THR A 1 408 ? -12.960 -0.766 45.192 1.00 94.50 408 THR A C 1
ATOM 3423 O O . THR A 1 408 ? -11.880 -1.336 45.057 1.00 94.50 408 THR A O 1
ATOM 3426 N N . VAL A 1 409 ? -13.628 -0.282 44.141 1.00 93.12 409 VAL A N 1
ATOM 3427 C CA . VAL A 1 409 ? -13.093 -0.355 42.772 1.00 93.12 409 VAL A CA 1
ATOM 3428 C C . VAL A 1 409 ? -11.822 0.483 42.653 1.00 93.12 409 VAL A C 1
ATOM 3430 O O . VAL A 1 409 ? -10.818 0.005 42.131 1.00 93.12 409 VAL A O 1
ATOM 3433 N N . PHE A 1 410 ? -11.814 1.698 43.199 1.00 90.19 410 PHE A N 1
ATOM 3434 C CA . PHE A 1 410 ? -10.640 2.566 43.195 1.00 90.19 410 PHE A CA 1
ATOM 3435 C C . PHE A 1 410 ? -9.444 1.919 43.913 1.00 90.19 410 PHE A C 1
ATOM 3437 O O . PHE A 1 410 ? -8.360 1.825 43.336 1.00 90.19 410 PHE A O 1
ATOM 3444 N N . THR A 1 411 ? -9.625 1.385 45.124 1.00 89.81 411 THR A N 1
ATOM 3445 C CA . THR A 1 411 ? -8.541 0.688 45.840 1.00 89.81 411 THR A CA 1
ATOM 3446 C C . THR A 1 411 ? -8.090 -0.574 45.105 1.00 89.81 411 THR A C 1
ATOM 3448 O O . THR A 1 411 ? -6.889 -0.823 45.006 1.00 89.81 411 THR A O 1
ATOM 3451 N N . SER A 1 412 ? -9.015 -1.322 44.496 1.00 90.81 412 SER A N 1
ATOM 3452 C CA . SER A 1 412 ? -8.693 -2.468 43.639 1.00 90.81 412 SER A CA 1
ATOM 3453 C C . SER A 1 412 ? -7.834 -2.078 42.434 1.00 90.81 412 SER A C 1
ATOM 3455 O O . SER A 1 412 ? -6.913 -2.818 42.096 1.00 90.81 412 SER A O 1
ATOM 3457 N N . THR A 1 413 ? -8.088 -0.935 41.785 1.00 88.50 413 THR A N 1
ATOM 3458 C CA . THR A 1 413 ? -7.262 -0.489 40.644 1.00 88.50 413 THR A CA 1
ATOM 3459 C C . THR A 1 413 ? -5.823 -0.186 41.055 1.00 88.50 413 THR A C 1
ATOM 3461 O O . THR A 1 413 ? -4.897 -0.515 40.317 1.00 88.50 413 THR A O 1
ATOM 3464 N N . ILE A 1 414 ? -5.618 0.357 42.259 1.00 86.56 414 ILE A N 1
ATOM 3465 C CA . ILE A 1 414 ? -4.282 0.598 42.819 1.00 86.56 414 ILE A CA 1
ATOM 3466 C C . ILE A 1 414 ? -3.559 -0.732 43.069 1.00 86.56 414 ILE A C 1
ATOM 3468 O O . ILE A 1 414 ? -2.396 -0.881 42.694 1.00 86.56 414 ILE A O 1
ATOM 3472 N N . LEU A 1 415 ? -4.247 -1.721 43.650 1.00 90.50 415 LEU A N 1
ATOM 3473 C CA . LEU A 1 415 ? -3.680 -3.056 43.871 1.00 90.50 415 LEU A CA 1
ATOM 3474 C C . LEU A 1 415 ? -3.311 -3.745 42.550 1.00 90.50 415 LEU A C 1
ATOM 3476 O O . LEU A 1 415 ? -2.218 -4.301 42.436 1.00 90.50 415 LEU A O 1
ATOM 3480 N N . PHE A 1 416 ? -4.175 -3.663 41.534 1.00 89.06 416 PHE A N 1
ATOM 3481 C CA . PHE A 1 416 ? -3.877 -4.205 40.207 1.00 89.06 416 PHE A CA 1
ATOM 3482 C C . PHE A 1 416 ? -2.707 -3.500 39.525 1.00 89.06 416 PHE A C 1
ATOM 3484 O O . PHE A 1 416 ? -1.935 -4.155 38.831 1.00 89.06 416 PHE A O 1
ATOM 3491 N N . TYR A 1 417 ? -2.536 -2.197 39.745 1.00 86.25 417 TYR A N 1
ATOM 3492 C CA . TYR A 1 417 ? -1.379 -1.464 39.246 1.00 86.25 417 TYR A CA 1
ATOM 3493 C C . TYR A 1 417 ? -0.070 -1.948 39.893 1.00 86.25 417 TYR A C 1
ATOM 3495 O O . TYR A 1 417 ? 0.896 -2.217 39.181 1.00 86.25 417 TYR A O 1
ATOM 3503 N N . PHE A 1 418 ? -0.034 -2.141 41.217 1.00 86.75 418 PHE A N 1
ATOM 3504 C CA . PHE A 1 418 ? 1.146 -2.720 41.874 1.00 86.75 418 PHE A CA 1
ATOM 3505 C C . PHE A 1 418 ? 1.432 -4.141 41.385 1.00 86.75 418 PHE A C 1
ATOM 3507 O O . PHE A 1 418 ? 2.575 -4.465 41.070 1.00 86.75 418 PHE A O 1
ATOM 3514 N N . PHE A 1 419 ? 0.389 -4.963 41.242 1.00 89.56 419 PHE A N 1
ATOM 3515 C CA . PHE A 1 419 ? 0.507 -6.296 40.656 1.00 89.56 419 PHE A CA 1
ATOM 3516 C C . PHE A 1 419 ? 1.064 -6.245 39.223 1.00 89.56 419 PHE A C 1
ATOM 3518 O O . PHE A 1 419 ? 1.934 -7.039 38.873 1.00 89.56 419 PHE A O 1
ATOM 3525 N N . PHE A 1 420 ? 0.622 -5.285 38.407 1.00 87.25 420 PHE A N 1
ATOM 3526 C CA . PHE A 1 420 ? 1.143 -5.076 37.059 1.00 87.25 420 PHE A CA 1
ATOM 3527 C C . PHE A 1 420 ? 2.635 -4.736 37.059 1.00 87.25 420 PHE A C 1
ATOM 3529 O O . PHE A 1 420 ? 3.398 -5.354 36.318 1.00 87.25 420 PHE A O 1
ATOM 3536 N N . CYS A 1 421 ? 3.061 -3.790 37.898 1.00 85.06 421 CYS A N 1
ATOM 3537 C CA . CYS A 1 421 ? 4.464 -3.398 37.992 1.00 85.06 421 CYS A CA 1
ATOM 3538 C C . CYS A 1 421 ? 5.373 -4.550 38.435 1.00 85.06 421 CYS A C 1
ATOM 3540 O O . CYS A 1 421 ? 6.454 -4.691 37.871 1.00 85.06 421 CYS A O 1
ATOM 3542 N N . GLU A 1 422 ? 4.934 -5.356 39.402 1.00 86.06 422 GLU A N 1
ATOM 3543 C CA . GLU A 1 422 ? 5.746 -6.431 39.983 1.00 86.06 422 GLU A CA 1
ATOM 3544 C C . GLU A 1 422 ? 5.787 -7.688 39.099 1.00 86.06 422 GLU A C 1
ATOM 3546 O O . GLU A 1 422 ? 6.838 -8.302 38.934 1.00 86.06 422 GLU A O 1
ATOM 3551 N N . TYR A 1 423 ? 4.648 -8.079 38.511 1.00 86.81 423 TYR A N 1
ATOM 3552 C CA . TYR A 1 423 ? 4.498 -9.400 37.885 1.00 86.81 423 TYR A CA 1
ATOM 3553 C C . TYR A 1 423 ? 4.282 -9.384 36.368 1.00 86.81 423 TYR A C 1
ATOM 3555 O O . TYR A 1 423 ? 4.404 -10.437 35.741 1.00 86.81 423 TYR A O 1
ATOM 3563 N N . LEU A 1 424 ? 3.920 -8.245 35.762 1.00 85.06 424 LEU A N 1
ATOM 3564 C CA . LEU A 1 424 ? 3.596 -8.166 34.326 1.00 85.06 424 LEU A CA 1
ATOM 3565 C C . LEU A 1 424 ? 4.505 -7.231 33.525 1.00 85.06 424 LEU A C 1
ATOM 3567 O O . LEU A 1 424 ? 4.678 -7.447 32.322 1.00 85.06 424 LEU A O 1
ATOM 3571 N N . SER A 1 425 ? 5.068 -6.197 34.153 1.00 80.94 425 SER A N 1
ATOM 3572 C CA . SER A 1 425 ? 5.969 -5.256 33.488 1.00 80.94 425 SER A CA 1
ATOM 3573 C C . SER A 1 425 ? 7.306 -5.921 33.165 1.00 80.94 425 SER A C 1
ATOM 3575 O O . SER A 1 425 ? 7.975 -6.462 34.038 1.00 80.94 425 SER A O 1
ATOM 3577 N N . SER A 1 426 ? 7.736 -5.846 31.903 1.00 70.50 426 SER A N 1
ATOM 3578 C CA . SER A 1 426 ? 9.053 -6.345 31.480 1.00 70.50 426 SER A CA 1
ATOM 3579 C C . SER A 1 426 ? 10.198 -5.385 31.813 1.00 70.50 426 SER A C 1
ATOM 3581 O O . SER A 1 426 ? 11.356 -5.788 31.800 1.00 70.50 426 SER A O 1
ATOM 3583 N N . ASN A 1 427 ? 9.878 -4.114 32.071 1.00 72.94 427 ASN A N 1
ATOM 3584 C CA . ASN A 1 427 ? 10.847 -3.076 32.400 1.00 72.94 427 ASN A CA 1
ATOM 3585 C C . ASN A 1 427 ? 10.705 -2.690 33.877 1.00 72.94 427 ASN A C 1
ATOM 3587 O O . ASN A 1 427 ? 9.569 -2.607 34.360 1.00 72.94 427 ASN A O 1
ATOM 3591 N N . PRO A 1 428 ? 11.811 -2.398 34.586 1.00 66.75 428 PRO A N 1
ATOM 3592 C CA . PRO A 1 428 ? 11.730 -1.856 35.934 1.00 66.75 428 PRO A CA 1
ATOM 3593 C C . PRO A 1 428 ? 10.940 -0.546 35.877 1.00 66.75 428 PRO A C 1
ATOM 3595 O O . PRO A 1 428 ? 11.328 0.400 35.189 1.00 66.75 428 PRO A O 1
ATOM 3598 N N . ALA A 1 429 ? 9.786 -0.522 36.542 1.00 64.81 429 ALA A N 1
ATOM 3599 C CA . ALA A 1 429 ? 8.901 0.630 36.521 1.00 64.81 429 ALA A CA 1
ATOM 3600 C C . ALA A 1 429 ? 9.625 1.843 37.120 1.00 64.81 429 ALA A C 1
ATOM 3602 O O . ALA A 1 429 ? 10.091 1.804 38.262 1.00 64.81 429 ALA A O 1
ATOM 3603 N N . ASN A 1 430 ? 9.697 2.947 36.373 1.00 74.81 430 ASN A N 1
ATOM 3604 C CA . ASN A 1 430 ? 10.190 4.206 36.915 1.00 74.81 430 ASN A CA 1
ATOM 3605 C C . ASN A 1 430 ? 9.098 4.818 37.799 1.00 74.81 430 ASN A C 1
ATOM 3607 O O . ASN A 1 430 ? 8.295 5.642 37.355 1.00 74.81 430 ASN A O 1
ATOM 3611 N N . GLY A 1 431 ? 9.047 4.386 39.062 1.00 73.06 431 GLY A N 1
ATOM 3612 C CA . GLY A 1 431 ? 7.993 4.766 40.006 1.00 73.06 431 GLY A CA 1
ATOM 3613 C C . GLY A 1 431 ? 7.800 6.281 40.136 1.00 73.06 431 GLY A C 1
ATOM 3614 O O . GLY A 1 431 ? 6.677 6.742 40.329 1.00 73.06 431 GLY A O 1
ATOM 3615 N N . LYS A 1 432 ? 8.864 7.076 39.939 1.00 78.06 432 LYS A N 1
ATOM 3616 C CA . LYS A 1 432 ? 8.794 8.544 39.942 1.00 78.06 432 LYS A CA 1
ATOM 3617 C C . LYS A 1 432 ? 8.006 9.095 38.750 1.00 78.06 432 LYS A C 1
ATOM 3619 O O . LYS A 1 432 ? 7.214 10.020 38.918 1.00 78.06 432 LYS A O 1
ATOM 3624 N N . GLU A 1 433 ? 8.210 8.548 37.556 1.00 80.25 433 GLU A N 1
ATOM 3625 C CA . GLU A 1 433 ? 7.490 8.979 36.352 1.00 80.25 433 GLU A CA 1
ATOM 3626 C C . GLU A 1 433 ? 6.032 8.545 36.384 1.00 80.25 433 GLU A C 1
ATOM 3628 O O . GLU A 1 433 ? 5.155 9.362 36.111 1.00 80.25 433 GLU A O 1
ATOM 3633 N N . HIS A 1 434 ? 5.762 7.303 36.788 1.00 80.50 434 HIS A N 1
ATOM 3634 C CA . HIS A 1 434 ? 4.391 6.823 36.930 1.00 80.50 434 HIS A CA 1
ATOM 3635 C C . HIS A 1 434 ? 3.641 7.604 38.016 1.00 80.50 434 HIS A C 1
ATOM 3637 O O . HIS A 1 434 ? 2.517 8.042 37.785 1.00 80.50 434 HIS A O 1
ATOM 3643 N N . GLY A 1 435 ? 4.283 7.867 39.161 1.00 81.06 435 GLY A N 1
ATOM 3644 C CA . GLY A 1 435 ? 3.721 8.697 40.226 1.00 81.06 435 GLY A CA 1
ATOM 3645 C C . GLY A 1 435 ? 3.403 10.116 39.753 1.00 81.06 435 GLY A C 1
ATOM 3646 O O . GLY A 1 435 ? 2.305 10.610 40.004 1.00 81.06 435 GLY A O 1
ATOM 3647 N N . ARG A 1 436 ? 4.312 10.748 38.994 1.00 84.62 436 ARG A N 1
ATOM 3648 C CA . ARG A 1 436 ? 4.059 12.059 38.376 1.00 84.62 436 ARG A CA 1
ATOM 3649 C C . ARG A 1 436 ? 2.832 12.010 37.465 1.00 84.62 436 ARG A C 1
ATOM 3651 O O . ARG A 1 436 ? 1.955 12.852 37.609 1.00 84.62 436 ARG A O 1
ATOM 3658 N N . THR A 1 437 ? 2.742 11.021 36.579 1.00 84.31 437 THR A N 1
ATOM 3659 C CA . THR A 1 437 ? 1.609 10.870 35.654 1.00 84.31 437 THR A CA 1
ATOM 3660 C C . THR A 1 437 ? 0.289 10.652 36.393 1.00 84.31 437 THR A C 1
ATOM 3662 O O . THR A 1 437 ? -0.688 11.326 36.081 1.00 84.31 437 THR A O 1
ATOM 3665 N N . ILE A 1 438 ? 0.254 9.776 37.403 1.00 83.75 438 ILE A N 1
ATOM 3666 C CA . ILE A 1 438 ? -0.950 9.504 38.206 1.00 83.75 438 ILE A CA 1
ATOM 3667 C C . ILE A 1 438 ? -1.423 10.775 38.920 1.00 83.75 438 ILE A C 1
ATOM 3669 O O . ILE A 1 438 ? -2.604 11.112 38.847 1.00 83.75 438 ILE A O 1
ATOM 3673 N N . VAL A 1 439 ? -0.510 11.512 39.563 1.00 87.12 439 VAL A N 1
ATOM 3674 C CA . VAL A 1 439 ? -0.841 12.777 40.240 1.00 87.12 439 VAL A CA 1
ATOM 3675 C C . VAL A 1 439 ? -1.359 13.807 39.240 1.00 87.12 439 VAL A C 1
ATOM 3677 O O . VAL A 1 439 ? -2.382 14.439 39.489 1.00 87.12 439 VAL A O 1
ATOM 3680 N N . THR A 1 440 ? -0.701 13.956 38.088 1.00 87.31 440 THR A N 1
ATOM 3681 C CA . THR A 1 440 ? -1.145 14.874 37.035 1.00 87.31 440 THR A CA 1
ATOM 3682 C C . THR A 1 440 ? -2.541 14.514 36.524 1.00 87.31 440 THR A C 1
ATOM 3684 O O . THR A 1 440 ? -3.400 15.390 36.466 1.00 87.31 440 THR A O 1
ATOM 3687 N N . LEU A 1 441 ? -2.807 13.240 36.215 1.00 85.50 441 LEU A N 1
ATOM 3688 C CA . LEU A 1 441 ? -4.122 12.779 35.759 1.00 85.50 441 LEU A CA 1
ATOM 3689 C C . LEU A 1 441 ? -5.206 12.992 36.820 1.00 85.50 441 LEU A C 1
ATOM 3691 O O . LEU A 1 441 ? -6.294 13.451 36.485 1.00 85.50 441 LEU A O 1
ATOM 3695 N N . PHE A 1 442 ? -4.909 12.718 38.093 1.00 88.00 442 PHE A N 1
ATOM 3696 C CA . PHE A 1 442 ? -5.853 12.935 39.188 1.00 88.00 442 PHE A CA 1
ATOM 3697 C C . PHE A 1 442 ? -6.184 14.421 39.374 1.00 88.00 442 PHE A C 1
ATOM 3699 O O . PHE A 1 442 ? -7.354 14.777 39.495 1.00 88.00 442 PHE A O 1
ATOM 3706 N N . LEU A 1 443 ? -5.176 15.302 39.346 1.00 90.31 443 LEU A N 1
ATOM 3707 C CA . LEU A 1 443 ? -5.379 16.751 39.444 1.00 90.31 443 LEU A CA 1
ATOM 3708 C C . LEU A 1 443 ? -6.197 17.291 38.266 1.00 90.31 443 LEU A C 1
ATOM 3710 O O . LEU A 1 443 ? -7.096 18.103 38.474 1.00 90.31 443 LEU A O 1
ATOM 3714 N N . PHE A 1 444 ? -5.931 16.816 37.046 1.00 88.50 444 PHE A N 1
ATOM 3715 C CA . PHE A 1 444 ? -6.737 17.176 35.881 1.00 88.50 444 PHE A CA 1
ATOM 3716 C C . PHE A 1 444 ? -8.173 16.662 36.001 1.00 88.50 444 PHE A C 1
ATOM 3718 O O . PHE A 1 444 ? -9.105 17.430 35.782 1.00 88.50 444 PHE A O 1
ATOM 3725 N N . ALA A 1 445 ? -8.369 15.403 36.393 1.00 88.88 445 ALA A N 1
ATOM 3726 C CA . ALA A 1 445 ? -9.697 14.838 36.616 1.00 88.88 445 ALA A CA 1
ATOM 3727 C C . ALA A 1 445 ? -10.479 15.652 37.660 1.00 88.88 445 ALA A C 1
ATOM 3729 O O . ALA A 1 445 ? -11.636 16.002 37.428 1.00 88.88 445 ALA A O 1
ATOM 3730 N N . TYR A 1 446 ? -9.830 16.033 38.763 1.00 91.56 446 TYR A N 1
ATOM 3731 C CA . TYR A 1 446 ? -10.411 16.891 39.794 1.00 91.56 446 TYR A CA 1
ATOM 3732 C C . TYR A 1 446 ? -10.799 18.270 39.243 1.00 91.56 446 TYR A C 1
ATOM 3734 O O . TYR A 1 446 ? -11.939 18.698 39.407 1.00 91.56 446 TYR A O 1
ATOM 3742 N N . ALA A 1 447 ? -9.888 18.935 38.527 1.00 91.44 447 ALA A N 1
ATOM 3743 C CA . ALA A 1 447 ? -10.127 20.262 37.960 1.00 91.44 447 ALA A CA 1
ATOM 3744 C C . ALA A 1 447 ? -11.253 20.277 36.911 1.00 91.44 447 ALA A C 1
ATOM 3746 O O . ALA A 1 447 ? -12.027 21.230 36.849 1.00 91.44 447 ALA A O 1
ATOM 3747 N N . PHE A 1 448 ? -11.369 19.223 36.099 1.00 88.44 448 PHE A N 1
ATOM 3748 C CA . PHE A 1 448 ? -12.385 19.126 35.048 1.00 88.44 448 PHE A CA 1
ATOM 3749 C C . PHE A 1 448 ? -13.722 18.546 35.520 1.00 88.44 448 PHE A C 1
ATOM 3751 O O . PHE A 1 448 ? -14.699 18.646 34.779 1.00 88.44 448 PHE A O 1
ATOM 3758 N N . THR A 1 449 ? -13.814 17.990 36.732 1.00 92.62 449 THR A N 1
ATOM 3759 C CA . THR A 1 449 ? -15.059 17.389 37.250 1.00 92.62 449 THR A CA 1
ATOM 3760 C C . THR A 1 449 ? -16.262 18.352 37.175 1.00 92.62 449 THR A C 1
ATOM 3762 O O . THR A 1 449 ? -17.277 17.963 36.589 1.00 92.62 449 THR A O 1
ATOM 3765 N N . PRO A 1 450 ? -16.174 19.623 37.628 1.00 88.69 450 PRO A N 1
ATOM 3766 C CA . PRO A 1 450 ? -17.299 20.563 37.529 1.00 88.69 450 PRO A CA 1
ATOM 3767 C C . PRO A 1 450 ? -17.677 20.914 36.080 1.00 88.69 450 PRO A C 1
ATOM 3769 O O . PRO A 1 450 ? -18.850 21.108 35.754 1.00 88.69 450 PRO A O 1
ATOM 3772 N N . VAL A 1 451 ? -16.680 20.972 35.189 1.00 88.94 451 VAL A N 1
ATOM 3773 C CA . VAL A 1 451 ? -16.886 21.252 33.760 1.00 88.94 451 VAL A CA 1
ATOM 3774 C C . VAL A 1 451 ? -17.622 20.089 33.100 1.00 88.94 451 VAL A C 1
ATOM 3776 O O . VAL A 1 451 ? -18.599 20.306 32.392 1.00 88.94 451 VAL A O 1
ATOM 3779 N N . ILE A 1 452 ? -17.207 18.849 33.372 1.00 90.19 452 ILE A N 1
ATOM 3780 C CA . ILE A 1 452 ? -17.825 17.636 32.815 1.00 90.19 452 ILE A CA 1
ATOM 3781 C C . ILE A 1 452 ? -19.307 17.553 33.186 1.00 90.19 452 ILE A C 1
ATOM 3783 O O . ILE A 1 452 ? -20.133 17.260 32.324 1.00 90.19 452 ILE A O 1
ATOM 3787 N N . ARG A 1 453 ? -19.659 17.876 34.436 1.00 89.31 453 ARG A N 1
ATOM 3788 C CA . ARG A 1 453 ? -21.053 17.874 34.907 1.00 89.31 453 ARG A CA 1
ATOM 3789 C C . ARG A 1 453 ? -21.945 18.876 34.176 1.00 89.31 453 ARG A C 1
ATOM 3791 O O . ARG A 1 453 ? -23.132 18.631 33.998 1.00 89.31 453 ARG A O 1
ATOM 3798 N N . THR A 1 454 ? -21.385 20.003 33.744 1.00 88.06 454 THR A N 1
ATOM 3799 C CA . THR A 1 454 ? -22.153 21.089 33.115 1.00 88.06 454 THR A CA 1
ATOM 3800 C C . THR A 1 454 ? -22.122 21.053 31.583 1.00 88.06 454 THR A C 1
ATOM 3802 O O . THR A 1 454 ? -23.020 21.614 30.949 1.00 88.06 454 THR A O 1
ATOM 3805 N N . LEU A 1 455 ? -21.159 20.335 30.990 1.00 86.25 455 LEU A N 1
ATOM 3806 C CA . LEU A 1 455 ? -20.822 20.344 29.560 1.00 86.25 455 LEU A CA 1
ATOM 3807 C C . LEU A 1 455 ? -22.003 20.069 28.618 1.00 86.25 455 LEU A C 1
ATOM 3809 O O . LEU A 1 455 ? -22.095 20.658 27.545 1.00 86.25 455 LEU A O 1
ATOM 3813 N N . THR A 1 456 ? -22.892 19.157 28.997 1.00 90.31 456 THR A N 1
ATOM 3814 C CA . THR A 1 456 ? -23.955 18.623 28.126 1.00 90.31 456 THR A CA 1
ATOM 3815 C C . THR A 1 456 ? -25.344 18.816 28.734 1.00 90.31 456 THR A C 1
ATOM 3817 O O . THR A 1 456 ? -26.294 18.109 28.399 1.00 90.31 456 THR A O 1
ATOM 3820 N N . THR A 1 457 ? -25.491 19.739 29.685 1.00 86.88 457 THR A N 1
ATOM 3821 C CA . THR A 1 457 ? -26.769 20.016 30.372 1.00 86.88 457 THR A CA 1
ATOM 3822 C C . THR A 1 457 ? -27.889 20.415 29.410 1.00 86.88 457 THR A C 1
ATOM 3824 O O . THR A 1 457 ? -29.037 20.050 29.635 1.00 86.88 457 THR A O 1
ATOM 3827 N N . SER A 1 458 ? -27.555 21.074 28.299 1.00 91.62 458 SER A N 1
ATOM 3828 C CA . SER A 1 458 ? -28.493 21.461 27.238 1.00 91.62 458 SER A CA 1
ATOM 3829 C C . SER A 1 458 ? -28.896 20.327 26.285 1.00 91.62 458 SER A C 1
ATOM 3831 O O . SER A 1 458 ? -29.802 20.512 25.474 1.00 91.62 458 SER A O 1
ATOM 3833 N N . ILE A 1 459 ? -28.234 19.166 26.347 1.00 93.38 459 ILE A N 1
ATOM 3834 C CA . ILE A 1 459 ? -28.481 18.022 25.460 1.00 93.38 459 ILE A CA 1
ATOM 3835 C C . ILE A 1 459 ? -29.400 17.019 26.168 1.00 93.38 459 ILE A C 1
ATOM 3837 O O . ILE A 1 459 ? -29.257 16.760 27.365 1.00 93.38 459 ILE A O 1
ATOM 3841 N N . SER A 1 460 ? -30.339 16.433 25.417 1.00 95.56 460 SER A N 1
ATOM 3842 C CA . SER A 1 460 ? -31.271 15.433 25.951 1.00 95.56 460 SER A CA 1
ATOM 3843 C C . SER A 1 460 ? -30.552 14.176 26.460 1.00 95.56 460 SER A C 1
ATOM 3845 O O . SER A 1 460 ? -29.577 13.714 25.861 1.00 95.56 460 SER A O 1
ATOM 3847 N N . THR A 1 461 ? -31.061 13.592 27.546 1.00 93.31 461 THR A N 1
ATOM 3848 C CA . THR A 1 461 ? -30.477 12.398 28.178 1.00 93.31 461 THR A CA 1
ATOM 3849 C C . THR A 1 461 ? -30.443 11.193 27.232 1.00 93.31 461 THR A C 1
ATOM 3851 O O . THR A 1 461 ? -29.437 10.490 27.186 1.00 93.31 461 THR A O 1
ATOM 3854 N N . ASP A 1 462 ? -31.474 11.004 26.406 1.00 94.62 462 ASP A N 1
ATOM 3855 C CA . ASP A 1 462 ? -31.520 9.911 25.423 1.00 94.62 462 ASP A CA 1
ATOM 3856 C C . ASP A 1 462 ? -30.417 10.048 24.372 1.00 94.62 462 ASP A C 1
ATOM 3858 O O . ASP A 1 462 ? -29.749 9.075 24.020 1.00 94.62 462 ASP A O 1
ATOM 3862 N N . THR A 1 463 ? -30.166 11.279 23.908 1.00 95.69 463 THR A N 1
ATOM 3863 C CA . THR A 1 463 ? -29.052 11.547 22.990 1.00 95.69 463 THR A CA 1
ATOM 3864 C C . THR A 1 463 ? -27.713 11.263 23.662 1.00 95.69 463 THR A C 1
ATOM 3866 O O . THR A 1 463 ? -26.840 10.692 23.021 1.00 95.69 463 THR A O 1
ATOM 3869 N N . ILE A 1 464 ? -27.554 11.600 24.945 1.00 95.88 464 ILE A N 1
ATOM 3870 C CA . ILE A 1 464 ? -26.326 11.335 25.709 1.00 95.88 464 ILE A CA 1
ATOM 3871 C C . ILE A 1 464 ? -26.060 9.834 25.878 1.00 95.88 464 ILE A C 1
ATOM 3873 O O . ILE A 1 464 ? -24.920 9.389 25.728 1.00 95.88 464 ILE A O 1
ATOM 3877 N N . TYR A 1 465 ? -27.093 9.029 26.133 1.00 95.12 465 TYR A N 1
ATOM 3878 C CA . TYR A 1 465 ? -26.945 7.573 26.150 1.00 95.12 465 TYR A CA 1
ATOM 3879 C C . TYR A 1 465 ? -26.632 7.004 24.765 1.00 95.12 465 TYR A C 1
ATOM 3881 O O . TYR A 1 465 ? -25.758 6.149 24.635 1.00 95.12 465 TYR A O 1
ATOM 3889 N N . ALA A 1 466 ? -27.274 7.508 23.711 1.00 96.38 466 ALA A N 1
ATOM 3890 C CA . ALA A 1 466 ? -26.979 7.072 22.351 1.00 96.38 466 ALA A CA 1
ATOM 3891 C C . ALA A 1 466 ? -25.534 7.412 21.939 1.00 96.38 466 ALA A C 1
ATOM 3893 O O . ALA A 1 466 ? -24.821 6.557 21.411 1.00 96.38 466 ALA A O 1
ATOM 3894 N N . THR A 1 467 ? -25.064 8.635 22.207 1.00 95.31 467 THR A N 1
ATOM 3895 C CA . THR A 1 467 ? -23.701 9.058 21.855 1.00 95.31 467 THR A CA 1
ATOM 3896 C C . THR A 1 467 ? -22.641 8.349 22.691 1.00 95.31 467 THR A C 1
ATOM 3898 O O . THR A 1 467 ? -21.576 8.036 22.151 1.00 95.31 467 THR A O 1
ATOM 3901 N N . SER A 1 468 ? -22.908 8.026 23.962 1.00 96.81 468 SER A N 1
ATOM 3902 C CA . SER A 1 468 ? -21.974 7.239 24.776 1.00 96.81 468 SER A CA 1
ATOM 3903 C C . SER A 1 468 ? -21.828 5.816 24.238 1.00 96.81 468 SER A C 1
ATOM 3905 O O . SER A 1 468 ? -20.711 5.372 23.991 1.00 96.81 468 SER A O 1
ATOM 3907 N N . ILE A 1 469 ? -22.929 5.140 23.901 1.00 96.12 469 ILE A N 1
ATOM 3908 C CA . ILE A 1 469 ? -22.882 3.802 23.291 1.00 96.12 469 ILE A CA 1
ATOM 3909 C C . ILE A 1 469 ? -22.136 3.832 21.948 1.00 96.12 469 ILE A C 1
ATOM 3911 O O . ILE A 1 469 ? -21.266 2.995 21.708 1.00 96.12 469 ILE A O 1
ATOM 3915 N N . ILE A 1 470 ? -22.411 4.814 21.081 1.00 97.38 470 ILE A N 1
ATOM 3916 C CA . ILE A 1 470 ? -21.727 4.945 19.782 1.00 97.38 470 ILE A CA 1
ATOM 3917 C C . ILE A 1 470 ? -20.219 5.149 19.966 1.00 97.38 470 ILE A C 1
ATOM 3919 O O . ILE A 1 470 ? -19.416 4.509 19.284 1.00 97.38 470 ILE A O 1
ATOM 3923 N N . THR A 1 471 ? -19.814 6.018 20.891 1.00 97.06 471 THR A N 1
ATOM 3924 C CA . THR A 1 471 ? -18.392 6.288 21.151 1.00 97.06 471 THR A CA 1
ATOM 3925 C C . THR A 1 471 ? -17.692 5.131 21.874 1.00 97.06 471 THR A C 1
ATOM 3927 O O . THR A 1 471 ? -16.518 4.878 21.599 1.00 97.06 471 THR A O 1
ATOM 3930 N N . ALA A 1 472 ? -18.402 4.344 22.691 1.00 96.56 472 ALA A N 1
ATOM 3931 C CA . ALA A 1 472 ? -17.906 3.083 23.248 1.00 96.56 472 ALA A CA 1
ATOM 3932 C C . ALA A 1 472 ? -17.679 2.020 22.160 1.00 96.56 472 ALA A C 1
ATOM 3934 O O . ALA A 1 472 ? -16.635 1.365 22.140 1.00 96.56 472 ALA A O 1
ATOM 3935 N N . ILE A 1 473 ? -18.610 1.885 21.209 1.00 95.94 473 ILE A N 1
ATOM 3936 C CA . ILE A 1 473 ? -18.455 1.000 20.043 1.00 95.94 473 ILE A CA 1
ATOM 3937 C C . ILE A 1 473 ? -17.258 1.445 19.194 1.00 95.94 473 ILE A C 1
ATOM 3939 O O . ILE A 1 473 ? -16.440 0.618 18.790 1.00 95.94 473 ILE A O 1
ATOM 3943 N N . LEU A 1 474 ? -17.110 2.754 18.965 1.00 95.38 474 LEU A N 1
ATOM 3944 C CA . LEU A 1 474 ? -15.957 3.312 18.260 1.00 95.38 474 LEU A CA 1
ATOM 3945 C C . LEU A 1 474 ? -14.648 2.981 18.993 1.00 95.38 474 LEU A C 1
ATOM 3947 O O . LEU A 1 474 ? -13.686 2.546 18.365 1.00 95.38 474 LEU A O 1
ATOM 3951 N N . SER A 1 475 ? -14.629 3.107 20.325 1.00 95.06 475 SER A N 1
ATOM 3952 C CA . SER A 1 475 ? -13.482 2.728 21.156 1.00 95.06 475 SER A CA 1
ATOM 3953 C C . SER A 1 475 ? -13.087 1.265 20.953 1.00 95.06 475 SER A C 1
ATOM 3955 O O . SER A 1 475 ? -11.896 1.002 20.767 1.00 95.06 475 SER A O 1
ATOM 3957 N N . CYS A 1 476 ? -14.066 0.349 20.897 1.00 93.44 476 CYS A N 1
ATOM 3958 C CA . CYS A 1 476 ? -13.847 -1.077 20.636 1.00 93.44 476 CYS A CA 1
ATOM 3959 C C . CYS A 1 476 ? -13.196 -1.328 19.270 1.00 93.44 476 CYS A C 1
ATOM 3961 O O . CYS A 1 476 ? -12.253 -2.106 19.182 1.00 93.44 476 CYS A O 1
ATOM 3963 N N . PHE A 1 477 ? -13.643 -0.655 18.202 1.00 92.94 477 PHE A N 1
ATOM 3964 C CA . PHE A 1 477 ? -13.086 -0.864 16.857 1.00 92.94 477 PHE A CA 1
ATOM 3965 C C . PHE A 1 477 ? -11.589 -0.551 16.758 1.00 92.94 477 PHE A C 1
ATOM 3967 O O . PHE A 1 477 ? -10.863 -1.260 16.063 1.00 92.94 477 PHE A O 1
ATOM 3974 N N . PHE A 1 478 ? -11.128 0.493 17.450 1.00 93.44 478 PHE A N 1
ATOM 3975 C CA . PHE A 1 478 ? -9.724 0.919 17.429 1.00 93.44 478 PHE A CA 1
ATOM 3976 C C . PHE A 1 478 ? -8.881 0.298 18.552 1.00 93.44 478 PHE A C 1
ATOM 3978 O O . PHE A 1 478 ? -7.683 0.582 18.638 1.00 93.44 478 PHE A O 1
ATOM 3985 N N . HIS A 1 479 ? -9.489 -0.500 19.432 1.00 93.25 479 HIS A N 1
ATOM 3986 C CA . HIS A 1 479 ? -8.838 -1.024 20.626 1.00 93.25 479 HIS A CA 1
ATOM 3987 C C . HIS A 1 479 ? -7.764 -2.069 20.302 1.00 93.25 479 HIS A C 1
ATOM 3989 O O . HIS A 1 479 ? -7.909 -2.879 19.386 1.00 93.25 479 HIS A O 1
ATOM 3995 N N . ASP A 1 480 ? -6.689 -2.087 21.093 1.00 92.94 480 ASP A N 1
ATOM 3996 C CA . ASP A 1 480 ? -5.639 -3.096 20.965 1.00 92.94 480 ASP A CA 1
ATOM 3997 C C . ASP A 1 480 ? -6.016 -4.379 21.720 1.00 92.94 480 ASP A C 1
ATOM 3999 O O . ASP A 1 480 ? -5.927 -4.455 22.948 1.00 92.94 480 ASP A O 1
ATOM 4003 N N . TYR A 1 481 ? -6.407 -5.412 20.973 1.00 90.81 481 TYR A N 1
ATOM 4004 C CA . TYR A 1 481 ? -6.712 -6.753 21.486 1.00 90.81 481 TYR A CA 1
ATOM 4005 C C . TYR A 1 481 ? -5.504 -7.711 21.499 1.00 90.81 481 TYR A C 1
ATOM 4007 O O . TYR A 1 481 ? -5.680 -8.923 21.619 1.00 90.81 481 TYR A O 1
ATOM 4015 N N . GLY A 1 482 ? -4.277 -7.201 21.359 1.00 84.50 482 GLY A N 1
ATOM 4016 C CA . GLY A 1 482 ? -3.053 -8.005 21.313 1.00 84.50 482 GLY A CA 1
ATOM 4017 C C . GLY A 1 482 ? -2.736 -8.546 19.916 1.00 84.50 482 GLY A C 1
ATOM 4018 O O . GLY A 1 482 ? -1.957 -9.488 19.776 1.00 84.50 482 GLY A O 1
ATOM 4019 N N . VAL A 1 483 ? -3.341 -7.962 18.875 1.00 76.56 483 VAL A N 1
ATOM 4020 C CA . VAL A 1 483 ? -3.160 -8.358 17.473 1.00 76.56 483 VAL A CA 1
ATOM 4021 C C . VAL A 1 483 ? -2.629 -7.170 16.680 1.00 76.56 483 VAL A C 1
ATOM 4023 O O . VAL A 1 483 ? -3.175 -6.072 16.740 1.00 76.56 483 VAL A O 1
ATOM 4026 N N . LYS A 1 484 ? -1.585 -7.398 15.877 1.00 68.56 484 LYS A N 1
ATOM 4027 C CA . LYS A 1 484 ? -1.077 -6.397 14.932 1.00 68.56 484 LYS A CA 1
ATOM 4028 C C . LYS A 1 484 ? -2.049 -6.275 13.756 1.00 68.56 484 LYS A C 1
ATOM 4030 O O . LYS A 1 484 ? -1.944 -7.033 12.795 1.00 68.56 484 LYS A O 1
ATOM 4035 N N . ALA A 1 485 ? -3.002 -5.351 13.847 1.00 74.44 485 ALA A N 1
ATOM 4036 C CA . ALA A 1 485 ? -3.971 -5.076 12.789 1.00 74.44 485 ALA A CA 1
ATOM 4037 C C . ALA A 1 485 ? -3.939 -3.592 12.370 1.00 74.44 485 ALA A C 1
ATOM 4039 O O . ALA A 1 485 ? -3.765 -2.732 13.232 1.00 74.44 485 ALA A O 1
ATOM 4040 N N . PRO A 1 486 ? -4.158 -3.264 11.078 1.00 69.88 486 PRO A N 1
ATOM 4041 C CA . PRO A 1 486 ? -4.096 -1.882 10.579 1.00 69.88 486 PRO A CA 1
ATOM 4042 C C . PRO A 1 486 ? -5.114 -0.923 11.208 1.00 69.88 486 PRO A C 1
ATOM 4044 O O . PRO A 1 486 ? -4.939 0.288 11.143 1.00 69.88 486 PRO A O 1
ATOM 4047 N N . VAL A 1 487 ? -6.196 -1.462 11.773 1.00 78.19 487 VAL A N 1
ATOM 4048 C CA . VAL A 1 487 ? -7.293 -0.683 12.367 1.00 78.19 487 VAL A CA 1
ATOM 4049 C C . VAL A 1 487 ? -6.987 -0.282 13.817 1.00 78.19 487 VAL A C 1
ATOM 4051 O O . VAL A 1 487 ? -7.635 0.609 14.347 1.00 78.19 487 VAL A O 1
ATOM 4054 N N . VAL A 1 488 ? -5.991 -0.888 14.473 1.00 86.69 488 VAL A N 1
ATOM 4055 C CA . VAL A 1 488 ? -5.676 -0.598 15.882 1.00 86.69 488 VAL A CA 1
ATOM 4056 C C . VAL A 1 488 ? -5.034 0.787 16.005 1.00 86.69 488 VAL A C 1
ATOM 4058 O O . VAL A 1 488 ? -3.986 1.049 15.418 1.00 86.69 488 VAL A O 1
ATOM 4061 N N . SER A 1 489 ? -5.650 1.670 16.797 1.00 92.50 489 SER A N 1
ATOM 4062 C CA . SER A 1 489 ? -5.166 3.031 17.058 1.00 92.50 489 SER A CA 1
ATOM 4063 C C . SER A 1 489 ? -5.372 3.396 18.525 1.00 92.50 489 SER A C 1
ATOM 4065 O O . SER A 1 489 ? -6.486 3.712 18.954 1.00 92.50 489 SER A O 1
ATOM 4067 N N . TYR A 1 490 ? -4.278 3.404 19.293 1.00 91.12 490 TYR A N 1
ATOM 4068 C CA . TYR A 1 490 ? -4.306 3.746 20.717 1.00 91.12 490 TYR A CA 1
ATOM 4069 C C . TYR A 1 490 ? -4.931 5.132 20.988 1.00 91.12 490 TYR A C 1
ATOM 4071 O O . TYR A 1 490 ? -5.891 5.196 21.759 1.00 91.12 490 TYR A O 1
ATOM 4079 N N . PRO A 1 491 ? -4.514 6.235 20.324 1.00 93.94 491 PRO A N 1
ATOM 4080 C CA . PRO A 1 491 ? -5.095 7.553 20.587 1.00 93.94 491 PRO A CA 1
ATOM 4081 C C . PRO A 1 491 ? -6.591 7.622 20.266 1.00 93.94 491 PRO A C 1
ATOM 4083 O O . PRO A 1 491 ? -7.355 8.259 20.992 1.00 93.94 491 PRO A O 1
ATOM 4086 N N . THR A 1 492 ? -7.032 6.945 19.201 1.00 94.25 492 THR A N 1
ATOM 4087 C CA . THR A 1 492 ? -8.440 6.946 18.781 1.00 94.25 492 THR A CA 1
ATOM 4088 C C . THR A 1 492 ? -9.300 6.112 19.728 1.00 94.25 492 THR A C 1
ATOM 4090 O O . THR A 1 492 ? -10.385 6.550 20.107 1.00 94.25 492 THR A O 1
ATOM 4093 N N . SER A 1 493 ? -8.811 4.945 20.161 1.00 95.19 493 SER A N 1
ATOM 4094 C CA . SER A 1 493 ? -9.527 4.088 21.113 1.00 95.19 493 SER A CA 1
ATOM 4095 C C . SER A 1 493 ? -9.706 4.782 22.464 1.00 95.19 493 SER A C 1
ATOM 4097 O O . SER A 1 493 ? -10.827 4.837 22.977 1.00 95.19 493 SER A O 1
ATOM 4099 N N . VAL A 1 494 ? -8.631 5.378 22.999 1.00 94.38 494 VAL A N 1
ATOM 4100 C CA . VAL A 1 494 ? -8.649 6.078 24.293 1.00 94.38 494 VAL A CA 1
ATOM 4101 C C . VAL A 1 494 ? -9.549 7.309 24.247 1.00 94.38 494 VAL A C 1
ATOM 4103 O O . VAL A 1 494 ? -10.391 7.474 25.124 1.00 94.38 494 VAL A O 1
ATOM 4106 N N . SER A 1 495 ? -9.419 8.159 23.224 1.00 95.62 495 SER A N 1
ATOM 4107 C CA . SER A 1 495 ? -10.233 9.380 23.117 1.00 95.62 495 SER A CA 1
ATOM 4108 C C . SER A 1 495 ? -11.724 9.079 22.935 1.00 95.62 495 SER A C 1
ATOM 4110 O O . SER A 1 495 ? -12.551 9.705 23.595 1.00 95.62 495 SER A O 1
ATOM 4112 N N . SER A 1 496 ? -12.077 8.077 22.122 1.00 96.62 496 SER A N 1
ATOM 4113 C CA . SER A 1 496 ? -13.474 7.652 21.938 1.00 96.62 496 SER A CA 1
ATOM 4114 C C . SER A 1 496 ? -14.057 7.047 23.217 1.00 96.62 496 SER A C 1
ATOM 4116 O O . SER A 1 496 ? -15.181 7.360 23.599 1.00 96.62 496 SER A O 1
ATOM 4118 N N . GLY A 1 497 ? -13.275 6.223 23.918 1.00 96.75 497 GLY A N 1
ATOM 4119 C CA . GLY A 1 497 ? -13.691 5.603 25.174 1.00 96.75 497 GLY A CA 1
ATOM 4120 C C . GLY A 1 497 ? -13.902 6.619 26.296 1.00 96.75 497 GLY A C 1
ATOM 4121 O O . GLY A 1 497 ? -14.943 6.634 26.949 1.00 96.75 497 GLY A O 1
ATOM 4122 N N . LEU A 1 498 ? -12.962 7.553 26.452 1.00 95.44 498 LEU A N 1
ATOM 4123 C CA . LEU A 1 498 ? -13.113 8.664 27.390 1.00 95.44 498 LEU A CA 1
ATOM 4124 C C . LEU A 1 498 ? -14.291 9.569 27.026 1.00 95.44 498 LEU A C 1
ATOM 4126 O O . LEU A 1 498 ? -14.989 10.019 27.927 1.00 95.44 498 LEU A O 1
ATOM 4130 N N . SER A 1 499 ? -14.564 9.798 25.737 1.00 95.62 499 SER A N 1
ATOM 4131 C CA . SER A 1 499 ? -15.764 10.528 25.314 1.00 95.62 499 SER A CA 1
ATOM 4132 C C . SER A 1 499 ? -17.043 9.820 25.769 1.00 95.62 499 SER A C 1
ATOM 4134 O O . SER A 1 499 ? -17.939 10.484 26.286 1.00 95.62 499 SER A O 1
ATOM 4136 N N . SER A 1 500 ? -17.111 8.489 25.643 1.00 97.06 500 SER A N 1
ATOM 4137 C CA . SER A 1 500 ? -18.239 7.693 26.147 1.00 97.06 500 SER A CA 1
ATOM 4138 C C . SER A 1 500 ? -18.439 7.893 27.647 1.00 97.06 500 SER A C 1
ATOM 4140 O O . SER A 1 500 ? -19.548 8.187 28.093 1.00 97.06 500 SER A O 1
ATOM 4142 N N . ALA A 1 501 ? -17.359 7.775 28.423 1.00 96.56 501 ALA A N 1
ATOM 4143 C CA . ALA A 1 501 ? -17.391 7.998 29.862 1.00 96.56 501 ALA A CA 1
ATOM 4144 C C . ALA A 1 501 ? -17.842 9.424 30.211 1.00 96.56 501 ALA A C 1
ATOM 4146 O O . ALA A 1 501 ? -18.791 9.598 30.964 1.00 96.56 501 ALA A O 1
ATOM 4147 N N . ILE A 1 502 ? -17.224 10.450 29.622 1.00 95.19 502 ILE A N 1
ATOM 4148 C CA . ILE A 1 502 ? -17.536 11.863 29.889 1.00 95.19 502 ILE A CA 1
ATOM 4149 C C . ILE A 1 502 ? -19.010 12.175 29.604 1.00 95.19 502 ILE A C 1
ATOM 4151 O O . ILE A 1 502 ? -19.649 12.864 30.400 1.00 95.19 502 ILE A O 1
ATOM 4155 N N . PHE A 1 503 ? -19.577 11.638 28.517 1.00 95.62 503 PHE A N 1
ATOM 4156 C CA . PHE A 1 503 ? -21.001 11.794 28.224 1.00 95.62 503 PHE A CA 1
ATOM 4157 C C . PHE A 1 503 ? -21.883 11.208 29.328 1.00 95.62 503 PHE A C 1
ATOM 4159 O O . PHE A 1 503 ? -22.792 11.893 29.783 1.00 95.62 503 PHE A O 1
ATOM 4166 N N . LEU A 1 504 ? -21.595 10.009 29.835 1.00 95.50 504 LEU A N 1
ATOM 4167 C CA . LEU A 1 504 ? -22.349 9.446 30.961 1.00 95.50 504 LEU A CA 1
ATOM 4168 C C . LEU A 1 504 ? -22.183 10.289 32.232 1.00 95.50 504 LEU A C 1
ATOM 4170 O O . LEU A 1 504 ? -23.164 10.709 32.843 1.00 95.50 504 LEU A O 1
ATOM 4174 N N . LEU A 1 505 ? -20.941 10.604 32.597 1.00 95.62 505 LEU A N 1
ATOM 4175 C CA . LEU A 1 505 ? -20.609 11.319 33.832 1.00 95.62 505 LEU A CA 1
ATOM 4176 C C . LEU A 1 505 ? -21.196 12.724 33.905 1.00 95.62 505 LEU A C 1
ATOM 4178 O O . LEU A 1 505 ? -21.483 13.212 34.994 1.00 95.62 505 LEU A O 1
ATOM 4182 N N . SER A 1 506 ? -21.467 13.339 32.758 1.00 95.00 506 SER A N 1
ATOM 4183 C CA . SER A 1 506 ? -22.178 14.614 32.677 1.00 95.00 506 SER A CA 1
ATOM 4184 C C . SER A 1 506 ? -23.625 14.586 33.201 1.00 95.00 506 SER A C 1
ATOM 4186 O O . SER A 1 506 ? -24.296 15.618 33.209 1.00 95.00 506 SER A O 1
ATOM 4188 N N . ARG A 1 507 ? -24.157 13.413 33.581 1.00 94.81 507 ARG A N 1
ATOM 4189 C CA . ARG A 1 507 ? -25.480 13.238 34.208 1.00 94.81 507 ARG A CA 1
ATOM 4190 C C . ARG A 1 507 ? -25.435 13.062 35.724 1.00 94.81 507 ARG A C 1
ATOM 4192 O O . ARG A 1 507 ? -26.493 13.015 36.339 1.00 94.81 507 ARG A O 1
ATOM 4199 N N . LEU A 1 508 ? -24.253 12.975 36.332 1.00 93.06 508 LEU A N 1
ATOM 4200 C CA . LEU A 1 508 ? -24.134 12.863 37.784 1.00 93.06 508 LEU A CA 1
ATOM 4201 C C . LEU A 1 508 ? -24.246 14.234 38.467 1.00 93.06 508 LEU A C 1
ATOM 4203 O O . LEU A 1 508 ? -23.647 15.230 38.048 1.00 93.06 508 LEU A O 1
ATOM 4207 N N . GLU A 1 509 ? -24.992 14.267 39.569 1.00 88.62 509 GLU A N 1
ATOM 4208 C CA . GLU A 1 509 ? -25.220 15.475 40.370 1.00 88.62 509 GLU A CA 1
ATOM 4209 C C . GLU A 1 509 ? -24.150 15.711 41.446 1.00 88.62 509 GLU A C 1
ATOM 4211 O O . GLU A 1 509 ? -24.027 16.824 41.951 1.00 88.62 509 GLU A O 1
ATOM 4216 N N . ASP A 1 510 ? -23.336 14.708 41.767 1.00 91.19 510 ASP A N 1
ATOM 4217 C CA . ASP A 1 510 ? -22.315 14.806 42.812 1.00 91.19 510 ASP A CA 1
ATOM 4218 C C . ASP A 1 510 ? -20.894 14.734 42.242 1.00 91.19 510 ASP A C 1
ATOM 4220 O O . ASP A 1 510 ? -20.574 13.896 41.393 1.00 91.19 510 ASP A O 1
ATOM 4224 N N . ASP A 1 511 ? -19.989 15.555 42.779 1.00 92.06 511 ASP A N 1
ATOM 4225 C CA . ASP A 1 511 ? -18.591 15.610 42.324 1.00 92.06 511 ASP A CA 1
ATOM 4226 C C . ASP A 1 511 ? -17.802 14.344 42.682 1.00 92.06 511 ASP A C 1
ATOM 4228 O O . ASP A 1 511 ? -16.983 13.869 41.898 1.00 92.06 511 ASP A O 1
ATOM 4232 N N . LYS A 1 512 ? -18.059 13.759 43.859 1.00 92.69 512 LYS A N 1
ATOM 4233 C CA . LYS A 1 512 ? -17.329 12.579 44.356 1.00 92.69 512 LYS A CA 1
ATOM 4234 C C . LYS A 1 512 ? -17.482 11.344 43.452 1.00 92.69 512 LYS A C 1
ATOM 4236 O O . LYS A 1 512 ? -16.451 10.812 43.034 1.00 92.69 512 LYS A O 1
ATOM 4241 N N . PRO A 1 513 ? -18.702 10.861 43.131 1.00 93.75 513 PRO A N 1
ATOM 4242 C CA . PRO A 1 513 ? -18.860 9.732 42.222 1.00 93.75 513 PRO A CA 1
ATOM 4243 C C . PRO A 1 513 ? -18.375 10.069 40.811 1.00 93.75 513 PRO A C 1
ATOM 4245 O O . PRO A 1 513 ? -17.751 9.214 40.191 1.00 93.75 513 PRO A O 1
ATOM 4248 N N . THR A 1 514 ? -18.574 11.309 40.343 1.00 94.69 514 THR A N 1
ATOM 4249 C CA . THR A 1 514 ? -18.091 11.775 39.032 1.00 94.69 514 THR A CA 1
ATOM 4250 C C . THR A 1 514 ? -16.575 11.642 38.916 1.00 94.69 514 THR A C 1
ATOM 4252 O O . THR A 1 514 ? -16.079 11.040 37.965 1.00 94.69 514 THR A O 1
ATOM 4255 N N . LEU A 1 515 ? -15.833 12.137 39.909 1.00 93.88 515 LEU A N 1
ATOM 4256 C CA . LEU A 1 515 ? -14.376 12.049 39.949 1.00 93.88 515 LEU A CA 1
ATOM 4257 C C . LEU A 1 515 ? -13.890 10.595 39.987 1.00 93.88 515 LEU A C 1
ATOM 4259 O O . LEU A 1 515 ? -13.007 10.222 39.216 1.00 93.88 515 LEU A O 1
ATOM 4263 N N . LEU A 1 516 ? -14.457 9.766 40.871 1.00 93.81 516 LEU A N 1
ATOM 4264 C CA . LEU A 1 516 ? -14.041 8.366 41.019 1.00 93.81 516 LEU A CA 1
ATOM 4265 C C . LEU A 1 516 ? -14.280 7.572 39.732 1.00 93.81 516 LEU A C 1
ATOM 4267 O O . LEU A 1 516 ? -13.388 6.865 39.265 1.00 93.81 516 LEU A O 1
ATOM 4271 N N . LEU A 1 517 ? -15.452 7.732 39.121 1.00 94.50 517 LEU A N 1
ATOM 4272 C CA . LEU A 1 517 ? -15.783 7.105 37.847 1.00 94.50 517 LEU A CA 1
ATOM 4273 C C . LEU A 1 517 ? -14.930 7.622 36.685 1.00 94.50 517 LEU A C 1
ATOM 4275 O O . LEU A 1 517 ? -14.609 6.853 35.781 1.00 94.50 517 LEU A O 1
ATOM 4279 N N . LEU A 1 518 ? -14.556 8.903 36.690 1.00 94.31 518 LEU A N 1
ATOM 4280 C CA . LEU A 1 518 ? -13.656 9.459 35.683 1.00 94.31 518 LEU A CA 1
ATOM 4281 C C . LEU A 1 518 ? -12.272 8.814 35.780 1.00 94.31 518 LEU A C 1
ATOM 4283 O O . LEU A 1 518 ? -11.708 8.418 34.763 1.00 94.31 518 LEU A O 1
ATOM 4287 N N . VAL A 1 519 ? -11.747 8.635 36.996 1.00 91.88 519 VAL A N 1
ATOM 4288 C CA . VAL A 1 519 ? -10.478 7.924 37.203 1.00 91.88 519 VAL A CA 1
ATOM 4289 C C . VAL A 1 519 ? -10.582 6.466 36.747 1.00 91.88 519 VAL A C 1
ATOM 4291 O O . VAL A 1 519 ? -9.681 5.990 36.059 1.00 91.88 519 VAL A O 1
ATOM 4294 N N . VAL A 1 520 ? -11.687 5.775 37.048 1.00 92.88 520 VAL A N 1
ATOM 4295 C CA . VAL A 1 520 ? -11.935 4.406 36.554 1.00 92.88 520 VAL A CA 1
ATOM 4296 C C . VAL A 1 520 ? -11.997 4.358 35.021 1.00 92.88 520 VAL A C 1
ATOM 4298 O O . VAL A 1 520 ? -11.465 3.433 34.414 1.00 92.88 520 VAL A O 1
ATOM 4301 N N . ALA A 1 521 ? -12.586 5.362 34.368 1.00 94.44 521 ALA A N 1
ATOM 4302 C CA . ALA A 1 521 ? -12.600 5.442 32.908 1.00 94.44 521 ALA A CA 1
ATOM 4303 C C . ALA A 1 521 ? -11.190 5.631 32.327 1.00 94.44 521 ALA A C 1
ATOM 4305 O O . ALA A 1 521 ? -10.821 4.958 31.364 1.00 94.44 521 ALA A O 1
ATOM 4306 N N . PHE A 1 522 ? -10.378 6.508 32.927 1.00 90.94 522 PHE A N 1
ATOM 4307 C CA . PHE A 1 522 ? -8.984 6.693 32.523 1.00 90.94 522 PHE A CA 1
ATOM 4308 C C . PHE A 1 522 ? -8.171 5.408 32.665 1.00 90.94 522 PHE A C 1
ATOM 4310 O O . PHE A 1 522 ? -7.451 5.049 31.734 1.00 90.94 522 PHE A O 1
ATOM 4317 N N . THR A 1 523 ? -8.295 4.689 33.784 1.00 90.06 523 THR A N 1
ATOM 4318 C CA . THR A 1 523 ? -7.564 3.429 33.980 1.00 90.06 523 THR A CA 1
ATOM 4319 C C . THR A 1 523 ? -8.013 2.358 32.989 1.00 90.06 523 THR A C 1
ATOM 4321 O O . THR A 1 523 ? -7.166 1.722 32.358 1.00 90.06 523 THR A O 1
ATOM 4324 N N . LEU A 1 524 ? -9.325 2.216 32.775 1.00 92.94 524 LEU A N 1
ATOM 4325 C CA . LEU A 1 524 ? -9.898 1.261 31.829 1.00 92.94 524 LEU A CA 1
ATOM 4326 C C . LEU A 1 524 ? -9.435 1.512 30.389 1.00 92.94 524 LEU A C 1
ATOM 4328 O O . LEU A 1 524 ? -9.000 0.580 29.713 1.00 92.94 524 LEU A O 1
ATOM 4332 N N . HIS A 1 525 ? -9.518 2.755 29.910 1.00 93.00 525 HIS A N 1
ATOM 4333 C CA . HIS A 1 525 ? -9.239 3.058 28.507 1.00 93.00 525 HIS A CA 1
ATOM 4334 C C . HIS A 1 525 ? -7.748 3.227 28.208 1.00 93.00 525 HIS A C 1
ATOM 4336 O O . HIS A 1 525 ? -7.295 2.713 27.188 1.00 93.00 525 HIS A O 1
ATOM 4342 N N . ALA A 1 526 ? -6.979 3.900 29.069 1.00 88.88 526 ALA A N 1
ATOM 4343 C CA . ALA A 1 526 ? -5.558 4.149 28.814 1.00 88.88 526 ALA A CA 1
ATOM 4344 C C . ALA A 1 526 ? -4.678 2.925 29.110 1.00 88.88 526 ALA A C 1
ATOM 4346 O O . ALA A 1 526 ? -3.766 2.629 28.347 1.00 88.88 526 ALA A O 1
ATOM 4347 N N . TYR A 1 527 ? -4.962 2.187 30.188 1.00 87.44 527 TYR A N 1
ATOM 4348 C CA . TYR A 1 527 ? -4.093 1.095 30.652 1.00 87.44 527 TYR A CA 1
ATOM 4349 C C . TYR A 1 527 ? -4.721 -0.297 30.517 1.00 87.44 527 TYR A C 1
ATOM 4351 O O . TYR A 1 527 ? -4.005 -1.300 30.543 1.00 87.44 527 TYR A O 1
ATOM 4359 N N . GLY A 1 528 ? -6.043 -0.390 30.336 1.00 89.94 528 GLY A N 1
ATOM 4360 C CA . GLY A 1 528 ? -6.749 -1.673 30.304 1.00 89.94 528 GLY A CA 1
ATOM 4361 C C . GLY A 1 528 ? -6.285 -2.613 29.188 1.00 89.94 528 GLY A C 1
ATOM 4362 O O . GLY A 1 528 ? -6.188 -3.817 29.422 1.00 89.94 528 GLY A O 1
ATOM 4363 N N . ALA A 1 529 ? -5.943 -2.085 28.005 1.00 91.62 529 ALA A N 1
ATOM 4364 C CA . ALA A 1 529 ? -5.424 -2.890 26.893 1.00 91.62 529 ALA A CA 1
ATOM 4365 C C . ALA A 1 529 ? -4.100 -3.574 27.259 1.00 91.62 529 ALA A C 1
ATOM 4367 O O . ALA A 1 529 ? -3.961 -4.788 27.116 1.00 91.62 529 ALA A O 1
ATOM 4368 N N . GLU A 1 530 ? -3.143 -2.795 27.768 1.00 89.12 530 GLU A N 1
ATOM 4369 C CA . GLU A 1 530 ? -1.810 -3.277 28.118 1.00 89.12 530 GLU A CA 1
ATOM 4370 C C . GLU A 1 530 ? -1.873 -4.300 29.255 1.00 89.12 530 GLU A C 1
ATOM 4372 O O . GLU A 1 530 ? -1.332 -5.400 29.119 1.00 89.12 530 GLU A O 1
ATOM 4377 N N . PHE A 1 531 ? -2.599 -3.981 30.332 1.00 90.12 531 PHE A N 1
ATOM 4378 C CA . PHE A 1 531 ? -2.790 -4.884 31.466 1.00 90.12 531 PHE A CA 1
ATOM 4379 C C . PHE A 1 531 ? -3.392 -6.221 31.024 1.00 90.12 531 PHE A C 1
ATOM 4381 O O . PHE A 1 531 ? -2.824 -7.282 31.289 1.00 90.12 531 PHE A O 1
ATOM 4388 N N . ARG A 1 532 ? -4.520 -6.175 30.303 1.00 93.00 532 ARG A N 1
ATOM 4389 C CA . ARG A 1 532 ? -5.245 -7.367 29.854 1.00 93.00 532 ARG A CA 1
ATOM 4390 C C . ARG A 1 532 ? -4.395 -8.207 28.902 1.00 93.00 532 ARG A C 1
ATOM 4392 O O . ARG A 1 532 ? -4.241 -9.403 29.130 1.00 93.00 532 ARG A O 1
ATOM 4399 N N . ASN A 1 533 ? -3.796 -7.599 27.876 1.00 92.81 533 ASN A N 1
ATOM 4400 C CA . ASN A 1 533 ? -2.992 -8.325 26.889 1.00 92.81 533 ASN A CA 1
ATOM 4401 C C . ASN A 1 533 ? -1.773 -8.999 27.543 1.00 92.81 533 ASN A C 1
ATOM 4403 O O . ASN A 1 533 ? -1.459 -10.148 27.225 1.00 92.81 533 ASN A O 1
ATOM 4407 N N . ARG A 1 534 ? -1.112 -8.329 28.498 1.00 91.56 534 ARG A N 1
ATOM 4408 C CA . ARG A 1 534 ? -0.016 -8.927 29.276 1.00 91.56 534 ARG A CA 1
ATOM 4409 C C . ARG A 1 534 ? -0.504 -10.056 30.177 1.00 91.56 534 ARG A C 1
ATOM 4411 O O . ARG A 1 534 ? 0.154 -11.091 30.231 1.00 91.56 534 ARG A O 1
ATOM 4418 N N . LEU A 1 535 ? -1.649 -9.898 30.838 1.00 92.88 535 LEU A N 1
ATOM 4419 C CA . LEU A 1 535 ? -2.206 -10.921 31.724 1.00 92.88 535 LEU A CA 1
ATOM 4420 C C . LEU A 1 535 ? -2.544 -12.202 30.952 1.00 92.88 535 LEU A C 1
ATOM 4422 O O . LEU A 1 535 ? -2.113 -13.283 31.354 1.00 92.88 535 LEU A O 1
ATOM 4426 N N . PHE A 1 536 ? -3.213 -12.070 29.801 1.00 94.06 536 PHE A N 1
ATOM 4427 C CA . PHE A 1 536 ? -3.530 -13.191 28.911 1.00 94.06 536 PHE A CA 1
ATOM 4428 C C . PHE A 1 536 ? -2.276 -13.888 28.372 1.00 94.06 536 PHE A C 1
ATOM 4430 O O . PHE A 1 536 ? -2.282 -15.105 28.195 1.00 94.06 536 PHE A O 1
ATOM 4437 N N . HIS A 1 537 ? -1.195 -13.138 28.147 1.00 91.81 537 HIS A N 1
ATOM 4438 C CA . HIS A 1 537 ? 0.075 -13.685 27.678 1.00 91.81 537 HIS A CA 1
ATOM 4439 C C . HIS A 1 537 ? 0.863 -14.413 28.783 1.00 91.81 537 HIS A C 1
ATOM 4441 O O . HIS A 1 537 ? 1.384 -15.499 28.546 1.00 91.81 537 HIS A O 1
ATOM 4447 N N . VAL A 1 538 ? 0.985 -13.824 29.979 1.00 92.94 538 VAL A N 1
ATOM 4448 C CA . VAL A 1 538 ? 1.820 -14.362 31.073 1.00 92.94 538 VAL A CA 1
ATOM 4449 C C . VAL A 1 538 ? 1.080 -15.438 31.878 1.00 92.94 538 VAL A C 1
ATOM 4451 O O . VAL A 1 538 ? 1.659 -16.472 32.205 1.00 92.94 538 VAL A O 1
ATOM 4454 N N . TYR A 1 539 ? -0.210 -15.236 32.162 1.00 94.69 539 TYR A N 1
ATOM 4455 C CA . TYR A 1 539 ? -1.024 -16.114 33.010 1.00 94.69 539 TYR A CA 1
ATOM 4456 C C . TYR A 1 539 ? -2.324 -16.553 32.302 1.00 94.69 539 TYR A C 1
ATOM 4458 O O . TYR A 1 539 ? -3.424 -16.177 32.722 1.00 94.69 539 TYR A O 1
ATOM 4466 N N . PRO A 1 540 ? -2.257 -17.394 31.251 1.00 94.31 540 PRO A N 1
ATOM 4467 C CA . PRO A 1 540 ? -3.419 -17.731 30.421 1.00 94.31 540 PRO A CA 1
ATOM 4468 C C . PRO A 1 540 ? -4.535 -18.457 31.188 1.00 94.31 540 PRO A C 1
ATOM 4470 O O . PRO A 1 540 ? -5.707 -18.132 31.026 1.00 94.31 540 PRO A O 1
ATOM 4473 N N . ARG A 1 541 ? -4.194 -19.397 32.083 1.00 94.69 541 ARG A N 1
ATOM 4474 C CA . ARG A 1 541 ? -5.196 -20.143 32.876 1.00 94.69 541 ARG A CA 1
ATOM 4475 C C . ARG A 1 541 ? -5.959 -19.239 33.841 1.00 94.69 541 ARG A C 1
ATOM 4477 O O . ARG A 1 541 ? -7.180 -19.329 33.931 1.00 94.69 541 ARG A O 1
ATOM 4484 N N . PHE A 1 542 ? -5.231 -18.371 34.543 1.00 94.56 542 PHE A N 1
ATOM 4485 C CA . PHE A 1 542 ? -5.832 -17.387 35.440 1.00 94.56 542 PHE A CA 1
ATOM 4486 C C . PHE A 1 542 ? -6.703 -16.404 34.657 1.00 94.56 542 PHE A C 1
ATOM 4488 O O . PHE A 1 542 ? -7.815 -16.120 35.079 1.00 94.56 542 PHE A O 1
ATOM 4495 N N . SER A 1 543 ? -6.246 -15.961 33.483 1.00 95.31 543 SER A N 1
ATOM 4496 C CA . SER A 1 543 ? -7.006 -15.062 32.608 1.00 95.31 543 SER A CA 1
ATOM 4497 C C . SER A 1 543 ? -8.327 -15.672 32.146 1.00 95.31 543 SER A C 1
ATOM 4499 O O . SER A 1 543 ? -9.357 -15.016 32.235 1.00 95.31 543 SER A O 1
ATOM 4501 N N . SER A 1 544 ? -8.335 -16.942 31.724 1.00 95.94 544 SER A N 1
ATOM 4502 C CA . SER A 1 544 ? -9.576 -17.643 31.368 1.00 95.94 544 SER A CA 1
ATOM 4503 C C . SER A 1 544 ? -10.530 -17.778 32.556 1.00 95.94 544 SER A C 1
ATOM 4505 O O . SER A 1 544 ? -11.734 -17.601 32.395 1.00 95.94 544 SER A O 1
ATOM 4507 N N . PHE A 1 545 ? -10.010 -18.066 33.753 1.00 96.75 545 PHE A N 1
ATOM 4508 C CA . PHE A 1 545 ? -10.826 -18.127 34.966 1.00 96.75 545 PHE A CA 1
ATOM 4509 C C . PHE A 1 545 ? -11.407 -16.753 35.337 1.00 96.75 545 PHE A C 1
ATOM 4511 O O . PHE A 1 545 ? -12.604 -16.641 35.594 1.00 96.75 545 PHE A O 1
ATOM 4518 N N . ALA A 1 546 ? -10.581 -15.705 35.304 1.00 95.31 546 ALA A N 1
ATOM 4519 C CA . ALA A 1 546 ? -10.990 -14.330 35.564 1.00 95.31 546 ALA A CA 1
ATOM 4520 C C . ALA A 1 546 ? -12.041 -13.846 34.555 1.00 95.31 546 ALA A C 1
ATOM 4522 O O . ALA A 1 546 ? -13.014 -13.216 34.958 1.00 95.31 546 ALA A O 1
ATOM 4523 N N . PHE A 1 547 ? -11.892 -14.200 33.274 1.00 97.19 547 PHE A N 1
ATOM 4524 C CA . PHE A 1 547 ? -12.903 -13.973 32.242 1.00 97.19 547 PHE A CA 1
ATOM 4525 C C . PHE A 1 547 ? -14.236 -14.634 32.610 1.00 97.19 547 PHE A C 1
ATOM 4527 O O . PHE A 1 547 ? -15.243 -13.943 32.695 1.00 97.19 547 PHE A O 1
ATOM 4534 N N . CYS A 1 548 ? -14.253 -15.937 32.916 1.00 96.75 548 CYS A N 1
ATOM 4535 C CA . CYS A 1 548 ? -15.493 -16.636 33.272 1.00 96.75 548 CYS A CA 1
ATOM 4536 C C . CYS A 1 548 ? -16.199 -16.008 34.484 1.00 96.75 548 CYS A C 1
ATOM 4538 O O . CYS A 1 548 ? -17.427 -15.894 34.487 1.00 96.75 548 CYS A O 1
ATOM 4540 N N . LEU A 1 549 ? -15.436 -15.594 35.503 1.00 97.31 549 LEU A N 1
ATOM 4541 C CA . LEU A 1 549 ? -15.981 -14.882 36.659 1.00 97.31 549 LEU A CA 1
ATOM 4542 C C . LEU A 1 549 ? -16.565 -13.524 36.261 1.00 97.31 549 LEU A C 1
ATOM 4544 O O . LEU A 1 549 ? -17.692 -13.217 36.646 1.00 97.31 549 LEU A O 1
ATOM 4548 N N . LEU A 1 550 ? -15.825 -12.736 35.478 1.00 96.69 550 LEU A N 1
ATOM 4549 C CA . LEU A 1 550 ? -16.253 -11.412 35.042 1.00 96.69 550 LEU A CA 1
ATOM 4550 C C . LEU A 1 550 ? -17.507 -11.481 34.162 1.00 96.69 550 LEU A C 1
ATOM 4552 O O . LEU A 1 550 ? -18.445 -10.737 34.423 1.00 96.69 550 LEU A O 1
ATOM 4556 N N . SER A 1 551 ? -17.568 -12.390 33.186 1.00 97.19 551 SER A N 1
ATOM 4557 C CA . SER A 1 551 ? -18.738 -12.547 32.313 1.00 97.19 551 SER A CA 1
ATOM 4558 C C . SER A 1 551 ? -19.961 -13.058 33.072 1.00 97.19 551 SER A C 1
ATOM 4560 O O . SER A 1 551 ? -21.077 -12.601 32.846 1.00 97.19 551 SER A O 1
ATOM 4562 N N . SER A 1 552 ? -19.777 -13.987 34.017 1.00 96.69 552 SER A N 1
ATOM 4563 C CA . SER A 1 552 ? -20.891 -14.455 34.858 1.00 96.69 552 SER A CA 1
ATOM 4564 C C . SER A 1 552 ? -21.425 -13.321 35.733 1.00 96.69 552 SER A C 1
ATOM 4566 O O . SER A 1 552 ? -22.637 -13.157 35.878 1.00 96.69 552 SER A O 1
ATOM 4568 N N . PHE A 1 553 ? -20.520 -12.507 36.284 1.00 96.75 553 PHE A N 1
ATOM 4569 C CA . PHE A 1 553 ? -20.880 -11.337 37.073 1.00 96.75 553 PHE A CA 1
ATOM 4570 C C . PHE A 1 553 ? -21.549 -10.249 36.222 1.00 96.75 553 PHE A C 1
ATOM 4572 O O . PHE A 1 553 ? -22.546 -9.681 36.660 1.00 96.75 553 PHE A O 1
ATOM 4579 N N . SER A 1 554 ? -21.077 -10.003 34.994 1.00 96.81 554 SER A N 1
ATOM 4580 C CA . SER A 1 554 ? -21.676 -9.020 34.084 1.00 96.81 554 SER A CA 1
ATOM 4581 C C . SER A 1 554 ? -23.103 -9.414 33.700 1.00 96.81 554 SER A C 1
ATOM 4583 O O . SER A 1 554 ? -24.014 -8.594 33.820 1.00 96.81 554 SER A O 1
ATOM 4585 N N . ILE A 1 555 ? -23.337 -10.686 33.356 1.00 97.12 555 ILE A N 1
ATOM 4586 C CA . ILE A 1 555 ? -24.678 -11.224 33.080 1.00 97.12 555 ILE A CA 1
ATOM 4587 C C . ILE A 1 555 ? -25.587 -11.072 34.307 1.00 97.12 555 ILE A C 1
ATOM 4589 O O . ILE A 1 555 ? -26.715 -10.593 34.173 1.00 97.12 555 ILE A O 1
ATOM 4593 N N . TYR A 1 556 ? -25.100 -11.422 35.504 1.00 96.44 556 TYR A N 1
ATOM 4594 C CA . TYR A 1 556 ? -25.857 -11.263 36.748 1.00 96.44 556 TYR A CA 1
ATOM 4595 C C . TYR A 1 556 ? -26.242 -9.799 36.997 1.00 96.44 556 TYR A C 1
ATOM 4597 O O . TYR A 1 556 ? -27.413 -9.500 37.233 1.00 96.44 556 TYR A O 1
ATOM 4605 N N . CYS A 1 557 ? -25.296 -8.866 36.881 1.00 95.38 557 CYS A N 1
ATOM 4606 C CA . CYS A 1 557 ? -25.575 -7.449 37.085 1.00 95.38 557 CYS A CA 1
ATOM 4607 C C . CYS A 1 557 ? -26.578 -6.887 36.070 1.00 95.38 557 CYS A C 1
ATOM 4609 O O . CYS A 1 557 ? -27.423 -6.082 36.449 1.00 95.38 557 CYS A O 1
ATOM 4611 N N . ILE A 1 558 ? -26.527 -7.315 34.806 1.00 95.69 558 ILE A N 1
ATOM 4612 C CA . ILE A 1 558 ? -27.512 -6.906 33.792 1.00 95.69 558 ILE A CA 1
ATOM 4613 C C . ILE A 1 558 ? -28.890 -7.494 34.111 1.00 95.69 558 ILE A C 1
ATOM 4615 O O . ILE A 1 558 ? -29.893 -6.799 33.958 1.00 95.69 558 ILE A O 1
ATOM 4619 N N . SER A 1 559 ? -28.951 -8.735 34.606 1.00 95.31 559 SER A N 1
ATOM 4620 C CA . SER A 1 559 ? -30.220 -9.388 34.960 1.00 95.31 559 SER A CA 1
ATOM 4621 C C . SER A 1 559 ? -30.976 -8.659 36.073 1.00 95.31 559 SER A C 1
ATOM 4623 O O . SER A 1 559 ? -32.204 -8.688 36.093 1.00 95.31 559 SER A O 1
ATOM 4625 N N . ALA A 1 560 ? -30.256 -7.941 36.945 1.00 93.00 560 ALA A N 1
ATOM 4626 C CA . ALA A 1 560 ? -30.850 -7.090 37.973 1.00 93.00 560 ALA A CA 1
ATOM 4627 C C . ALA A 1 560 ? -31.600 -5.873 37.394 1.00 93.00 560 ALA A C 1
ATOM 4629 O O . ALA A 1 560 ? -32.467 -5.324 38.067 1.00 93.00 560 ALA A O 1
ATOM 4630 N N . PHE A 1 561 ? -31.288 -5.461 36.159 1.00 90.25 561 PHE A N 1
ATOM 4631 C CA . PHE A 1 561 ? -31.985 -4.385 35.447 1.00 90.25 561 PHE A CA 1
ATOM 4632 C C . PHE A 1 561 ? -33.040 -4.910 34.470 1.00 90.25 561 PHE A C 1
ATOM 4634 O O . PHE A 1 561 ? -34.161 -4.411 34.445 1.00 90.25 561 PHE A O 1
ATOM 4641 N N . SER A 1 562 ? -32.677 -5.891 33.640 1.00 94.19 562 SER A N 1
ATOM 4642 C CA . SER A 1 562 ? -33.574 -6.527 32.673 1.00 94.19 562 SER A CA 1
ATOM 4643 C C . SER A 1 562 ? -33.119 -7.954 32.395 1.00 94.19 562 SER A C 1
ATOM 4645 O O . SER A 1 562 ? -32.000 -8.209 31.933 1.00 94.19 562 SER A O 1
ATOM 4647 N N . VAL A 1 563 ? -34.033 -8.893 32.637 1.00 95.56 563 VAL A N 1
ATOM 4648 C CA . VAL A 1 563 ? -33.816 -10.313 32.356 1.00 95.56 563 VAL A CA 1
ATOM 4649 C C . VAL A 1 563 ? -33.640 -10.522 30.853 1.00 95.56 563 VAL A C 1
ATOM 4651 O O . VAL A 1 563 ? -32.718 -11.216 30.436 1.00 95.56 563 VAL A O 1
ATOM 4654 N N . GLU A 1 564 ? -34.447 -9.857 30.031 1.00 96.31 564 GLU A N 1
ATOM 4655 C CA . GLU A 1 564 ? -34.405 -9.942 28.570 1.00 96.31 564 GLU A CA 1
ATOM 4656 C C . GLU A 1 564 ? -33.043 -9.496 28.030 1.00 96.31 564 GLU A C 1
ATOM 4658 O O . GLU A 1 564 ? -32.432 -10.196 27.216 1.00 96.31 564 GLU A O 1
ATOM 4663 N N . LEU A 1 565 ? -32.526 -8.368 28.530 1.00 94.19 565 LEU A N 1
ATOM 4664 C CA . LEU A 1 565 ? -31.218 -7.856 28.133 1.00 94.19 565 LEU A CA 1
ATOM 4665 C C . LEU A 1 565 ? -30.089 -8.794 28.576 1.00 94.19 565 LEU A C 1
ATOM 4667 O O . LEU A 1 565 ? -29.150 -9.015 27.814 1.00 94.19 565 LEU A O 1
ATOM 4671 N N . SER A 1 566 ? -30.191 -9.392 29.768 1.00 96.31 566 SER A N 1
ATOM 4672 C CA . SER A 1 566 ? -29.198 -10.363 30.245 1.00 96.31 566 SER A CA 1
ATOM 4673 C C . SER A 1 566 ? -29.175 -11.642 29.406 1.00 96.31 566 SER A C 1
ATOM 4675 O O . SER A 1 566 ? -28.100 -12.159 29.104 1.00 96.31 566 SER A O 1
ATOM 4677 N N . VAL A 1 567 ? -30.343 -12.112 28.949 1.00 97.25 567 VAL A N 1
ATOM 4678 C CA . VAL A 1 567 ? -30.450 -13.261 28.043 1.00 97.25 567 VAL A CA 1
ATOM 4679 C C . VAL A 1 567 ? -29.822 -12.921 26.695 1.00 97.25 567 VAL A C 1
ATOM 4681 O O . VAL A 1 567 ? -29.020 -13.702 26.184 1.00 97.25 567 VAL A O 1
ATOM 4684 N N . PHE A 1 568 ? -30.113 -11.742 26.138 1.00 97.00 568 PHE A N 1
ATOM 4685 C CA . PHE A 1 568 ? -29.474 -11.281 24.903 1.00 97.00 568 PHE A CA 1
ATOM 4686 C C . PHE A 1 568 ? -27.948 -11.180 25.052 1.00 97.00 568 PHE A C 1
ATOM 4688 O O . PHE A 1 568 ? -27.208 -11.646 24.186 1.00 97.00 568 PHE A O 1
ATOM 4695 N N . TRP A 1 569 ? -27.468 -10.640 26.176 1.00 96.44 569 TRP A N 1
ATOM 4696 C CA . TRP A 1 569 ? -26.043 -10.533 26.483 1.00 96.44 569 TRP A CA 1
ATOM 4697 C C . TRP A 1 569 ? -25.354 -11.898 26.584 1.00 96.44 569 TRP A C 1
ATOM 4699 O O . TRP A 1 569 ? -24.269 -12.087 26.028 1.00 96.44 569 TRP A O 1
ATOM 4709 N N . ALA A 1 570 ? -26.000 -12.872 27.229 1.00 97.06 570 ALA A N 1
ATOM 4710 C CA . ALA A 1 570 ? -25.505 -14.242 27.333 1.00 97.06 570 ALA A CA 1
ATOM 4711 C C . ALA A 1 570 ? -25.472 -14.949 25.966 1.00 97.06 570 ALA A C 1
ATOM 4713 O O . ALA A 1 570 ? -24.493 -15.619 25.636 1.00 97.06 570 ALA A O 1
ATOM 4714 N N . LEU A 1 571 ? -26.501 -14.767 25.131 1.00 97.62 571 LEU A N 1
ATOM 4715 C CA . LEU A 1 571 ? -26.522 -15.305 23.767 1.00 97.62 571 LEU A CA 1
ATOM 4716 C C . LEU A 1 571 ? -25.421 -14.688 22.897 1.00 97.62 571 LEU A C 1
ATOM 4718 O O . LEU A 1 571 ? -24.756 -15.411 22.153 1.00 97.62 571 LEU A O 1
ATOM 4722 N N . LEU A 1 572 ? -25.179 -13.379 23.025 1.00 96.50 572 LEU A N 1
ATOM 4723 C CA . LEU A 1 572 ? -24.081 -12.696 22.342 1.00 96.50 572 LEU A CA 1
ATOM 4724 C C . LEU A 1 572 ? -22.716 -13.254 22.775 1.00 96.50 572 LEU A C 1
ATOM 4726 O O . LEU A 1 572 ? -21.861 -13.499 21.923 1.00 96.50 572 LEU A O 1
ATOM 4730 N N . HIS A 1 573 ? -22.533 -13.526 24.071 1.00 97.00 573 HIS A N 1
ATOM 4731 C CA . HIS A 1 573 ? -21.336 -14.188 24.596 1.00 97.00 573 HIS A CA 1
ATOM 4732 C C . HIS A 1 573 ? -21.128 -15.565 23.973 1.00 97.00 573 HIS A C 1
ATOM 4734 O O . HIS A 1 573 ? -20.055 -15.837 23.442 1.00 97.00 573 HIS A O 1
ATOM 4740 N N . VAL A 1 574 ? -22.154 -16.422 23.984 1.00 96.94 574 VAL A N 1
ATOM 4741 C CA . VAL A 1 574 ? -22.090 -17.767 23.387 1.00 96.94 574 VAL A CA 1
ATOM 4742 C C . VAL A 1 574 ? -21.767 -17.687 21.892 1.00 96.94 574 VAL A C 1
ATOM 4744 O O . VAL A 1 574 ? -20.930 -18.445 21.393 1.00 96.94 574 VAL A O 1
ATOM 4747 N N . PHE A 1 575 ? -22.380 -16.740 21.180 1.00 97.62 575 PHE A N 1
ATOM 4748 C CA . PHE A 1 575 ? -22.128 -16.519 19.761 1.00 97.62 575 PHE A CA 1
ATOM 4749 C C . PHE A 1 575 ? -20.671 -16.118 19.489 1.00 97.62 575 PHE A C 1
ATOM 4751 O O . PHE A 1 575 ? -19.994 -16.761 18.685 1.00 97.62 575 PHE A O 1
ATOM 4758 N N . ILE A 1 576 ? -20.152 -15.105 20.187 1.00 96.94 576 ILE A N 1
ATOM 4759 C CA . ILE A 1 576 ? -18.778 -14.626 19.985 1.00 96.94 576 ILE A CA 1
ATOM 4760 C C . ILE A 1 576 ? -17.753 -15.662 20.458 1.00 96.94 576 ILE A C 1
ATOM 4762 O O . ILE A 1 576 ? -16.731 -15.841 19.801 1.00 96.94 576 ILE A O 1
ATOM 4766 N N . LEU A 1 577 ? -18.011 -16.355 21.567 1.00 96.62 577 LEU A N 1
ATOM 4767 C CA . LEU A 1 577 ? -17.052 -17.269 22.180 1.00 96.62 577 LEU A CA 1
ATOM 4768 C C . LEU A 1 577 ? -16.930 -18.600 21.433 1.00 96.62 577 LEU A C 1
ATOM 4770 O O . LEU A 1 577 ? -15.837 -19.152 21.391 1.00 96.62 577 LEU A O 1
ATOM 4774 N N . PHE A 1 578 ? -18.014 -19.119 20.847 1.00 96.56 578 PHE A N 1
ATOM 4775 C CA . PHE A 1 578 ? -18.015 -20.454 20.231 1.00 96.56 578 PHE A CA 1
ATOM 4776 C C . PHE A 1 578 ? -18.347 -20.437 18.737 1.00 96.56 578 PHE A C 1
ATOM 4778 O O . PHE A 1 578 ? -17.666 -21.087 17.942 1.00 96.56 578 PHE A O 1
ATOM 4785 N N . ILE A 1 579 ? -19.361 -19.673 18.323 1.00 96.38 579 ILE A N 1
ATOM 4786 C CA . ILE A 1 579 ? -19.833 -19.685 16.931 1.00 96.38 579 ILE A CA 1
ATOM 4787 C C . ILE A 1 579 ? -18.848 -18.940 16.018 1.00 96.38 579 ILE A C 1
ATOM 4789 O O . ILE A 1 579 ? -18.479 -19.463 14.966 1.00 96.38 579 ILE A O 1
ATOM 4793 N N . CYS A 1 580 ? -18.350 -17.768 16.424 1.00 95.44 580 CYS A N 1
ATOM 4794 C CA . CYS A 1 580 ? -17.363 -17.014 15.643 1.00 95.44 580 CYS A CA 1
ATOM 4795 C C . CYS A 1 580 ? -16.049 -17.797 15.411 1.00 95.44 580 CYS A C 1
ATOM 4797 O O . CYS A 1 580 ? -15.639 -17.915 14.251 1.00 95.44 580 CYS A O 1
ATOM 4799 N N . PRO A 1 581 ? -15.405 -18.399 16.435 1.00 94.88 581 PRO A N 1
ATOM 4800 C CA . PRO A 1 581 ? -14.263 -19.294 16.241 1.00 94.88 581 PRO A CA 1
ATOM 4801 C C . PRO A 1 581 ? -14.555 -20.486 15.335 1.00 94.88 581 PRO A C 1
ATOM 4803 O O . PRO A 1 581 ? -13.708 -20.846 14.519 1.00 94.88 581 PRO A O 1
ATOM 4806 N N . LEU A 1 582 ? -15.747 -21.083 15.427 1.00 93.81 582 LEU A N 1
ATOM 4807 C CA . LEU A 1 582 ? -16.130 -22.196 14.558 1.00 93.81 582 LEU A CA 1
ATOM 4808 C C . LEU A 1 582 ? -16.182 -21.750 13.091 1.00 93.81 582 LEU A C 1
ATOM 4810 O O . LEU A 1 582 ? -15.586 -22.397 12.231 1.00 93.81 582 LEU A O 1
ATOM 4814 N N . ILE A 1 583 ? -16.833 -20.617 12.810 1.00 93.19 583 ILE A N 1
ATOM 4815 C CA . ILE A 1 583 ? -16.884 -20.028 11.465 1.00 93.19 583 ILE A CA 1
ATOM 4816 C C . ILE A 1 583 ? -15.468 -19.726 10.962 1.00 93.19 583 ILE A C 1
ATOM 4818 O O . ILE A 1 583 ? -15.149 -20.050 9.817 1.00 93.19 583 ILE A O 1
ATOM 4822 N N . LEU A 1 584 ? -14.610 -19.151 11.813 1.00 90.75 584 LEU A N 1
ATOM 4823 C CA . LEU A 1 584 ? -13.215 -18.862 11.485 1.00 90.75 584 LEU A CA 1
ATOM 4824 C C . LEU A 1 584 ? -12.482 -20.144 11.066 1.00 90.75 584 LEU A C 1
ATOM 4826 O O . LEU A 1 584 ? -11.917 -20.184 9.978 1.00 90.75 584 LEU A O 1
ATOM 4830 N N . VAL A 1 585 ? -12.517 -21.198 11.885 1.00 90.44 585 VAL A N 1
ATOM 4831 C CA . VAL A 1 585 ? -11.830 -22.472 11.606 1.00 90.44 585 VAL A CA 1
ATOM 4832 C C . VAL A 1 585 ? -12.363 -23.128 10.328 1.00 90.44 585 VAL A C 1
ATOM 4834 O O . VAL A 1 585 ? -11.572 -23.557 9.490 1.00 90.44 585 VAL A O 1
ATOM 4837 N N . LEU A 1 586 ? -13.684 -23.141 10.118 1.00 90.19 586 LEU A N 1
ATOM 4838 C CA . LEU A 1 586 ? -14.293 -23.706 8.908 1.00 90.19 586 LEU A CA 1
ATOM 4839 C C . LEU A 1 586 ? -13.894 -22.945 7.636 1.00 90.19 586 LEU A C 1
ATOM 4841 O O . LEU A 1 586 ? -13.730 -23.553 6.579 1.00 90.19 586 LEU A O 1
ATOM 4845 N N . LYS A 1 587 ? -13.742 -21.618 7.719 1.00 88.44 587 LYS A N 1
ATOM 4846 C CA . LYS A 1 587 ? -13.407 -20.758 6.572 1.00 88.44 587 LYS A CA 1
ATOM 4847 C C . LYS A 1 587 ? -11.904 -20.574 6.352 1.00 88.44 587 LYS A C 1
ATOM 4849 O O . LYS A 1 587 ? -11.519 -20.123 5.275 1.00 88.44 587 LYS A O 1
ATOM 4854 N N . GLN A 1 588 ? -11.049 -20.957 7.304 1.00 83.75 588 GLN A N 1
ATOM 4855 C CA . GLN A 1 588 ? -9.589 -20.877 7.161 1.00 83.75 588 GLN A CA 1
ATOM 4856 C C . GLN A 1 588 ? -9.053 -21.705 5.981 1.00 83.75 588 GLN A C 1
ATOM 4858 O O . GLN A 1 588 ? -8.042 -21.326 5.392 1.00 83.75 588 GLN A O 1
ATOM 4863 N N . THR A 1 589 ? -9.741 -22.783 5.587 1.00 73.75 589 THR A N 1
ATOM 4864 C CA . THR A 1 589 ? -9.389 -23.627 4.426 1.00 73.75 589 THR A CA 1
ATOM 4865 C C . THR A 1 589 ? -9.514 -22.901 3.084 1.00 73.75 589 THR A C 1
ATOM 4867 O O . THR A 1 589 ? -8.854 -23.278 2.121 1.00 73.75 589 THR A O 1
ATOM 4870 N N . GLY A 1 590 ? -10.310 -21.828 3.020 1.00 73.50 590 GLY A N 1
ATOM 4871 C CA . GLY A 1 590 ? -10.446 -20.979 1.835 1.00 73.50 590 GLY A CA 1
ATOM 4872 C C . GLY A 1 590 ? -9.358 -19.908 1.701 1.00 73.50 590 GLY A C 1
ATOM 4873 O O . GLY A 1 590 ? -9.394 -19.125 0.752 1.00 73.50 590 GLY A O 1
ATOM 4874 N N . LYS A 1 591 ? -8.403 -19.823 2.641 1.00 76.19 591 LYS A N 1
ATOM 4875 C CA . LYS A 1 591 ? -7.350 -18.803 2.606 1.00 76.19 591 LYS A CA 1
ATOM 4876 C C . LYS A 1 591 ? -6.298 -19.167 1.556 1.00 76.19 591 LYS A C 1
ATOM 4878 O O . LYS A 1 591 ? -5.618 -20.183 1.662 1.00 76.19 591 LYS A O 1
ATOM 4883 N N . CYS A 1 592 ? -6.159 -18.306 0.554 1.00 74.19 592 CYS A N 1
ATOM 4884 C CA . CYS A 1 592 ? -5.145 -18.409 -0.489 1.00 74.19 592 CYS A CA 1
ATOM 4885 C C . CYS A 1 592 ? -4.299 -17.138 -0.477 1.00 74.19 592 CYS A C 1
ATOM 4887 O O . CYS A 1 592 ? -4.716 -16.116 -1.020 1.00 74.19 592 CYS A O 1
ATOM 4889 N N . THR A 1 593 ? -3.123 -17.189 0.150 1.00 76.38 593 THR A N 1
ATOM 4890 C CA . THR A 1 593 ? -2.119 -16.127 0.004 1.00 76.38 593 THR A CA 1
ATOM 4891 C C . THR A 1 593 ? -1.052 -16.588 -0.975 1.00 76.38 593 THR A C 1
ATOM 4893 O O . THR A 1 593 ? -0.566 -17.716 -0.893 1.00 76.38 593 THR A O 1
ATOM 4896 N N . ILE A 1 594 ? -0.711 -15.735 -1.936 1.00 80.31 594 ILE A N 1
ATOM 4897 C CA . ILE A 1 594 ? 0.353 -15.997 -2.902 1.00 80.31 594 ILE A CA 1
ATOM 4898 C C . ILE A 1 594 ? 1.521 -15.107 -2.512 1.00 80.31 594 ILE A C 1
ATOM 4900 O O . ILE A 1 594 ? 1.379 -13.890 -2.457 1.00 80.31 594 ILE A O 1
ATOM 4904 N N . HIS A 1 595 ? 2.640 -15.749 -2.223 1.00 80.06 595 HIS A N 1
ATOM 4905 C CA . HIS A 1 595 ? 3.925 -15.132 -1.965 1.00 80.06 595 HIS A CA 1
ATOM 4906 C C . HIS A 1 595 ? 4.823 -15.337 -3.174 1.00 80.06 595 HIS A C 1
ATOM 4908 O O . HIS A 1 595 ? 4.723 -16.352 -3.873 1.00 80.06 595 HIS A O 1
ATOM 4914 N N . GLY A 1 596 ? 5.717 -14.392 -3.406 1.00 83.12 596 GLY A N 1
ATOM 4915 C CA . GLY A 1 596 ? 6.613 -14.449 -4.546 1.00 83.12 596 GLY A CA 1
ATOM 4916 C C . GLY A 1 596 ? 7.787 -13.490 -4.413 1.00 83.12 596 GLY A C 1
ATOM 4917 O O . GLY A 1 596 ? 7.965 -12.855 -3.374 1.00 83.12 596 GLY A O 1
ATOM 4918 N N . PRO A 1 597 ? 8.608 -13.371 -5.462 1.00 76.25 597 PRO A N 1
ATOM 4919 C CA . PRO A 1 597 ? 9.821 -12.554 -5.442 1.00 76.25 597 PRO A CA 1
ATOM 4920 C C . PRO A 1 597 ? 9.574 -11.042 -5.292 1.00 76.25 597 PRO A C 1
ATOM 4922 O O . PRO A 1 597 ? 10.531 -10.305 -5.090 1.00 76.25 597 PRO A O 1
ATOM 4925 N N . TRP A 1 598 ? 8.321 -10.581 -5.377 1.00 76.25 598 TRP A N 1
ATOM 4926 C CA . TRP A 1 598 ? 7.924 -9.187 -5.149 1.00 76.25 598 TRP A CA 1
ATOM 4927 C C . TRP A 1 598 ? 7.617 -8.860 -3.680 1.00 76.25 598 TRP A C 1
ATOM 4929 O O . TRP A 1 598 ? 7.396 -7.692 -3.363 1.00 76.25 598 TRP A O 1
ATOM 4939 N N . ASP A 1 599 ? 7.539 -9.864 -2.801 1.00 75.00 599 ASP A N 1
ATOM 4940 C CA . ASP A 1 599 ? 7.303 -9.628 -1.379 1.00 75.00 599 ASP A CA 1
ATOM 4941 C C . ASP A 1 599 ? 8.522 -8.942 -0.750 1.00 75.00 599 ASP A C 1
ATOM 4943 O O . ASP A 1 599 ? 9.671 -9.250 -1.078 1.00 75.00 599 ASP A O 1
ATOM 4947 N N . GLU A 1 600 ? 8.272 -8.018 0.178 1.00 70.38 600 GLU A N 1
ATOM 4948 C CA . GLU A 1 600 ? 9.333 -7.303 0.885 1.00 70.38 600 GLU A CA 1
ATOM 4949 C C . GLU A 1 600 ? 10.275 -8.286 1.597 1.00 70.38 600 GLU A C 1
ATOM 4951 O O . GLU A 1 600 ? 9.845 -9.213 2.292 1.00 70.38 600 GLU A O 1
ATOM 4956 N N . ALA A 1 601 ? 11.584 -8.080 1.434 1.00 67.62 601 ALA A N 1
ATOM 4957 C CA . ALA A 1 601 ? 12.586 -8.907 2.086 1.00 67.62 601 ALA A CA 1
ATOM 4958 C C . ALA A 1 601 ? 12.508 -8.719 3.609 1.00 67.62 601 ALA A C 1
ATOM 4960 O O . ALA A 1 601 ? 12.852 -7.661 4.135 1.00 67.62 601 ALA A O 1
ATOM 4961 N N . VAL A 1 602 ? 12.081 -9.759 4.328 1.00 66.50 602 VAL A N 1
ATOM 4962 C CA . VAL A 1 602 ? 12.058 -9.760 5.795 1.00 66.50 602 VAL A CA 1
ATOM 4963 C C . VAL A 1 602 ? 13.409 -10.277 6.304 1.00 66.50 602 VAL A C 1
ATOM 4965 O O . VAL A 1 602 ? 13.705 -11.461 6.124 1.00 66.50 602 VAL A O 1
ATOM 4968 N N . PRO A 1 603 ? 14.252 -9.439 6.936 1.00 60.50 603 PRO A N 1
ATOM 4969 C CA . PRO A 1 603 ? 15.528 -9.887 7.474 1.00 60.50 603 PRO A CA 1
ATOM 4970 C C . PRO A 1 603 ? 15.288 -10.873 8.620 1.00 60.50 603 PRO A C 1
ATOM 4972 O O . PRO A 1 603 ? 14.772 -10.517 9.681 1.00 60.50 603 PRO A O 1
ATOM 4975 N N . ILE A 1 604 ? 15.677 -12.130 8.417 1.00 62.62 604 ILE A N 1
ATOM 4976 C CA . ILE A 1 604 ? 15.669 -13.138 9.474 1.00 62.62 604 ILE A CA 1
ATOM 4977 C C . ILE A 1 604 ? 16.913 -12.881 10.323 1.00 62.62 604 ILE A C 1
ATOM 4979 O O . ILE A 1 604 ? 18.036 -13.080 9.861 1.00 62.62 604 ILE A O 1
ATOM 4983 N N . LYS A 1 605 ? 16.737 -12.416 11.566 1.00 48.19 605 LYS A N 1
ATOM 4984 C CA . LYS A 1 605 ? 17.845 -12.381 12.529 1.00 48.19 605 LYS A CA 1
ATOM 4985 C C . LYS A 1 605 ? 18.328 -13.816 12.714 1.00 48.19 605 LYS A C 1
ATOM 4987 O O . LYS A 1 605 ? 17.593 -14.630 13.267 1.00 48.19 605 LYS A O 1
ATOM 4992 N N . SER A 1 606 ? 19.542 -14.130 12.259 1.00 44.44 606 SER A N 1
ATOM 4993 C CA . SER A 1 606 ? 20.179 -15.394 12.614 1.00 44.44 606 SER A CA 1
ATOM 4994 C C . SER A 1 606 ? 20.314 -15.412 14.132 1.00 44.44 606 SER A C 1
ATOM 4996 O O . SER A 1 606 ? 21.080 -14.628 14.703 1.00 44.44 606 SER A O 1
ATOM 4998 N N . VAL A 1 607 ? 19.539 -16.262 14.797 1.00 46.09 607 VAL A N 1
ATOM 4999 C CA . VAL A 1 607 ? 19.804 -16.597 16.191 1.00 46.09 607 VAL A CA 1
ATOM 5000 C C . VAL A 1 607 ? 21.162 -17.285 16.162 1.00 46.09 607 VAL A C 1
ATOM 5002 O O . VAL A 1 607 ? 21.309 -18.328 15.528 1.00 46.09 607 VAL A O 1
ATOM 5005 N N . LYS A 1 608 ? 22.185 -16.633 16.722 1.00 43.94 608 LYS A N 1
ATOM 5006 C CA . LYS A 1 608 ? 23.470 -17.289 16.959 1.00 43.94 608 LYS A CA 1
ATOM 5007 C C . LYS A 1 608 ? 23.173 -18.463 17.891 1.00 43.94 608 LYS A C 1
ATOM 5009 O O . LYS A 1 608 ? 22.761 -18.219 19.024 1.00 43.94 608 LYS A O 1
ATOM 5014 N N . ASN A 1 609 ? 23.300 -19.681 17.369 1.00 39.38 609 ASN A N 1
ATOM 5015 C CA . ASN A 1 609 ? 23.454 -20.871 18.201 1.00 39.38 609 ASN A CA 1
ATOM 5016 C C . ASN A 1 609 ? 24.775 -20.789 18.960 1.00 39.38 609 ASN A C 1
ATOM 5018 O O . ASN A 1 609 ? 25.754 -20.284 18.356 1.00 39.38 609 ASN A O 1
#

pLDDT: mean 81.61, std 13.57, range [30.12, 97.62]

InterPro domains:
  IPR001810 F-box domain [PS50181] (3-48)
  IPR009450 Phosphatidylinositol N-acetylglucosaminyltransferase subunit C [PF06432] (333-599)
  IPR009450 Phosphatidylinositol N-acetylglucosaminyltransferase subunit C [PTHR12982] (278-607)

Organism: Caenorhabditis brenneri (NCBI:txid135651)

Secondary structure (DSSP, 8-state):
-PPP-GGGS-HHHHHHHHHHS-HHHHHHHHTT-HHHHHHHTTS--TT--EEEEEEETTEEEEEEE-TTS-EEEEEEEE--SS--SS-----TT-HHHHHHHHHHHHHHHTTTSTT-EEEEEES-SSTTTT---EEEEEE-S-EEHHHHHHHHHH-TT--EEEE-S-EES---TT-GGGG-SEEEESS--S-HHHHHHH--SSEEEEEE-S--HHHHHHHHHHHHTT-S-TT--EEEEEESSSPPPP--HHHHS-PBPHHHH--TTTS-SB----HHHHHHHT--GGGGB-TT-EEEEEEETTEEEEEEEEEETTEEEEEEE-------S-------TT---SS-TT--SHHHHHHHT-EESTT--PPPHHHHHHHHHHHHHHHHHHHHHHHHHHHHHTT-S-HHHHHHHHHHHHHHHHHHHHHT-SS---HHHHHHHHHHHHHHHHHHHHHHHHTTTTS-HHHHHHHHHHHHHHHHHH---SS--TT--HHHHHHHHHHHHHHHHTT-S-HHHHHHHHHHHHIIIIIHHHHHHHHHHH-HHHHHHHHHHHHHHHHHHHHTT-HHHHHHHHHHHHIIIIIHHHHHHHHGGG---EE-TTS----------

Sequence (609 aa):
MTTIPLFRFPCLVQESLFKILEYPDIFQLSFCSEKTKSAIKKFRWKTVAGILFHFRQDLATIALIFPNKDYKIVMELMKSPIPITFLPIFKKGSELEFFVRLQRHALDLFSKTPNLFFYYVTDDCTKFKQVESVRRARFPSDVKVEHLEEFIKNHQELQYLTLDKQVTGEILPTSNINDIKSLWILEPSLNFDTFLLNFRGENVALFTPVGYESHIENMIENWLNGRYSENLRVVFIASKERDFPDFGLVDKFEFMEYFSIWDEDETPPIYECDEVMQFQFSLEPDVFDCREAAFIRRELDGKSALASFRYEPHYFVFYVWVCVRQMTSPTGWQKILYKKQPFPDNYSGGDAQFLKELKKNVSVVHYDYRSAVFGCMNFLTHLDMLTMYFVLFLNILHANWSINVLYTVFTSTILFYFFFCEYLSSNPANGKEHGRTIVTLFLFAYAFTPVIRTLTTSISTDTIYATSIITAILSCFFHDYGVKAPVVSYPTSVSSGLSSAIFLLSRLEDDKPTLLLLVVAFTLHAYGAEFRNRLFHVYPRFSSFAFCLLSSFSIYCISAFSVELSVFWALLHVFILFICPLILVLKQTGKCTIHGPWDEAVPIKSVKN

Radius of gyration: 40.29 Å; chains: 1; bounding box: 83×57×109 Å

Foldseek 3Di:
DDDDPLVVDPLVVNVVVVVVDDLLVLLVQCVVDPVSLVSLQVDAPQFFQEWEWADDPFKTWIWTAGPVLDIGTNDMDGRDPDPDPDDPDDDDPCPLVVVLVSLVSVCSSNVRYPNYAYEYEYCDLQRRLPRAHHQHYEHLHEEELVSVQSSCVSYVNHQYYHYQDEYPDAQDLPGCQLVRQEYEYNYYPYDLQVSQLSRQHAYYEEADEPDCPVVVVVVVVCVLVVSGHPNYFKYKYFYDPWFDDDPCPVVVDDWDDPVVPDDCVFDNQFDDDDVCVCSVPVDDSCLRGQPVWTKDWHDDPNDIKIKTWDGGGTMIMIGTTDRPPDPPDQPQDDPDQPDDHPDPNPDQRDDVSFVVQKDKCPPQDADDLVNQLLLLLLLVLLVLLLLVLVLLLVCVLVVVDDCVVLVVVLVVLVVLVVVCQPPQDPDNDPCVVVVVVLVVQLVVLLVCLVVLLQVCPVPDLVVLQVQLVVLQVQLSQQDQSPDPDPSHDLVSNLVSQLSSQSSSLNSDPDSSVSSSSSVSSNCSRNPVRVSSSSCCVRPVPVSSVVSVVSLVVSLVSVVVVPVVVSVVSVVVSCCSSRVVSVVVNVCSVVDIDIDTPPDDDDDDPPPDD

=== Feature glossary ===
The record interleaves many kinds of information about one protein. Here is each kind framed as the question it answers.

Q: What does the local fold look like, residue by residue?
A: A 3Di character summarizes, for each residue, the relative orientation of the Cα frame of its nearest spatial neighbor. Because it encodes fold topology rather than chemistry, 3Di alignments detect remote structural similarity that sequence alignment misses.

Q: Which residues are in helices, strands, or loops?
A: Secondary structure is the local, repeating backbone conformation. DSSP classifies it into eight states by reading the hydrogen-bond network: three helix types (H, G, I), two β types (E, B), two non-regular types (T, S), and unstructured coil (-).

Q: How big and how compact is the whole molecule?
A: Three whole-structure scalars: the radius of gyration (RMS distance of Cα from centroid, in Å), the count of Cα–Cα contacts (pairs closer than 8 Å and separated by more than four residues in sequence — i.e. tertiary, not local, contacts), and the bounding-box dimensions. Together they distinguish compact globular folds from extended fibres or disordered chains.

Q: How confident is the AlphaFold model at each residue?
A: For AlphaFold models, the B-factor field carries pLDDT — the model's own estimate of local accuracy on a 0–100 scale. Regions with pLDDT<50 should be treated as essentially unmodeled; they often correspond to intrinsically disordered segments.

Q: What family and function is it annotated with?
A: Functional annotations link the protein to curated databases. InterPro entries identify conserved domains and families by matching the sequence against member-database signatures (Pfam, PROSITE, CDD, …). Gene Ontology (GO) terms describe molecular function, biological process, and cellular component in a controlled vocabulary. CATH places the structure in a hierarchical fold classification (Class/Architecture/Topology/Homologous-superfamily). The organism is the source species.

Q: What known structures does this most resemble?
A: Nearest PDB neighbors are the top structural matches found by Foldseek when searching this structure against the entire Protein Data Bank. Each hit reports a TM-score (0 to 1; >0.5 almost always implies the same fold) and an E-value. These are *structural* homologs — they may share no detectable sequence similarity.

Q: Which residues are buried vs exposed?
A: Solvent-accessible surface area (SASA) is the area in Å² traced out by the centre of a 1.4 Å probe sphere (a water molecule) rolled over the protein's van der Waals surface (Shrake–Rupley / Lee–Richards construction). Buried residues have near-zero SASA; fully exposed residues can exceed 200 Å². The total SASA scales roughly with the number of surface residues.

Q: What are the backbone torsion angles?
A: φ (phi) and ψ (psi) are the two rotatable ba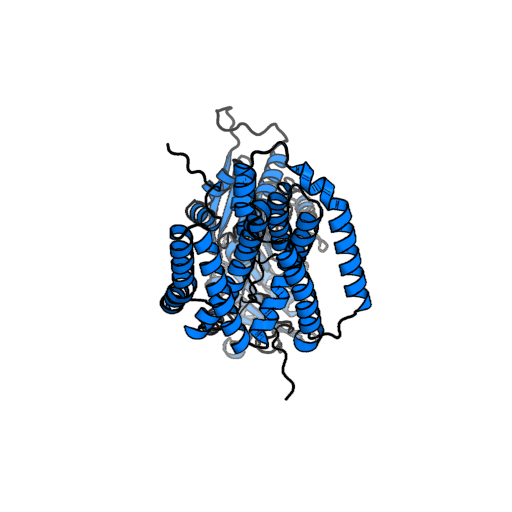ckbone dihedrals per residue: φ is the C(i-1)–N–Cα–C torsion, ψ is the N–Cα–C–N(i+1) torsion, both in degrees on (−180°, 180°]. α-helical residues cluster near (−60°, −45°); β-strand residues near (−120°, +130°). A Ramachandran plot is simply a scatter of (φ, ψ) for every residue.

Q: Are the domains correctly placed relative to each other?
A: Predicted aligned error is AlphaFold's pairwise confidence. Unlike pLDDT (per-residue), PAE is per-residue-pair and captures whether two parts of the structure are correctly placed relative to each other. Units are ångströms of expected positional error.

Q: What if only a Cα trace is available?
A: P-SEA three-state annotation labels each residue as helix, strand, or coil based purely on the geometry of the Cα trace. It serves as a fallback when the full backbone (and thus DSSP) is unavailable.

Q: What is the amino-acid chain?
A: This is the polypeptide sequence — one letter per residue, N-terminus first. Length ranges from a few dozen residues for small domains to over a thousand for large multi-domain proteins.

Q: What do the rendered images show?
A: The six renders are orthographic views along the three Cartesian axes in both directions. Representation (cartoon, sticks, or surface) and color scheme (sequence-rainbow or by-chain) vary across proteins so the training set covers all the common visualization conventions.

Q: What do the diagnostic plots show?
A: Plot images: a contact map (which residues are close in 3D, as an N×N binary image), a Ramachandran scatter (backbone torsion angles, revealing secondary-structure composition at a glance), and — for AlphaFold structures — a PAE heatmap (pairwise prediction confidence).

Q: How mobile is each atom in the crystal?
A: B-factor (Debye–Waller factor) reflects atomic displacement in the crystal lattice. It is an experimental observable (units Å²), not a prediction; low values mean the atom is pinned down, high values mean it moves or is heterogeneous across the crystal.

Q: Where is each backbone atom in 3D?
A: The mmCIF table is the protein's shape written out atom by atom. For each backbone N, Cα, C, and carbonyl O, it records an (x, y, z) coordinate triple in Å plus the residue type, chain letter, and residue number.